Protein AF-A0AAD8Y3Z9-F1 (afdb_monomer_lite)

Radius of gyration: 33.54 Å; chains: 1; bounding box: 88×103×107 Å

Sequence (542 aa):
MTSSHTPVDAFDISTLLPKKLQKYKGESDEDFNNYKNDLDYAYRIGDGSLITSIRKEREAKIDAASQLREYNRRLQRRQLQFHQHDQRVLQRRLQQRQLNPHQPEPPVNHPPPNRVDRHPPNNLPPNNNRVDRHPHNPPSNRVAHRPSNPPPNQVERRTNNPPVSPPSSSKNPISCHIRFKTNASKSPRRSQRFPQRVQEQGIVRPRCRRSGRTANMKTITLDGIVKQAGLGNSIHKILSELFEHPFRPPWSGGEKGFIISINSACGNNRYLNIERPGYLRQSYSLSCCDQRRSPRSTTREGYVYGAGTGTVTFGDVATQLCCREMCGDMVRIRDTAQRVMEEAFKSDSSVNTGAMFNTCEVIFYYEEKEIRFHRDMTFINGKYSEKCNSQIENTAVGILVVGDSRDLEFALHNPAGQQIDDDPSIVNLSHGKLLLLHPNDEKDCMRCISGERRECHFRHRSKGVKSRAGELSVGFVFRCCKSRQLINKSTGQYIINKSEKSEKEVEFDSALDSYFKNTPLVKEHQRFLQDLFLPMRDKYLK

Organism: NCBI:txid267567

Secondary structure (DSSP, 8-state):
-----PPPP---GGGGS-HHHHTTTT--HHHHHHHHHHHHHHHHHT-HHHHHHHHHHHHHHHHHHHHHHHHHHHHHHHHHHHHHHHHHHHHHHHHHHHH-TTSPPPP-PPPP----PPPPP------------------------------PPP------------------PPP--------------------STTTTS--BPPP--STT-------EEE--GGGSTTHHHHHHHHHHHHHSS--B-TTS--SSSPBP-EE-TTSPPPEETTTSSS-EEEEEE-BSS-----TT-SEEEEE-SS-SSSS-TTTB-GGG-B-EE--HHHHHHHHHHHHHHHHHHTT-TTS-TTS---EEEEEEE-TT--EEEE-SS-EETTEE-TTT-SBPTT--EEEEEEES-EEEEEEEE-TTS-B--SSPEEEEE-TT-EEEE-HHHHS-EEEEETTEEEEEEEEEEEEEE-S-TT--EEEEEEE-B--EEEEETTT-BB----SS--HHHHHHHHHHHHHHH-HHHHHHHHHHHHHHHHHHHHHHT-

pLDDT: mean 75.02, std 22.61, range [27.58, 98.31]

Structure (mmCIF, N/CA/C/O backbone):
data_AF-A0AAD8Y3Z9-F1
#
_entry.id   AF-A0AAD8Y3Z9-F1
#
loop_
_atom_site.group_PDB
_atom_site.id
_atom_site.type_symbol
_atom_site.label_atom_id
_atom_site.label_alt_id
_atom_site.label_comp_id
_atom_site.label_asym_id
_atom_site.label_entity_id
_atom_site.label_seq_id
_atom_site.pdbx_PDB_ins_code
_atom_site.Cartn_x
_atom_site.Cartn_y
_atom_site.Cartn_z
_atom_site.occupancy
_atom_site.B_iso_or_equiv
_atom_site.auth_seq_id
_atom_site.auth_comp_id
_atom_site.auth_asym_id
_atom_site.auth_atom_id
_atom_site.pdbx_PDB_model_num
ATOM 1 N N . MET A 1 1 ? 11.259 53.879 23.744 1.00 37.12 1 MET A N 1
ATOM 2 C CA . MET A 1 1 ? 11.516 52.814 22.750 1.00 37.12 1 MET A CA 1
ATOM 3 C C . MET A 1 1 ? 10.206 52.511 22.048 1.00 37.12 1 MET A C 1
ATOM 5 O O . MET A 1 1 ? 9.234 52.228 22.734 1.00 37.12 1 MET A O 1
ATOM 9 N N . THR A 1 2 ? 10.155 52.630 20.725 1.00 33.56 2 THR A N 1
ATOM 10 C CA . THR A 1 2 ? 8.965 52.366 19.903 1.00 33.56 2 THR A CA 1
ATOM 11 C C . THR A 1 2 ? 9.066 50.968 19.298 1.00 33.56 2 THR A C 1
ATOM 13 O O . THR A 1 2 ? 9.895 50.727 18.427 1.00 33.56 2 THR A O 1
ATOM 16 N N . SER A 1 3 ? 8.245 50.028 19.767 1.00 29.33 3 SER A N 1
ATOM 17 C CA . SER A 1 3 ? 8.174 48.680 19.194 1.00 29.33 3 SER A CA 1
ATOM 18 C C . SER A 1 3 ? 7.371 48.700 17.894 1.00 29.33 3 SER A C 1
ATOM 20 O O . SER A 1 3 ? 6.159 48.925 17.913 1.00 29.33 3 SER A O 1
ATOM 22 N N . SER A 1 4 ? 8.029 48.449 16.768 1.00 30.83 4 SER A N 1
ATOM 23 C CA . SER A 1 4 ? 7.378 48.264 15.475 1.00 30.83 4 SER A CA 1
ATOM 24 C C . SER A 1 4 ? 6.584 46.954 15.448 1.00 30.83 4 SER A C 1
ATOM 26 O O . SER A 1 4 ? 7.153 45.867 15.371 1.00 30.83 4 SER A O 1
ATOM 28 N N . HIS A 1 5 ? 5.253 47.048 15.461 1.00 31.97 5 HIS A N 1
ATOM 29 C CA . HIS A 1 5 ? 4.408 45.925 15.062 1.00 31.97 5 HIS A CA 1
ATOM 30 C C . HIS A 1 5 ? 4.521 45.727 13.549 1.00 31.97 5 HIS A C 1
ATOM 32 O O . HIS A 1 5 ? 3.951 46.493 12.772 1.00 31.97 5 HIS A O 1
ATOM 38 N N . THR A 1 6 ? 5.233 44.685 13.125 1.00 32.00 6 THR A N 1
ATOM 39 C CA . THR A 1 6 ? 5.031 44.117 11.792 1.00 32.00 6 THR A CA 1
ATOM 40 C C . THR A 1 6 ? 3.615 43.532 11.711 1.00 32.00 6 THR A C 1
ATOM 42 O O . THR A 1 6 ? 3.167 42.889 12.667 1.00 32.00 6 THR A O 1
ATOM 45 N N . PRO A 1 7 ? 2.874 43.751 10.610 1.00 33.16 7 PRO A N 1
ATOM 46 C CA . PRO A 1 7 ? 1.605 43.069 10.406 1.00 33.16 7 PRO A CA 1
ATOM 47 C C . PRO A 1 7 ? 1.856 41.564 10.264 1.00 33.16 7 PRO A C 1
ATOM 49 O O . PRO A 1 7 ? 2.830 41.147 9.641 1.00 33.16 7 PRO A O 1
ATOM 52 N N . VAL A 1 8 ? 0.975 40.747 10.841 1.00 34.69 8 VAL A N 1
ATOM 53 C CA . VAL A 1 8 ? 0.988 39.296 10.613 1.00 34.69 8 VAL A CA 1
ATOM 54 C C . VAL A 1 8 ? 0.568 39.042 9.168 1.00 34.69 8 VAL A C 1
ATOM 56 O O . VAL A 1 8 ? -0.474 39.549 8.748 1.00 34.69 8 VAL A O 1
ATOM 59 N N . ASP A 1 9 ? 1.359 38.264 8.427 1.00 33.75 9 ASP A N 1
ATOM 60 C CA . ASP A 1 9 ? 1.083 37.947 7.025 1.00 33.75 9 ASP A CA 1
ATOM 61 C C . ASP A 1 9 ? -0.339 37.402 6.840 1.00 33.75 9 ASP A C 1
ATOM 63 O O . ASP A 1 9 ? -0.773 36.460 7.514 1.00 33.75 9 ASP A O 1
ATOM 67 N N . ALA A 1 10 ? -1.078 38.005 5.907 1.00 39.22 10 ALA A N 1
ATOM 68 C CA . ALA A 1 10 ? -2.448 37.619 5.615 1.00 39.22 10 ALA A CA 1
ATOM 69 C C . ALA A 1 10 ? -2.473 36.216 4.988 1.00 39.22 10 ALA A C 1
ATOM 71 O O . ALA A 1 10 ? -2.145 36.032 3.817 1.00 39.22 10 ALA A O 1
ATOM 72 N N . PHE A 1 11 ? -2.868 35.225 5.788 1.00 42.00 11 PHE A N 1
ATOM 73 C CA . PHE A 1 11 ? -2.958 33.817 5.402 1.00 42.00 11 PHE A CA 1
ATOM 74 C C . PHE A 1 11 ? -3.748 33.652 4.089 1.00 42.00 11 PHE A C 1
ATOM 76 O O . PHE A 1 11 ? -4.925 34.019 4.043 1.00 42.00 11 PHE A O 1
ATOM 83 N N . ASP A 1 12 ? -3.143 33.090 3.031 1.00 46.50 12 ASP A N 1
ATOM 84 C CA . ASP A 1 12 ? -3.825 32.925 1.735 1.00 46.50 12 ASP A CA 1
ATOM 85 C C . ASP A 1 12 ? -4.906 31.833 1.804 1.00 46.50 12 ASP A C 1
ATOM 87 O O . ASP A 1 12 ? -4.705 30.653 1.495 1.00 46.50 12 ASP A O 1
ATOM 91 N N . ILE A 1 13 ? -6.101 32.282 2.180 1.00 48.34 13 ILE A N 1
ATOM 92 C CA . ILE A 1 13 ? -7.356 31.531 2.222 1.00 48.34 13 ILE A CA 1
ATOM 93 C C . ILE A 1 13 ? -7.662 30.841 0.882 1.00 48.34 13 ILE A C 1
ATOM 95 O O . ILE A 1 13 ? -8.346 29.816 0.872 1.00 48.34 13 ILE A O 1
ATOM 99 N N . SER A 1 14 ? -7.169 31.350 -0.254 1.00 45.81 14 SER A N 1
ATOM 100 C CA . SER A 1 14 ? -7.496 30.794 -1.570 1.00 45.81 14 SER A CA 1
ATOM 101 C C . SER A 1 14 ? -6.925 29.387 -1.797 1.00 45.81 14 SER A C 1
ATOM 103 O O . SER A 1 14 ? -7.453 28.641 -2.625 1.00 45.81 14 SER A O 1
ATOM 105 N N . THR A 1 15 ? -5.946 28.974 -0.985 1.00 50.38 15 THR A N 1
ATOM 106 C CA . THR A 1 15 ? -5.445 27.590 -0.901 1.00 50.38 15 THR A CA 1
ATOM 107 C C . THR A 1 15 ? -6.474 26.587 -0.355 1.00 50.38 15 THR A C 1
ATOM 109 O O . THR A 1 15 ? -6.373 25.394 -0.638 1.00 50.38 15 THR A O 1
ATOM 112 N N . LEU A 1 16 ? -7.488 27.049 0.388 1.00 50.66 16 LEU A N 1
ATOM 113 C CA . LEU A 1 16 ? -8.513 26.212 1.031 1.00 50.66 16 LEU A CA 1
ATOM 114 C C . LEU A 1 16 ? -9.742 25.947 0.143 1.00 50.66 16 LEU A C 1
ATOM 116 O O . LEU A 1 16 ? -10.655 25.233 0.555 1.00 50.66 16 LEU A O 1
ATOM 120 N N . LEU A 1 17 ? -9.803 26.521 -1.063 1.00 51.28 17 LEU A N 1
ATOM 121 C CA . LEU A 1 17 ? -10.926 26.319 -1.982 1.00 51.28 17 LEU A CA 1
ATOM 122 C C . LEU A 1 17 ? -10.989 24.863 -2.483 1.00 51.28 17 LEU A C 1
ATOM 124 O O . LEU A 1 17 ? -9.974 24.348 -2.956 1.00 51.28 17 LEU A O 1
ATOM 128 N N . PRO A 1 18 ? -12.163 24.199 -2.479 1.00 63.72 18 PRO A N 1
ATOM 129 C CA . PRO A 1 18 ? -12.325 22.885 -3.098 1.00 63.72 18 PRO A CA 1
ATOM 130 C C . PRO A 1 18 ? -11.919 22.903 -4.580 1.00 63.72 18 PRO A C 1
ATOM 132 O O . PRO A 1 18 ? -12.376 23.764 -5.331 1.00 63.72 18 PRO A O 1
ATOM 135 N N . LYS A 1 19 ? -11.119 21.925 -5.035 1.00 65.56 19 LYS A N 1
ATOM 136 C CA . LYS A 1 19 ? -10.574 21.869 -6.414 1.00 65.56 19 LYS A CA 1
ATOM 137 C C . LYS A 1 19 ? -11.623 22.081 -7.518 1.00 65.56 19 LYS A C 1
ATOM 139 O O . LYS A 1 19 ? -11.336 22.725 -8.520 1.00 65.56 19 LYS A O 1
ATOM 144 N N . LYS A 1 20 ? -12.854 21.586 -7.323 1.00 58.34 20 LYS A N 1
ATOM 145 C CA . LYS A 1 20 ? -13.972 21.735 -8.278 1.00 58.34 20 LYS A CA 1
ATOM 146 C C . LYS A 1 20 ? -14.433 23.194 -8.467 1.00 58.34 20 LYS A C 1
ATOM 148 O O . LYS A 1 20 ? -14.971 23.505 -9.524 1.00 58.34 20 LYS A O 1
ATOM 153 N N . LEU A 1 21 ? -14.185 24.067 -7.485 1.00 52.81 21 LEU A N 1
ATOM 154 C CA . LEU A 1 21 ? -14.465 25.510 -7.526 1.00 52.81 21 LEU A CA 1
ATOM 155 C C . LEU A 1 21 ? -13.236 26.350 -7.916 1.00 52.81 21 LEU A C 1
ATOM 157 O O . LEU A 1 21 ? -13.401 27.456 -8.419 1.00 52.81 21 LEU A O 1
ATOM 161 N N . GLN A 1 22 ? -12.009 25.837 -7.739 1.00 66.25 22 GLN A N 1
ATOM 162 C CA . GLN A 1 22 ? -10.775 26.565 -8.087 1.00 66.25 22 GLN A CA 1
ATOM 163 C C . GLN A 1 22 ? -10.714 26.970 -9.571 1.00 66.25 22 GLN A C 1
ATOM 165 O O . GLN A 1 22 ? -10.176 28.026 -9.883 1.00 66.25 22 GLN A O 1
ATOM 170 N N . LYS A 1 23 ? -11.314 26.182 -10.475 1.00 68.94 23 LYS A N 1
ATOM 171 C CA . LYS A 1 23 ? -11.394 26.497 -11.914 1.00 68.94 23 LYS A CA 1
ATOM 172 C C . LYS A 1 23 ? -12.330 27.659 -12.287 1.00 68.94 23 LYS A C 1
ATOM 174 O O . LYS A 1 23 ? -12.359 28.033 -13.448 1.00 68.94 23 LYS A O 1
ATOM 179 N N . TYR A 1 24 ? -13.073 28.208 -11.324 1.00 62.22 24 TYR A N 1
ATOM 180 C CA . TYR A 1 24 ? -13.918 29.400 -11.482 1.00 62.22 24 TYR A CA 1
ATOM 181 C C . TYR A 1 24 ? -13.403 30.574 -10.618 1.00 62.22 24 TYR A C 1
ATOM 183 O O . TYR A 1 24 ? -14.128 31.517 -10.307 1.00 62.22 24 TYR A O 1
ATOM 191 N N . LYS A 1 25 ? -12.143 30.505 -10.154 1.00 62.25 25 LYS A N 1
ATOM 192 C CA . LYS A 1 25 ? -11.495 31.564 -9.369 1.00 62.25 25 LYS A CA 1
ATOM 193 C C . LYS A 1 25 ? -10.994 32.662 -10.314 1.00 62.25 25 LYS A C 1
ATOM 195 O O . LYS A 1 25 ? -9.925 32.513 -10.896 1.00 62.25 25 LYS A O 1
ATOM 200 N N . GLY A 1 26 ? -11.725 33.772 -10.385 1.00 63.44 26 GLY A N 1
ATOM 201 C CA . GLY A 1 26 ? -11.315 34.974 -11.122 1.00 63.44 26 GLY A CA 1
ATOM 202 C C . GLY A 1 26 ? -12.122 35.284 -12.382 1.00 63.44 26 GLY A C 1
ATOM 203 O O . GLY A 1 26 ? -11.769 36.238 -13.063 1.00 63.44 26 GLY A O 1
ATOM 204 N N . GLU A 1 27 ? -13.189 34.531 -12.670 1.00 63.22 27 GLU A N 1
ATOM 205 C CA . GLU A 1 27 ? -14.163 34.922 -13.701 1.00 63.22 27 GLU A CA 1
ATOM 206 C C . GLU A 1 27 ? -14.834 36.249 -13.298 1.00 63.22 27 GLU A C 1
ATOM 208 O O . GLU A 1 27 ? -15.222 36.416 -12.134 1.00 63.22 27 GLU A O 1
ATOM 213 N N . SER A 1 28 ? -14.929 37.198 -14.232 1.00 64.44 28 SER A N 1
ATOM 214 C CA . SER A 1 28 ? -15.417 38.564 -13.987 1.00 64.44 28 SER A CA 1
ATOM 215 C C . SER A 1 28 ? -16.848 38.769 -14.508 1.00 64.44 28 SER A C 1
ATOM 217 O O . SER A 1 28 ? -17.432 37.900 -15.160 1.00 64.44 28 SER A O 1
ATOM 219 N N . ASP A 1 29 ? -17.436 39.944 -14.261 1.00 57.69 29 ASP A N 1
ATOM 220 C CA . ASP A 1 29 ? -18.712 40.316 -14.889 1.00 57.69 29 ASP A CA 1
ATOM 221 C C . ASP A 1 29 ? -18.591 40.466 -16.428 1.00 57.69 29 ASP A C 1
ATOM 223 O O . ASP A 1 29 ? -19.597 40.431 -17.138 1.00 57.69 29 ASP A O 1
ATOM 227 N N . GLU A 1 30 ? -17.373 40.560 -16.980 1.00 59.78 30 GLU A N 1
ATOM 228 C CA . GLU A 1 30 ? -17.124 40.528 -18.430 1.00 59.78 30 GLU A CA 1
ATOM 229 C C . GLU A 1 30 ? -17.334 39.123 -19.012 1.00 59.78 30 GLU A C 1
ATOM 231 O O . GLU A 1 30 ? -17.906 38.999 -20.095 1.00 59.78 30 GLU A O 1
ATOM 236 N N . ASP A 1 31 ? -16.999 38.057 -18.276 1.00 66.06 31 ASP A N 1
ATOM 237 C CA . ASP A 1 31 ? -17.290 36.679 -18.700 1.00 66.06 31 ASP A CA 1
ATOM 238 C C . ASP A 1 31 ? -18.803 36.435 -18.818 1.00 66.06 31 ASP A C 1
ATOM 240 O O . ASP A 1 31 ? -19.268 35.752 -19.733 1.00 66.06 31 ASP A O 1
ATOM 244 N N . PHE A 1 32 ? -19.605 37.067 -17.953 1.00 64.50 32 PHE A N 1
ATOM 245 C CA . PHE A 1 32 ? -21.067 37.059 -18.075 1.00 64.50 32 PHE A CA 1
ATOM 246 C C . PHE A 1 32 ? -21.585 37.839 -19.294 1.00 64.50 32 PHE A C 1
ATOM 248 O O . PHE A 1 32 ? -22.635 37.473 -19.833 1.00 64.50 32 PHE A O 1
ATOM 255 N N . ASN A 1 33 ? -20.858 38.856 -19.766 1.00 69.62 33 ASN A N 1
ATOM 256 C CA . ASN A 1 33 ? -21.171 39.556 -21.015 1.00 69.62 33 ASN A CA 1
ATOM 257 C C . ASN A 1 33 ? -20.765 38.736 -22.252 1.00 69.62 33 ASN A C 1
ATOM 259 O O . ASN A 1 33 ? -21.520 38.705 -23.227 1.00 69.62 33 ASN A O 1
ATOM 263 N N . ASN A 1 34 ? -19.650 38.000 -22.197 1.00 75.50 34 ASN A N 1
ATOM 264 C CA . ASN A 1 34 ? -19.231 37.084 -23.266 1.00 75.50 34 ASN A CA 1
ATOM 265 C C . ASN A 1 34 ? -20.309 36.023 -23.552 1.00 75.50 34 ASN A C 1
ATOM 267 O O . ASN A 1 34 ? -20.735 35.888 -24.699 1.00 75.50 34 ASN A O 1
ATOM 271 N N . TYR A 1 35 ? -20.895 35.412 -22.511 1.00 80.50 35 TYR A N 1
ATOM 272 C CA . TYR A 1 35 ? -22.030 34.488 -22.671 1.00 80.50 35 TYR A CA 1
ATOM 273 C C . TYR A 1 35 ? -23.233 35.071 -23.417 1.00 80.50 35 TYR A C 1
ATOM 275 O O . TYR A 1 35 ? -23.983 34.314 -24.034 1.00 80.50 35 TYR A O 1
ATOM 283 N N . LYS A 1 36 ? -23.462 36.389 -23.354 1.00 81.69 36 LYS A N 1
ATOM 284 C CA . LYS A 1 36 ? -24.527 37.026 -24.134 1.00 81.69 36 LYS A CA 1
ATOM 285 C C . LYS A 1 36 ? -24.146 37.084 -25.613 1.00 81.69 36 LYS A C 1
ATOM 287 O O . LYS A 1 36 ? -24.952 36.694 -26.451 1.00 81.69 36 LYS A O 1
ATOM 292 N N . ASN A 1 37 ? -22.922 37.512 -25.921 1.00 84.25 37 ASN A N 1
ATOM 293 C CA . ASN A 1 37 ? -22.418 37.598 -27.293 1.00 84.25 37 ASN A CA 1
ATOM 294 C C . ASN A 1 37 ? -22.420 36.226 -27.987 1.00 84.25 37 ASN A C 1
ATOM 296 O O . ASN A 1 37 ? -22.875 36.125 -29.128 1.00 84.25 37 ASN A O 1
ATOM 300 N N . ASP A 1 38 ? -21.995 35.176 -27.279 1.00 85.31 38 ASP A N 1
ATOM 301 C CA . ASP A 1 38 ? -21.981 33.798 -27.784 1.00 85.31 38 ASP A CA 1
ATOM 302 C C . ASP A 1 38 ? -23.397 33.264 -28.036 1.00 85.31 38 ASP A C 1
ATOM 304 O O . ASP A 1 38 ? -23.656 32.623 -29.056 1.00 85.31 38 ASP A O 1
ATOM 308 N N . LEU A 1 39 ? -24.348 33.562 -27.142 1.00 87.00 39 LEU A N 1
ATOM 309 C CA . LEU A 1 39 ? -25.744 33.151 -27.306 1.00 87.00 39 LEU A CA 1
ATOM 310 C C . LEU A 1 39 ? -26.424 33.918 -28.454 1.00 87.00 39 LEU A C 1
ATOM 312 O O . LEU A 1 39 ? -27.111 33.310 -29.274 1.00 87.00 39 LEU A O 1
ATOM 316 N N . ASP A 1 40 ? -26.183 35.228 -28.565 1.00 85.00 40 ASP A N 1
ATOM 317 C CA . ASP A 1 40 ? -26.675 36.076 -29.658 1.00 85.00 40 ASP A CA 1
ATOM 318 C C . ASP A 1 40 ? -26.032 35.695 -31.007 1.00 85.00 40 ASP A C 1
ATOM 320 O O . ASP A 1 40 ? -26.640 35.884 -32.062 1.00 85.00 40 ASP A O 1
ATOM 324 N N . TYR A 1 41 ? -24.811 35.148 -31.020 1.00 90.56 41 TYR A N 1
ATOM 325 C CA . TYR A 1 41 ? -24.212 34.514 -32.201 1.00 90.56 41 TYR A CA 1
ATOM 326 C C . TYR A 1 41 ? -24.896 33.178 -32.534 1.00 90.56 41 TYR A C 1
ATOM 328 O O . TYR A 1 41 ? -25.337 32.986 -33.668 1.00 90.56 41 TYR A O 1
ATOM 336 N N . ALA A 1 42 ? -25.074 32.296 -31.546 1.00 88.88 42 ALA A N 1
ATOM 337 C CA . ALA A 1 42 ? -25.708 30.990 -31.723 1.00 88.88 42 ALA A CA 1
ATOM 338 C C . ALA A 1 42 ? -27.162 31.094 -32.238 1.00 88.88 42 ALA A C 1
ATOM 340 O O . ALA A 1 42 ? -27.561 30.323 -33.112 1.00 88.88 42 ALA A O 1
ATOM 341 N N . TYR A 1 43 ? -27.932 32.093 -31.781 1.00 90.31 43 TYR A N 1
ATOM 342 C CA . TYR A 1 43 ? -29.249 32.411 -32.350 1.00 90.31 43 TYR A CA 1
ATOM 343 C C . TYR A 1 43 ? -29.170 32.903 -33.801 1.00 90.31 43 TYR A C 1
ATOM 345 O O . TYR A 1 43 ? -29.991 32.489 -34.616 1.00 90.31 43 TYR A O 1
ATOM 353 N N . ARG A 1 44 ? -28.191 33.751 -34.152 1.00 92.06 44 ARG A N 1
ATOM 354 C CA . ARG A 1 44 ? -28.031 34.280 -35.523 1.00 92.06 44 ARG A CA 1
ATOM 355 C C . ARG A 1 44 ? -27.668 33.207 -36.553 1.00 92.06 44 ARG A C 1
ATOM 357 O O . ARG A 1 44 ? -28.037 33.366 -37.712 1.00 92.06 44 ARG A O 1
ATOM 364 N N . ILE A 1 45 ? -26.993 32.129 -36.148 1.00 91.62 45 ILE A N 1
ATOM 365 C CA . ILE A 1 45 ? -26.703 30.973 -37.020 1.00 91.62 45 ILE A CA 1
ATOM 366 C C . ILE A 1 45 ? -27.757 29.852 -36.933 1.00 91.62 45 ILE A C 1
ATOM 368 O O . ILE A 1 45 ? -27.680 28.888 -37.688 1.00 91.62 45 ILE A O 1
ATOM 372 N N . GLY A 1 46 ? -28.733 29.957 -36.023 1.00 88.31 46 GLY A N 1
ATOM 373 C CA . GLY A 1 46 ? -29.816 28.979 -35.855 1.00 88.31 46 GLY A CA 1
ATOM 374 C C . GLY A 1 46 ? -29.430 27.655 -35.176 1.00 88.31 46 GLY A C 1
ATOM 375 O O . GLY A 1 46 ? -30.221 26.712 -35.204 1.00 88.31 46 GLY A O 1
ATOM 376 N N . ASP A 1 47 ? -28.249 27.550 -34.556 1.00 93.00 47 ASP A N 1
ATOM 377 C CA . ASP A 1 47 ? -27.762 26.287 -33.985 1.00 93.00 47 ASP A CA 1
ATOM 378 C C . ASP A 1 47 ? -28.362 26.007 -32.592 1.00 93.00 47 ASP A C 1
ATOM 380 O O . ASP A 1 47 ? -27.836 26.399 -31.545 1.00 93.00 47 ASP A O 1
ATOM 384 N N . GLY A 1 48 ? -29.468 25.258 -32.581 1.00 89.56 48 GLY A N 1
ATOM 385 C CA . GLY A 1 48 ? -30.130 24.784 -31.361 1.00 89.56 48 GLY A CA 1
ATOM 386 C C . GLY A 1 48 ? -29.269 23.881 -30.462 1.00 89.56 48 GLY A C 1
ATOM 387 O O . GLY A 1 48 ? -29.511 23.825 -29.252 1.00 89.56 48 GLY A O 1
ATOM 388 N N . SER A 1 49 ? -28.250 23.206 -31.006 1.00 89.56 49 SER A N 1
ATOM 389 C CA . SER A 1 49 ? -27.304 22.397 -30.228 1.00 89.56 49 SER A CA 1
ATOM 390 C C . SER A 1 49 ? -26.341 23.302 -29.460 1.00 89.56 49 SER A C 1
ATOM 392 O O . SER A 1 49 ? -26.223 23.186 -28.235 1.00 89.56 49 SER A O 1
ATOM 394 N N . LEU A 1 50 ? -25.741 24.277 -30.148 1.00 86.19 50 LEU A N 1
ATOM 395 C CA . LEU A 1 50 ? -24.854 25.276 -29.549 1.00 86.19 50 LEU A CA 1
ATOM 396 C C . LEU A 1 50 ? -25.582 26.111 -28.483 1.00 86.19 50 LEU A C 1
ATOM 398 O O . LEU A 1 50 ? -25.090 26.217 -27.359 1.00 86.19 50 LEU A O 1
ATOM 402 N N . ILE A 1 51 ? -26.798 26.598 -28.771 1.00 89.06 51 ILE A N 1
ATOM 403 C CA . ILE A 1 51 ? -27.657 27.300 -27.793 1.00 89.06 51 ILE A CA 1
ATOM 404 C C . ILE A 1 51 ? -27.875 26.440 -26.535 1.00 89.06 51 ILE A C 1
ATOM 406 O O . ILE A 1 51 ? -27.803 26.943 -25.410 1.00 89.06 51 ILE A O 1
ATOM 410 N N . THR A 1 52 ? -28.120 25.136 -26.700 1.00 88.31 52 THR A N 1
ATOM 411 C CA . THR A 1 52 ? -28.326 24.206 -25.577 1.00 88.31 52 THR A CA 1
ATOM 412 C C . THR A 1 52 ? -27.042 23.972 -24.775 1.00 88.31 52 THR A C 1
ATOM 414 O O . THR A 1 52 ? -27.101 23.865 -23.548 1.00 88.31 52 THR A O 1
ATOM 417 N N . SER A 1 53 ? -25.882 23.919 -25.436 1.00 88.94 53 SER A N 1
ATOM 418 C CA . SER A 1 53 ? -24.579 23.771 -24.776 1.00 88.94 53 SER A CA 1
ATOM 419 C C . SER A 1 53 ? -24.228 25.004 -23.937 1.00 88.94 53 SER A C 1
ATOM 421 O O . SER A 1 53 ? -23.955 24.873 -22.743 1.00 88.94 53 SER A O 1
ATOM 423 N N . ILE A 1 54 ? -24.331 26.203 -24.524 1.00 86.56 54 ILE A N 1
ATOM 424 C CA . ILE A 1 54 ? -24.031 27.482 -23.857 1.00 86.56 54 ILE A CA 1
ATOM 425 C C . ILE A 1 54 ? -24.923 27.673 -22.618 1.00 86.56 54 ILE A C 1
ATOM 427 O O . ILE A 1 54 ? -24.438 28.059 -21.553 1.00 86.56 54 ILE A O 1
ATOM 431 N N . ARG A 1 55 ? -26.222 27.341 -22.711 1.00 88.25 55 ARG A N 1
ATOM 432 C CA . ARG A 1 55 ? -27.147 27.393 -21.561 1.00 88.25 55 ARG A CA 1
ATOM 433 C C . ARG A 1 55 ? -26.706 26.481 -20.412 1.00 88.25 55 ARG A C 1
ATOM 435 O O . ARG A 1 55 ? -26.610 26.956 -19.283 1.00 88.25 55 ARG A O 1
ATOM 442 N N . LYS A 1 56 ? -26.383 25.212 -20.695 1.00 86.88 56 LYS A N 1
ATOM 443 C CA . LYS A 1 56 ? -25.933 24.240 -19.678 1.00 86.88 56 LYS A CA 1
ATOM 444 C C . LYS A 1 56 ? -24.628 24.657 -19.003 1.00 86.88 56 LYS A C 1
ATOM 446 O O . LYS A 1 56 ? -24.472 24.469 -17.799 1.00 86.88 56 LYS A O 1
ATOM 451 N N . GLU A 1 57 ? -23.692 25.228 -19.758 1.00 86.50 57 GLU A N 1
ATOM 452 C CA . GLU A 1 57 ? -22.435 25.724 -19.196 1.00 86.50 57 GLU A CA 1
ATOM 453 C C . GLU A 1 57 ? -22.668 26.930 -18.273 1.00 86.50 57 GLU A C 1
ATOM 455 O O . GLU A 1 57 ? -22.185 26.949 -17.138 1.00 86.50 57 GLU A O 1
ATOM 460 N N . ARG A 1 58 ? -23.491 27.892 -18.712 1.00 85.94 58 ARG A N 1
ATOM 461 C CA . ARG A 1 58 ? -23.891 29.056 -17.912 1.00 85.94 58 ARG A CA 1
ATOM 462 C C . ARG A 1 58 ? -24.618 28.651 -16.625 1.00 85.94 58 ARG A C 1
ATOM 464 O O . ARG A 1 58 ? -24.338 29.214 -15.570 1.00 85.94 58 ARG A O 1
ATOM 471 N N . GLU A 1 59 ? -25.510 27.663 -16.678 1.00 84.62 59 GLU A N 1
ATOM 472 C CA . GLU A 1 59 ? -26.169 27.090 -15.494 1.00 84.62 59 GLU A CA 1
ATOM 473 C C . GLU A 1 59 ? -25.154 26.462 -14.523 1.00 84.62 59 GLU A C 1
ATOM 475 O O . GLU A 1 59 ? -25.179 26.764 -13.328 1.00 84.62 59 GLU A O 1
ATOM 480 N N . ALA A 1 60 ? -24.200 25.672 -15.029 1.00 78.06 60 ALA A N 1
ATOM 481 C CA . ALA A 1 60 ? -23.146 25.064 -14.216 1.00 78.06 60 ALA A CA 1
ATOM 482 C C . ALA A 1 60 ? -22.199 26.099 -13.570 1.00 78.06 60 ALA A C 1
ATOM 484 O O . ALA A 1 60 ? -21.734 25.885 -12.446 1.00 78.06 60 ALA A O 1
ATOM 485 N N . LYS A 1 61 ? -21.931 27.232 -14.237 1.00 79.81 61 LYS A N 1
ATOM 486 C CA . LYS A 1 61 ? -21.188 28.362 -13.648 1.00 79.81 61 LYS A CA 1
ATOM 487 C C . LYS A 1 61 ? -22.008 29.116 -12.599 1.00 79.81 61 LYS A C 1
ATOM 489 O O . LYS A 1 61 ? -21.476 29.442 -11.540 1.00 79.81 61 LYS A O 1
ATOM 494 N N . ILE A 1 62 ? -23.307 29.336 -12.824 1.00 78.12 62 ILE A N 1
ATOM 495 C CA . ILE A 1 62 ? -24.205 29.985 -11.848 1.00 78.12 62 ILE A CA 1
ATOM 496 C C . ILE A 1 62 ? -24.330 29.157 -10.559 1.00 78.12 62 ILE A C 1
ATOM 498 O O . ILE A 1 62 ? -24.287 29.730 -9.465 1.00 78.12 62 ILE A O 1
ATOM 502 N N . ASP A 1 63 ? -24.435 27.829 -10.660 1.00 79.44 63 ASP A N 1
ATOM 503 C CA . ASP A 1 63 ? -24.405 26.925 -9.502 1.00 79.44 63 ASP A CA 1
ATOM 504 C C . ASP A 1 63 ? -23.051 27.000 -8.777 1.00 79.44 63 ASP A C 1
ATOM 506 O O . ASP A 1 63 ? -23.000 27.333 -7.591 1.00 79.44 63 ASP A O 1
ATOM 510 N N . ALA A 1 64 ? -21.933 26.830 -9.490 1.00 74.94 64 ALA A N 1
ATOM 511 C CA . ALA A 1 64 ? -20.599 26.898 -8.894 1.00 74.94 64 ALA A CA 1
ATOM 512 C C . ALA A 1 64 ? -20.302 28.247 -8.204 1.00 74.94 64 ALA A C 1
ATOM 514 O O . ALA A 1 64 ? -19.793 28.266 -7.081 1.00 74.94 64 ALA A O 1
ATOM 515 N N . ALA A 1 65 ? -20.687 29.375 -8.808 1.00 76.56 65 ALA A N 1
ATOM 516 C CA . ALA A 1 65 ? -20.580 30.703 -8.200 1.00 76.56 65 ALA A CA 1
ATOM 517 C C . ALA A 1 65 ? -21.479 30.852 -6.956 1.00 76.56 65 ALA A C 1
ATOM 519 O O . ALA A 1 65 ? -21.164 31.588 -6.018 1.00 76.56 65 ALA A O 1
ATOM 520 N N . SER A 1 66 ? -22.607 30.144 -6.904 1.00 77.56 66 SER A N 1
ATOM 521 C CA . SER A 1 66 ? -23.514 30.139 -5.750 1.00 77.56 66 SER A CA 1
ATOM 522 C C . SER A 1 66 ? -22.991 29.257 -4.611 1.00 77.56 66 SER A C 1
ATOM 524 O O . SER A 1 66 ? -23.021 29.684 -3.455 1.00 77.56 66 SER A O 1
ATOM 526 N N . GLN A 1 67 ? -22.395 28.104 -4.928 1.00 77.38 67 GLN A N 1
ATOM 527 C CA . GLN A 1 67 ? -21.643 27.271 -3.982 1.00 77.38 67 GLN A CA 1
ATOM 528 C C . GLN A 1 67 ? -20.421 28.015 -3.419 1.00 77.38 67 GLN A C 1
ATOM 530 O O . GLN A 1 67 ? -20.179 27.972 -2.213 1.00 77.38 67 GLN A O 1
ATOM 535 N N . LEU A 1 68 ? -19.688 28.756 -4.259 1.00 75.94 68 LEU A N 1
ATOM 536 C CA . LEU A 1 68 ? -18.552 29.591 -3.856 1.00 75.94 68 LEU A CA 1
ATOM 537 C C . LEU A 1 68 ? -18.977 30.729 -2.912 1.00 75.94 68 LEU A C 1
ATOM 539 O O . LEU A 1 68 ? -18.363 30.927 -1.862 1.00 75.94 68 LEU A O 1
ATOM 543 N N . ARG A 1 69 ? -20.070 31.438 -3.229 1.00 78.50 69 ARG A N 1
ATOM 544 C CA . ARG A 1 69 ? -20.648 32.464 -2.341 1.00 78.50 69 ARG A CA 1
ATOM 545 C C . ARG A 1 69 ? -21.082 31.874 -0.997 1.00 78.50 69 ARG A C 1
ATOM 547 O O . ARG A 1 69 ? -20.808 32.468 0.044 1.00 78.50 69 ARG A O 1
ATOM 554 N N . GLU A 1 70 ? -21.698 30.694 -0.986 1.00 80.81 70 GLU A N 1
ATOM 555 C CA . GLU A 1 70 ? -22.088 30.012 0.253 1.00 80.81 70 GLU A CA 1
ATOM 556 C C . GLU A 1 70 ? -20.883 29.510 1.069 1.00 80.81 70 GLU A C 1
ATOM 558 O O . GLU A 1 70 ? -20.871 29.652 2.293 1.00 80.81 70 GLU A O 1
ATOM 563 N N . TYR A 1 71 ? -19.832 29.003 0.417 1.00 79.06 71 TYR A N 1
ATOM 564 C CA . TYR A 1 71 ? -18.565 28.660 1.070 1.00 79.06 71 TYR A CA 1
ATOM 565 C C . TYR A 1 71 ? -17.943 29.884 1.763 1.00 79.06 71 TYR A C 1
ATOM 567 O O . TYR A 1 71 ? -17.606 29.824 2.948 1.00 79.06 71 TYR A O 1
ATOM 575 N N . ASN A 1 72 ? -17.888 31.024 1.069 1.00 76.00 72 ASN A N 1
ATOM 576 C CA . ASN A 1 72 ? -17.354 32.270 1.621 1.00 76.00 72 ASN A CA 1
ATOM 577 C C . ASN A 1 72 ? -18.200 32.783 2.804 1.00 76.00 72 ASN A C 1
ATOM 579 O O . ASN A 1 72 ? -17.637 33.151 3.836 1.00 76.00 72 ASN A O 1
ATOM 583 N N . ARG A 1 73 ? -19.541 32.706 2.731 1.00 82.81 73 ARG A N 1
ATOM 584 C CA . ARG A 1 73 ? -20.426 33.020 3.875 1.00 82.81 73 ARG A CA 1
ATOM 585 C C . ARG A 1 73 ? -20.168 32.116 5.084 1.00 82.81 73 ARG A C 1
ATOM 587 O O . ARG A 1 73 ? -20.176 32.592 6.219 1.00 82.81 73 ARG A O 1
ATOM 594 N N . ARG A 1 74 ? -19.916 30.818 4.875 1.00 79.38 74 ARG A N 1
ATOM 595 C CA . ARG A 1 74 ? -19.561 29.876 5.956 1.00 79.38 74 ARG A CA 1
ATOM 596 C C . ARG A 1 74 ? -18.206 30.202 6.580 1.00 79.38 74 ARG A C 1
ATOM 598 O O . ARG A 1 74 ? -18.074 30.111 7.800 1.00 79.38 74 ARG A O 1
ATOM 605 N N . LEU A 1 75 ? -17.227 30.616 5.777 1.00 76.50 75 LEU A N 1
ATOM 606 C CA . LEU A 1 75 ? -15.913 31.028 6.270 1.00 76.50 75 LEU A CA 1
ATOM 607 C C . LEU A 1 75 ? -15.995 32.314 7.108 1.00 76.50 75 LEU A C 1
ATOM 609 O O . LEU A 1 75 ? -15.495 32.331 8.231 1.00 76.50 75 LEU A O 1
ATOM 613 N N . GLN A 1 76 ? -16.707 33.337 6.624 1.00 81.88 76 GLN A N 1
ATOM 614 C CA . GLN A 1 76 ? -16.962 34.577 7.368 1.00 81.88 76 GLN A CA 1
ATOM 615 C C . GLN A 1 76 ? -17.673 34.307 8.703 1.00 81.88 76 GLN A C 1
ATOM 617 O O . GLN A 1 76 ? -17.276 34.840 9.738 1.00 81.88 76 GLN A O 1
ATOM 622 N N . ARG A 1 77 ? -18.677 33.414 8.722 1.00 84.75 77 ARG A N 1
ATOM 623 C CA . ARG A 1 77 ? -19.339 32.980 9.969 1.00 84.75 77 ARG A CA 1
ATOM 624 C C . ARG A 1 77 ? -18.363 32.323 10.951 1.00 84.75 77 ARG A C 1
ATOM 626 O O . ARG A 1 77 ? -18.444 32.614 12.140 1.00 84.75 77 ARG A O 1
ATOM 633 N N . ARG A 1 78 ? -17.427 31.488 10.480 1.00 76.69 78 ARG A N 1
ATOM 634 C CA . ARG A 1 78 ? -16.376 30.897 11.332 1.00 76.69 78 ARG A CA 1
ATOM 635 C C . ARG A 1 78 ? -15.422 31.960 11.882 1.00 76.69 78 ARG A C 1
ATOM 637 O O . ARG A 1 78 ? -15.161 31.960 13.078 1.00 76.69 78 ARG A O 1
ATOM 644 N N . GLN A 1 79 ? -14.947 32.886 11.047 1.00 76.94 79 GLN A N 1
ATOM 645 C CA . GLN A 1 79 ? -14.080 33.995 11.478 1.00 76.94 79 GLN A CA 1
ATOM 646 C C . GLN A 1 79 ? -14.761 34.863 12.550 1.00 76.94 79 GLN A C 1
ATOM 648 O O . GLN A 1 79 ? -14.158 35.154 13.582 1.00 76.94 79 GLN A O 1
ATOM 653 N N . LEU A 1 80 ? -16.045 35.191 12.365 1.00 85.69 80 LEU A N 1
ATOM 654 C CA . LEU A 1 80 ? -16.842 35.914 13.359 1.00 85.69 80 LEU A CA 1
ATOM 655 C C . LEU A 1 80 ? -17.010 35.115 14.664 1.00 85.69 80 LEU A C 1
ATOM 657 O O . LEU A 1 80 ? -16.903 35.691 15.743 1.00 85.69 80 LEU A O 1
ATOM 661 N N . GLN A 1 81 ? -17.225 33.797 14.590 1.00 84.00 81 GLN A N 1
ATOM 662 C CA . GLN A 1 81 ? -17.315 32.926 15.770 1.00 84.00 81 GLN A CA 1
ATOM 663 C C . GLN A 1 81 ? -16.000 32.853 16.561 1.00 84.00 81 GLN A C 1
ATOM 665 O O . GLN A 1 81 ? -16.051 32.874 17.792 1.00 84.00 81 GLN A O 1
ATOM 670 N N . PHE A 1 82 ? -14.843 32.814 15.887 1.00 77.81 82 PHE A N 1
ATOM 671 C CA . PHE A 1 82 ? -13.531 32.918 16.540 1.00 77.81 82 PHE A CA 1
ATOM 672 C C . PHE A 1 82 ? -13.360 34.282 17.218 1.00 77.81 82 PHE A C 1
ATOM 674 O O . PHE A 1 82 ? -13.130 34.332 18.422 1.00 77.81 82 PHE A O 1
ATOM 681 N N . HIS A 1 83 ? -13.612 35.387 16.511 1.00 82.81 83 HIS A N 1
ATOM 682 C CA . HIS A 1 83 ? -13.502 36.727 17.098 1.00 82.81 83 HIS A CA 1
ATOM 683 C C . HIS A 1 83 ? -14.434 36.921 18.313 1.00 82.81 83 HIS A C 1
ATOM 685 O O . HIS A 1 83 ? -14.030 37.452 19.347 1.00 82.81 83 HIS A O 1
ATOM 691 N N . GLN A 1 84 ? -15.670 36.411 18.243 1.00 87.75 84 GLN A N 1
ATOM 692 C CA . GLN A 1 84 ? -16.605 36.385 19.374 1.00 87.75 84 GLN A CA 1
ATOM 693 C C . GLN A 1 84 ? -16.163 35.449 20.510 1.00 87.75 84 GLN A C 1
ATOM 695 O O . GLN A 1 84 ? -16.597 35.632 21.648 1.00 87.75 84 GLN A O 1
ATOM 700 N N . HIS A 1 85 ? -15.371 34.408 20.248 1.00 85.38 85 HIS A N 1
ATOM 701 C CA . HIS A 1 85 ? -14.761 33.591 21.299 1.00 85.38 85 HIS A CA 1
ATOM 702 C C . HIS A 1 85 ? -13.668 34.390 22.018 1.00 85.38 85 HIS A C 1
ATOM 704 O O . HIS A 1 85 ? -13.737 34.540 23.237 1.00 85.38 85 HIS A O 1
ATOM 710 N N . ASP A 1 86 ? -12.742 34.983 21.266 1.00 81.12 86 ASP A N 1
ATOM 711 C CA . ASP A 1 86 ? -11.604 35.731 21.806 1.00 81.12 86 ASP A CA 1
ATOM 712 C C . ASP A 1 86 ? -12.052 36.955 22.617 1.00 81.12 86 ASP A C 1
ATOM 714 O O . ASP A 1 86 ? -11.574 37.157 23.734 1.00 81.12 86 ASP A O 1
ATOM 718 N N . GLN A 1 87 ? -13.053 37.707 22.139 1.00 87.50 87 GLN A N 1
ATOM 719 C CA . GLN A 1 87 ? -13.669 38.792 22.915 1.00 87.50 87 GLN A CA 1
ATOM 720 C C . GLN A 1 87 ? -14.249 38.301 24.254 1.00 87.50 87 GLN A C 1
ATOM 722 O O . GLN A 1 87 ? -14.050 38.948 25.282 1.00 87.50 87 GLN A O 1
ATOM 727 N N . ARG A 1 88 ? -14.924 37.140 24.285 1.00 89.38 88 ARG A N 1
ATOM 728 C CA . ARG A 1 88 ? -15.473 36.564 25.531 1.00 89.38 88 ARG A CA 1
ATOM 729 C C . ARG A 1 88 ? -14.382 36.048 26.471 1.00 89.38 88 ARG A C 1
ATOM 731 O O . ARG A 1 88 ? -14.542 36.147 27.687 1.00 89.38 88 ARG A O 1
ATOM 738 N N . VAL A 1 89 ? -13.273 35.524 25.945 1.00 82.69 89 VAL A N 1
ATOM 739 C CA . VAL A 1 89 ? -12.096 35.148 26.748 1.00 82.69 89 VAL A CA 1
ATOM 740 C C . VAL A 1 89 ? -11.442 36.394 27.353 1.00 82.69 89 VAL A C 1
ATOM 742 O O . VAL A 1 89 ? -11.157 36.411 28.551 1.00 82.69 89 VAL A O 1
ATOM 745 N N . LEU A 1 90 ? -11.270 37.459 26.565 1.00 84.44 90 LEU A N 1
ATOM 746 C CA . LEU A 1 90 ? -10.719 38.735 27.022 1.00 84.44 90 LEU A CA 1
ATOM 747 C C . LEU A 1 90 ? -11.607 39.391 28.091 1.00 84.44 90 LEU A C 1
ATOM 749 O O . LEU A 1 90 ? -11.110 39.767 29.150 1.00 84.44 90 LEU A O 1
ATOM 753 N N . GLN A 1 91 ? -12.922 39.459 27.867 1.00 90.62 91 GLN A N 1
ATOM 754 C CA . GLN A 1 91 ? -13.877 40.033 28.820 1.00 90.62 91 GLN A CA 1
ATOM 755 C C . GLN A 1 91 ? -13.874 39.283 30.163 1.00 90.62 91 GLN A C 1
ATOM 757 O O . GLN A 1 91 ? -13.869 39.919 31.216 1.00 90.62 91 GLN A O 1
ATOM 762 N N . ARG A 1 92 ? -13.786 37.944 30.143 1.00 87.12 92 ARG A N 1
ATOM 763 C CA . ARG A 1 92 ? -13.637 37.129 31.363 1.00 87.12 92 ARG A CA 1
ATOM 764 C C . ARG A 1 92 ? -12.334 37.424 32.109 1.00 87.12 92 ARG A C 1
ATOM 766 O O . ARG A 1 92 ? -12.367 37.560 33.328 1.00 87.12 92 ARG A O 1
ATOM 773 N N . ARG A 1 93 ? -11.205 37.575 31.401 1.00 80.81 93 ARG A N 1
ATOM 774 C CA . ARG A 1 93 ? -9.916 37.962 32.014 1.00 80.81 93 ARG A CA 1
ATOM 775 C C . ARG A 1 93 ? -9.979 39.354 32.652 1.00 80.81 93 ARG A C 1
ATOM 777 O O . ARG A 1 93 ? -9.464 39.539 33.750 1.00 80.81 93 ARG A O 1
ATOM 784 N N . LEU A 1 94 ? -10.643 40.315 32.006 1.00 86.88 94 LEU A N 1
ATOM 785 C CA . LEU A 1 94 ? -10.839 41.663 32.553 1.00 86.88 94 LEU A CA 1
ATOM 786 C C . LEU A 1 94 ? -11.715 41.650 33.817 1.00 86.88 94 LEU A C 1
ATOM 788 O O . LEU A 1 94 ? -11.346 42.272 34.809 1.00 86.88 94 LEU A O 1
ATOM 792 N N . GLN A 1 95 ? -12.812 40.885 33.826 1.00 90.12 95 GLN A N 1
ATOM 793 C CA . GLN A 1 95 ? -13.646 40.696 35.022 1.00 90.12 95 GLN A CA 1
ATOM 794 C C . GLN A 1 95 ? -12.875 40.016 36.168 1.00 90.12 95 GLN A C 1
ATOM 796 O O . GLN A 1 95 ? -12.976 40.442 37.314 1.00 90.12 95 GLN A O 1
ATOM 801 N N . GLN A 1 96 ? -12.048 39.007 35.876 1.00 83.06 96 GLN A N 1
ATOM 802 C CA . GLN A 1 96 ? -11.194 38.365 36.884 1.00 83.06 96 GLN A CA 1
ATOM 803 C C . GLN A 1 96 ? -10.150 39.331 37.472 1.00 83.06 96 GLN A C 1
ATOM 805 O O . GLN A 1 96 ? -9.986 39.367 38.690 1.00 83.06 96 GLN A O 1
ATOM 810 N N . ARG A 1 97 ? -9.506 40.164 36.640 1.00 80.88 97 ARG A N 1
ATOM 811 C CA . ARG A 1 97 ? -8.584 41.224 37.098 1.00 80.88 97 ARG A CA 1
ATOM 812 C C . ARG A 1 97 ? -9.274 42.274 37.982 1.00 80.88 97 ARG A C 1
ATOM 814 O O . ARG A 1 97 ? -8.647 42.765 38.913 1.00 80.88 97 ARG A O 1
ATOM 821 N N . GLN A 1 98 ? -10.538 42.614 37.714 1.00 89.12 98 GLN A N 1
ATOM 822 C CA . GLN A 1 98 ? -11.317 43.541 38.553 1.00 89.12 98 GLN A CA 1
ATOM 823 C C . GLN A 1 98 ? -11.659 42.953 39.930 1.00 89.12 98 GLN A C 1
ATOM 825 O O . GLN A 1 98 ? -11.710 43.695 40.905 1.00 89.12 98 GLN A O 1
ATOM 830 N N . LEU A 1 99 ? -11.879 41.637 40.016 1.00 87.75 99 LEU A N 1
ATOM 831 C CA . LEU A 1 99 ? -12.198 40.953 41.273 1.00 87.75 99 LEU A CA 1
ATOM 832 C C . LEU A 1 99 ? -10.952 40.699 42.142 1.00 87.75 99 LEU A C 1
ATOM 834 O O . LEU A 1 99 ? -11.016 40.890 43.351 1.00 87.75 99 LEU A O 1
ATOM 838 N N . ASN A 1 100 ? -9.819 40.319 41.535 1.00 86.62 100 ASN A N 1
ATOM 839 C CA . ASN A 1 100 ? -8.573 39.981 42.239 1.00 86.62 100 ASN A CA 1
ATOM 840 C C . ASN A 1 100 ? -7.368 40.813 41.729 1.00 86.62 100 ASN A C 1
ATOM 842 O O . ASN A 1 100 ? -6.459 40.254 41.107 1.00 86.62 100 ASN A O 1
ATOM 846 N N . PRO A 1 101 ? -7.292 42.131 42.004 1.00 82.62 101 PRO A N 1
ATOM 847 C CA . PRO A 1 101 ? -6.273 43.021 41.426 1.00 82.62 101 PRO A CA 1
ATOM 848 C C . PRO A 1 101 ? -4.826 42.745 41.879 1.00 82.62 101 PRO A C 1
ATOM 850 O O . PRO A 1 101 ? -3.888 43.215 41.239 1.00 82.62 101 PRO A O 1
ATOM 853 N N . HIS A 1 102 ? -4.624 41.988 42.962 1.00 83.50 102 HIS A N 1
ATOM 854 C CA . HIS A 1 102 ? -3.298 41.637 43.494 1.00 83.50 102 HIS A CA 1
ATOM 855 C C . HIS A 1 102 ? -2.836 40.216 43.137 1.00 83.50 102 HIS A C 1
ATOM 857 O O . HIS A 1 102 ? -1.757 39.800 43.556 1.00 83.50 102 HIS A O 1
ATOM 863 N N . GLN A 1 103 ? -3.635 39.450 42.388 1.00 77.62 103 GLN A N 1
ATOM 864 C CA . GLN A 1 103 ? -3.258 38.099 41.987 1.00 77.62 103 GLN A CA 1
ATOM 865 C C . GLN A 1 103 ? -2.388 38.181 40.717 1.00 77.62 103 GLN A C 1
ATOM 867 O O . GLN A 1 103 ? -2.873 38.680 39.699 1.00 77.62 103 GLN A O 1
ATOM 872 N N . PRO A 1 104 ? -1.112 37.741 40.745 1.00 68.56 104 PRO A N 1
ATOM 873 C CA . PRO A 1 104 ? -0.241 37.814 39.573 1.00 68.56 104 PRO A CA 1
ATOM 874 C C . PRO A 1 104 ? -0.821 36.969 38.436 1.00 68.56 104 PRO A C 1
ATOM 876 O O . PRO A 1 104 ? -1.420 35.920 38.687 1.00 68.56 104 PRO A O 1
ATOM 879 N N . GLU A 1 105 ? -0.657 37.421 37.189 1.00 57.66 105 GLU A N 1
ATOM 880 C CA . GLU A 1 105 ? -1.269 36.720 36.061 1.00 57.66 105 GLU A CA 1
ATOM 881 C C . GLU A 1 105 ? -0.746 35.281 35.964 1.00 57.66 105 GLU A C 1
ATOM 883 O O . GLU A 1 105 ? 0.472 35.073 35.934 1.00 57.66 105 GLU A O 1
ATOM 888 N N . PRO A 1 106 ? -1.635 34.272 35.890 1.00 58.97 106 PRO A N 1
ATOM 889 C CA . PRO A 1 106 ? -1.196 32.922 35.593 1.00 58.97 106 PRO A CA 1
ATOM 890 C C . PRO A 1 106 ? -0.535 32.919 34.205 1.00 58.97 106 PRO A C 1
ATOM 892 O O . PRO A 1 106 ? -1.038 33.590 33.295 1.00 58.97 106 PRO A O 1
ATOM 895 N N . PRO A 1 107 ? 0.560 32.160 34.004 1.00 60.84 107 PRO A N 1
ATOM 896 C CA . PRO A 1 107 ? 1.187 32.040 32.692 1.00 60.84 107 PRO A CA 1
ATOM 897 C C . PRO A 1 107 ? 0.155 31.579 31.658 1.00 60.84 107 PRO A C 1
ATOM 899 O O . PRO A 1 107 ? -0.804 30.881 32.004 1.00 60.84 107 PRO A O 1
ATOM 902 N N . VAL A 1 108 ? 0.337 31.991 30.397 1.00 47.81 108 VAL A N 1
ATOM 903 C CA . VAL A 1 108 ? -0.659 31.841 29.319 1.00 47.81 108 VAL A CA 1
ATOM 904 C C . VAL A 1 108 ? -0.829 30.371 28.918 1.00 47.81 108 VAL A C 1
ATOM 906 O O . VAL A 1 108 ? -0.348 29.905 27.890 1.00 47.81 108 VAL A O 1
ATOM 909 N N . ASN A 1 109 ? -1.550 29.633 29.753 1.00 49.00 109 ASN A N 1
ATOM 910 C CA . ASN A 1 109 ? -1.926 28.254 29.523 1.00 49.00 109 ASN A CA 1
ATOM 911 C C . ASN A 1 109 ? -3.066 28.212 28.503 1.00 49.00 109 ASN A C 1
ATOM 913 O O . ASN A 1 109 ? -4.171 28.704 28.756 1.00 49.00 109 ASN A O 1
ATOM 917 N N . HIS A 1 110 ? -2.802 27.592 27.356 1.00 39.88 110 HIS A N 1
ATOM 918 C CA . HIS A 1 110 ? -3.850 27.196 26.423 1.00 39.88 110 HIS A CA 1
ATOM 919 C C . HIS A 1 110 ? -4.805 26.215 27.137 1.00 39.88 110 HIS A C 1
ATOM 921 O O . HIS A 1 110 ? -4.336 25.312 27.837 1.00 39.88 110 HIS A O 1
ATOM 927 N N . PRO A 1 111 ? -6.134 26.397 27.038 1.00 41.31 111 PRO A N 1
ATOM 928 C CA . PRO A 1 111 ? -7.071 25.707 27.918 1.00 41.31 111 PRO A CA 1
ATOM 929 C C . PRO A 1 111 ? -7.173 24.204 27.600 1.00 41.31 111 PRO A C 1
ATOM 931 O O . PRO A 1 111 ? -7.355 23.841 26.434 1.00 41.31 111 PRO A O 1
ATOM 934 N N . PRO A 1 112 ? -7.135 23.312 28.609 1.00 37.78 112 PRO A N 1
ATOM 935 C CA . PRO A 1 112 ? -7.467 21.906 28.411 1.00 37.78 112 PRO A CA 1
ATOM 936 C C . PRO A 1 112 ? -8.979 21.744 28.146 1.00 37.78 112 PRO A C 1
ATOM 938 O O . PRO A 1 112 ? -9.787 22.429 28.780 1.00 37.78 112 PRO A O 1
ATOM 941 N N . PRO A 1 113 ? -9.403 20.834 27.250 1.00 44.22 113 PRO A N 1
ATOM 942 C CA . PRO A 1 113 ? -10.817 20.653 26.929 1.00 44.22 113 PRO A CA 1
ATOM 943 C C . PRO A 1 113 ? -11.594 19.972 28.072 1.00 44.22 113 PRO A C 1
ATOM 945 O O . PRO A 1 113 ? -11.442 18.780 28.320 1.00 44.22 113 PRO A O 1
ATOM 948 N N . ASN A 1 114 ? -12.434 20.772 28.736 1.00 43.81 114 ASN A N 1
ATOM 949 C CA . ASN A 1 114 ? -13.606 20.455 29.566 1.00 43.81 114 ASN A CA 1
ATOM 950 C C . ASN A 1 114 ? -13.783 19.022 30.124 1.00 43.81 114 ASN A C 1
ATOM 952 O O . ASN A 1 114 ? -14.161 18.089 29.413 1.00 43.81 114 ASN A O 1
ATOM 956 N N . ARG A 1 115 ? -13.793 18.924 31.464 1.00 33.25 115 ARG A N 1
ATOM 957 C CA . ARG A 1 115 ? -14.836 18.132 32.148 1.00 33.25 115 ARG A CA 1
ATOM 958 C C . ARG A 1 115 ? -16.209 18.755 31.854 1.00 33.25 115 ARG A C 1
ATOM 960 O O . ARG A 1 115 ? -16.303 19.968 31.700 1.00 33.25 115 ARG A O 1
ATOM 967 N N . VAL A 1 116 ? -17.257 17.934 31.836 1.00 44.66 116 VAL A N 1
ATOM 968 C CA . VAL A 1 116 ? -18.659 18.387 31.848 1.00 44.66 116 VAL A CA 1
ATOM 969 C C . VAL A 1 116 ? -19.273 18.017 33.197 1.00 44.66 116 VAL A C 1
ATOM 971 O O . VAL A 1 116 ? -18.997 16.938 33.728 1.00 44.66 116 VAL A O 1
ATOM 974 N N . ASP A 1 117 ? -20.059 18.931 33.758 1.00 40.09 117 ASP A N 1
ATOM 975 C CA . ASP A 1 117 ? -20.601 18.838 35.111 1.00 40.09 117 ASP A CA 1
ATOM 976 C C . ASP A 1 117 ? -21.753 17.833 35.266 1.00 40.09 117 ASP A C 1
ATOM 978 O O . ASP A 1 117 ? -22.379 17.385 34.302 1.00 40.09 117 ASP A O 1
ATOM 982 N N . ARG A 1 118 ? -22.048 17.494 36.526 1.00 33.56 118 ARG A N 1
ATOM 983 C CA . ARG A 1 118 ? -23.266 16.778 36.931 1.00 33.56 118 ARG A CA 1
ATOM 984 C C . ARG A 1 118 ? -24.289 17.774 37.481 1.00 33.56 118 ARG A C 1
ATOM 986 O O . ARG A 1 118 ? -23.921 18.733 38.151 1.00 33.56 118 ARG A O 1
ATOM 993 N N . HIS A 1 119 ? -25.567 17.510 37.227 1.00 34.94 119 HIS A N 1
ATOM 994 C CA . HIS A 1 119 ? -26.690 18.310 37.725 1.00 34.94 119 HIS A CA 1
ATOM 995 C C . HIS A 1 119 ? -27.024 18.027 39.218 1.00 34.94 119 HIS A C 1
ATOM 997 O O . HIS A 1 119 ? -26.494 17.063 39.778 1.00 34.94 119 HIS A O 1
ATOM 1003 N N . PRO A 1 120 ? -27.807 18.904 39.889 1.00 40.22 120 PRO A N 1
ATOM 1004 C CA . PRO A 1 120 ? -27.784 19.069 41.352 1.00 40.22 120 PRO A CA 1
ATOM 1005 C C . PRO A 1 120 ? -28.605 18.030 42.153 1.00 40.22 120 PRO A C 1
ATOM 1007 O O . PRO A 1 120 ? -29.404 17.294 41.573 1.00 40.22 120 PRO A O 1
ATOM 1010 N N . PRO A 1 121 ? -28.415 17.963 43.490 1.00 48.75 121 PRO A N 1
ATOM 1011 C CA . PRO A 1 121 ? -29.074 16.994 44.371 1.00 48.75 121 PRO A CA 1
ATOM 1012 C C . PRO A 1 121 ? -30.453 17.455 44.873 1.00 48.75 121 PRO A C 1
ATOM 1014 O O . PRO A 1 121 ? -30.788 18.634 44.794 1.00 48.75 121 PRO A O 1
ATOM 1017 N N . ASN A 1 122 ? -31.200 16.535 45.495 1.00 32.09 122 ASN A N 1
ATOM 1018 C CA . ASN A 1 122 ? -32.290 16.863 46.418 1.00 32.09 122 ASN A CA 1
ATOM 1019 C C . ASN A 1 122 ? -32.465 15.784 47.510 1.00 32.09 122 ASN A C 1
ATOM 1021 O O . ASN A 1 122 ? -32.413 14.593 47.220 1.00 32.09 122 ASN A O 1
ATOM 1025 N N . ASN A 1 123 ? -32.725 16.255 48.732 1.00 31.69 123 ASN A N 1
ATOM 1026 C CA . ASN A 1 123 ? -33.393 15.608 49.876 1.00 31.69 123 ASN A CA 1
ATOM 1027 C C . ASN A 1 123 ? -32.846 14.292 50.495 1.00 31.69 123 ASN A C 1
ATOM 1029 O O . ASN A 1 123 ? -33.099 13.179 50.045 1.00 31.69 123 ASN A O 1
ATOM 1033 N N . LEU A 1 124 ? -32.216 14.483 51.662 1.00 38.38 124 LEU A N 1
ATOM 1034 C CA . LEU A 1 124 ? -32.178 13.611 52.859 1.00 38.38 124 LEU A CA 1
ATOM 1035 C C . LEU A 1 124 ? -33.608 13.466 53.486 1.00 38.38 124 LEU A C 1
ATOM 1037 O O . LEU A 1 124 ? -34.482 14.199 53.014 1.00 38.38 124 LEU A O 1
ATOM 1041 N N . PRO A 1 125 ? -33.912 12.630 54.530 1.00 45.22 125 PRO A N 1
ATOM 1042 C CA . PRO A 1 125 ? -33.087 12.360 55.729 1.00 45.22 125 PRO A CA 1
ATOM 1043 C C . PRO A 1 125 ? -33.190 10.895 56.306 1.00 45.22 125 PRO A C 1
ATOM 1045 O O . PRO A 1 125 ? -33.138 9.980 55.489 1.00 45.22 125 PRO A O 1
ATOM 1048 N N . PRO A 1 126 ? -33.115 10.579 57.631 1.00 57.31 126 PRO A N 1
ATOM 1049 C CA . PRO A 1 126 ? -31.897 9.934 58.177 1.00 57.31 126 PRO A CA 1
ATOM 1050 C C . PRO A 1 126 ? -32.107 8.722 59.134 1.00 57.31 126 PRO A C 1
ATOM 1052 O O . PRO A 1 126 ? -33.204 8.529 59.652 1.00 57.31 126 PRO A O 1
ATOM 1055 N N . ASN A 1 127 ? -31.034 7.985 59.502 1.00 31.86 127 ASN A N 1
ATOM 1056 C CA . ASN A 1 127 ? -30.840 7.519 60.901 1.00 31.86 127 ASN A CA 1
ATOM 1057 C C . ASN A 1 127 ? -29.462 6.891 61.266 1.00 31.86 127 ASN A C 1
ATOM 1059 O O . ASN A 1 127 ? -29.021 5.936 60.641 1.00 31.86 127 ASN A O 1
ATOM 1063 N N . ASN A 1 128 ? -28.870 7.413 62.351 1.00 31.30 128 ASN A N 1
ATOM 1064 C CA . ASN A 1 128 ? -28.237 6.768 63.527 1.00 31.30 128 ASN A CA 1
ATOM 1065 C C . ASN A 1 128 ? -27.303 5.519 63.496 1.00 31.30 128 ASN A C 1
ATOM 1067 O O . ASN A 1 128 ? -27.710 4.431 63.104 1.00 31.30 128 ASN A O 1
ATOM 1071 N N . ASN A 1 129 ? -26.200 5.659 64.271 1.00 32.16 129 ASN A N 1
ATOM 1072 C CA . ASN A 1 129 ? -25.491 4.651 65.112 1.00 32.16 129 ASN A CA 1
ATOM 1073 C C . ASN A 1 129 ? -24.649 3.549 64.412 1.00 32.16 129 ASN A C 1
ATOM 1075 O O . ASN A 1 129 ? -25.004 3.103 63.332 1.00 32.16 129 ASN A O 1
ATOM 1079 N N . ARG A 1 130 ? -23.522 3.020 64.942 1.00 30.06 130 ARG A N 1
ATOM 1080 C CA . ARG A 1 130 ? -22.704 3.151 66.196 1.00 30.06 130 ARG A CA 1
ATOM 1081 C C . ARG A 1 130 ? -21.199 2.973 65.785 1.00 30.06 130 ARG A C 1
ATOM 1083 O O . ARG A 1 130 ? -20.959 2.377 64.743 1.00 30.06 130 ARG A O 1
ATOM 1090 N N . VAL A 1 131 ? -20.163 3.582 66.397 1.00 36.47 131 VAL A N 1
ATOM 1091 C CA . VAL A 1 131 ? -19.418 3.184 67.638 1.00 36.47 131 VAL A CA 1
ATOM 1092 C C . VAL A 1 131 ? -18.910 1.715 67.559 1.00 36.47 131 VAL A C 1
ATOM 1094 O O . VAL A 1 131 ? -19.730 0.842 67.311 1.00 36.47 131 VAL A O 1
ATOM 1097 N N . ASP A 1 132 ? -17.622 1.340 67.720 1.00 33.06 132 ASP A N 1
ATOM 1098 C CA . ASP A 1 132 ? -16.589 1.822 68.672 1.00 33.06 132 ASP A CA 1
ATOM 1099 C C . ASP A 1 132 ? -15.097 1.471 68.313 1.00 33.06 132 ASP A C 1
ATOM 1101 O O . ASP A 1 132 ? -14.844 0.579 67.512 1.00 33.06 132 ASP A O 1
ATOM 1105 N N . ARG A 1 133 ? -14.149 2.117 69.027 1.00 31.64 133 ARG A N 1
ATOM 1106 C CA . ARG A 1 133 ? -12.791 1.699 69.508 1.00 31.64 133 ARG A CA 1
ATOM 1107 C C . ARG A 1 133 ? -11.570 1.274 68.627 1.00 31.64 133 ARG A C 1
ATOM 1109 O O . ARG A 1 133 ? -11.551 0.269 67.929 1.00 31.64 133 ARG A O 1
ATOM 1116 N N . HIS A 1 134 ? -10.462 1.996 68.887 1.00 35.12 134 HIS A N 1
ATOM 1117 C CA . HIS A 1 134 ? -9.016 1.623 68.859 1.00 35.12 134 HIS A CA 1
ATOM 1118 C C . HIS A 1 134 ? -8.629 0.701 70.061 1.00 35.12 134 HIS A C 1
ATOM 1120 O O . HIS A 1 134 ? -9.537 0.452 70.861 1.00 35.12 134 HIS A O 1
ATOM 1126 N N . PRO A 1 135 ? -7.363 0.231 70.305 1.00 57.28 135 PRO A N 1
ATOM 1127 C CA . PRO A 1 135 ? -6.009 0.644 69.831 1.00 57.28 135 PRO A CA 1
ATOM 1128 C C . PRO A 1 135 ? -5.201 -0.544 69.198 1.00 57.28 135 PRO A C 1
ATOM 1130 O O . PRO A 1 135 ? -5.848 -1.352 68.546 1.00 57.28 135 PRO A O 1
ATOM 1133 N N . HIS A 1 136 ? -3.862 -0.756 69.203 1.00 32.75 136 HIS A N 1
ATOM 1134 C CA . HIS A 1 136 ? -2.669 -0.169 69.873 1.00 32.75 136 HIS A CA 1
ATOM 1135 C C . HIS A 1 136 ? -1.351 -0.373 69.053 1.00 32.75 136 HIS A C 1
ATOM 1137 O O . HIS A 1 136 ? -1.399 -0.729 67.881 1.00 32.75 136 HIS A O 1
ATOM 1143 N N . ASN A 1 137 ? -0.184 -0.082 69.657 1.00 35.72 137 ASN A N 1
ATOM 1144 C CA . ASN A 1 137 ? 1.217 -0.114 69.147 1.00 35.72 137 ASN A CA 1
ATOM 1145 C C . ASN A 1 137 ? 2.164 0.137 70.370 1.00 35.72 137 ASN A C 1
ATOM 1147 O O . ASN A 1 137 ? 1.596 0.502 71.409 1.00 35.72 137 ASN A O 1
ATOM 1151 N N . PRO A 1 138 ? 3.529 0.118 70.326 1.00 61.91 138 PRO A N 1
ATOM 1152 C CA . PRO A 1 138 ? 4.522 -0.269 69.295 1.00 61.91 138 PRO A CA 1
ATOM 1153 C C . PRO A 1 138 ? 5.404 -1.457 69.840 1.00 61.91 138 PRO A C 1
ATOM 1155 O O . PRO A 1 138 ? 4.747 -2.455 70.132 1.00 61.91 138 PRO A O 1
ATOM 1158 N N . PRO A 1 139 ? 6.755 -1.484 70.106 1.00 56.31 139 PRO A N 1
ATOM 1159 C CA . PRO A 1 139 ? 7.951 -0.716 69.663 1.00 56.31 139 PRO A CA 1
ATOM 1160 C C . PRO A 1 139 ? 9.278 -1.501 69.350 1.00 56.31 139 PRO A C 1
ATOM 1162 O O . PRO A 1 139 ? 9.513 -2.601 69.827 1.00 56.31 139 PRO A O 1
ATOM 1165 N N . SER A 1 140 ? 10.228 -0.809 68.685 1.00 36.31 140 SER A N 1
ATOM 1166 C CA . SER A 1 140 ? 11.724 -0.897 68.786 1.00 36.31 140 SER A CA 1
ATOM 1167 C C . SER A 1 140 ? 12.488 -2.224 68.521 1.00 36.31 140 SER A C 1
ATOM 1169 O O . SER A 1 140 ? 12.278 -3.217 69.202 1.00 36.31 140 SER A O 1
ATOM 1171 N N . ASN A 1 141 ? 13.541 -2.246 67.677 1.00 31.94 141 ASN A N 1
ATOM 1172 C CA . ASN A 1 141 ? 14.833 -1.613 68.020 1.00 31.94 141 ASN A CA 1
ATOM 1173 C C . ASN A 1 141 ? 15.829 -1.318 66.855 1.00 31.94 141 ASN A C 1
ATOM 1175 O O . ASN A 1 141 ? 15.810 -1.965 65.817 1.00 31.94 141 ASN A O 1
ATOM 1179 N N . ARG A 1 142 ? 16.710 -0.336 67.136 1.00 31.72 142 ARG A N 1
ATOM 1180 C CA . ARG A 1 142 ? 18.047 0.083 66.601 1.00 31.72 142 ARG A CA 1
ATOM 1181 C C . ARG A 1 142 ? 18.700 -0.696 65.423 1.00 31.72 142 ARG A C 1
ATOM 1183 O O . ARG A 1 142 ? 18.735 -1.914 65.459 1.00 31.72 142 ARG A O 1
ATOM 1190 N N . VAL A 1 143 ? 19.218 -0.082 64.336 1.00 36.22 143 VAL A N 1
ATOM 1191 C CA . VAL A 1 143 ? 20.279 0.968 64.130 1.00 36.22 143 VAL A CA 1
ATOM 1192 C C . VAL A 1 143 ? 21.727 0.425 64.070 1.00 36.22 143 VAL A C 1
ATOM 1194 O O . VAL A 1 143 ? 22.232 0.004 65.103 1.00 36.22 143 VAL A O 1
ATOM 1197 N N . ALA A 1 144 ? 22.413 0.560 62.910 1.00 32.81 144 ALA A N 1
ATOM 1198 C CA . ALA A 1 144 ? 23.866 0.847 62.768 1.00 32.81 144 ALA A CA 1
ATOM 1199 C C . ALA A 1 144 ? 24.327 1.100 61.297 1.00 32.81 144 ALA A C 1
ATOM 1201 O O . ALA A 1 144 ? 23.635 0.777 60.338 1.00 32.81 144 ALA A O 1
ATOM 1202 N N . HIS A 1 145 ? 25.508 1.709 61.140 1.00 34.38 145 HIS A N 1
ATOM 1203 C CA . HIS A 1 145 ? 26.060 2.413 59.967 1.00 34.38 145 HIS A CA 1
ATOM 1204 C C . HIS A 1 145 ? 26.805 1.594 58.877 1.00 34.38 145 HIS A C 1
ATOM 1206 O O . HIS A 1 145 ? 27.755 0.895 59.199 1.00 34.38 145 HIS A O 1
ATOM 1212 N N . ARG A 1 146 ? 26.525 1.930 57.598 1.00 32.50 146 ARG A N 1
ATOM 1213 C CA . ARG A 1 146 ? 27.468 2.459 56.554 1.00 32.50 146 ARG A CA 1
ATOM 1214 C C . ARG A 1 146 ? 28.708 1.576 56.127 1.00 32.50 146 ARG A C 1
ATOM 1216 O O . ARG A 1 146 ? 28.695 0.397 56.449 1.00 32.50 146 ARG A O 1
ATOM 1223 N N . PRO A 1 147 ? 29.643 1.992 55.218 1.00 53.53 147 PRO A N 1
ATOM 1224 C CA . PRO A 1 147 ? 29.882 1.195 53.992 1.00 53.53 147 PRO A CA 1
ATOM 1225 C C . PRO A 1 147 ? 31.361 0.928 53.599 1.00 53.53 147 PRO A C 1
ATOM 1227 O O . PRO A 1 147 ? 32.284 1.524 54.150 1.00 53.53 147 PRO A O 1
ATOM 1230 N N . SER A 1 148 ? 31.585 0.169 52.516 1.00 32.41 148 SER A N 1
ATOM 1231 C CA . SER A 1 148 ? 32.816 0.259 51.705 1.00 32.41 148 SER A CA 1
ATOM 1232 C C . SER A 1 148 ? 32.649 -0.283 50.270 1.00 32.41 148 SER A C 1
ATOM 1234 O O . SER A 1 148 ? 31.957 -1.271 50.043 1.00 32.41 148 SER A O 1
ATOM 1236 N N . ASN A 1 149 ? 33.317 0.368 49.308 1.00 40.38 149 ASN A N 1
ATOM 1237 C CA . ASN A 1 149 ? 33.612 -0.150 47.961 1.00 40.38 149 ASN A CA 1
ATOM 1238 C C . ASN A 1 149 ? 35.128 -0.397 47.861 1.00 40.38 149 ASN A C 1
ATOM 1240 O O . ASN A 1 149 ? 35.891 0.412 48.395 1.00 40.38 149 ASN A O 1
ATOM 1244 N N . PRO A 1 150 ? 35.570 -1.415 47.103 1.00 44.50 150 PRO A N 1
ATOM 1245 C CA . PRO A 1 150 ? 36.846 -1.343 46.372 1.00 44.50 150 PRO A CA 1
ATOM 1246 C C . PRO A 1 150 ? 36.671 -1.229 44.832 1.00 44.50 150 PRO A C 1
ATOM 1248 O O . PRO A 1 150 ? 35.580 -1.489 44.321 1.00 44.50 150 PRO A O 1
ATOM 1251 N N . PRO A 1 151 ? 37.718 -0.814 44.084 1.00 48.31 151 PRO A N 1
ATOM 1252 C CA . PRO A 1 151 ? 37.666 -0.471 42.649 1.00 48.31 151 PRO A CA 1
ATOM 1253 C C . PRO A 1 151 ? 38.148 -1.624 41.715 1.00 48.31 151 PRO A C 1
ATOM 1255 O O . PRO A 1 151 ? 38.482 -2.699 42.213 1.00 48.31 151 PRO A O 1
ATOM 1258 N N . PRO A 1 152 ? 38.168 -1.463 40.368 1.00 47.97 152 PRO A N 1
ATOM 1259 C CA . PRO A 1 152 ? 38.429 -2.571 39.438 1.00 47.97 152 PRO A CA 1
ATOM 1260 C C . PRO A 1 152 ? 39.918 -2.796 39.120 1.00 47.97 152 PRO A C 1
ATOM 1262 O O . PRO A 1 152 ? 40.701 -1.850 39.040 1.00 47.97 152 PRO A O 1
ATOM 1265 N N . ASN A 1 153 ? 40.284 -4.047 38.818 1.00 40.72 153 ASN A N 1
ATOM 1266 C CA . ASN A 1 153 ? 41.621 -4.403 38.331 1.00 40.72 153 ASN A CA 1
ATOM 1267 C C . ASN A 1 153 ? 41.782 -4.143 36.825 1.00 40.72 153 ASN A C 1
ATOM 1269 O O . ASN A 1 153 ? 40.986 -4.613 36.011 1.00 40.72 153 ASN A O 1
ATOM 1273 N N . GLN A 1 154 ? 42.882 -3.483 36.463 1.00 34.06 154 GLN A N 1
ATOM 1274 C CA . GLN A 1 154 ? 43.480 -3.558 35.129 1.00 34.06 154 GLN A CA 1
ATOM 1275 C C . GLN A 1 154 ? 44.518 -4.691 35.111 1.00 34.06 154 GLN A C 1
ATOM 1277 O O . GLN A 1 154 ? 45.232 -4.872 36.095 1.00 34.06 154 GLN A O 1
ATOM 1282 N N . VAL A 1 155 ? 44.641 -5.415 33.995 1.00 38.66 155 VAL A N 1
ATOM 1283 C CA . VAL A 1 155 ? 45.796 -6.281 33.687 1.00 38.66 155 VAL A CA 1
ATOM 1284 C C . VAL A 1 155 ? 46.163 -6.080 32.210 1.00 38.66 155 VAL A C 1
ATOM 1286 O O . VAL A 1 155 ? 45.331 -5.668 31.401 1.00 38.66 155 VAL A O 1
ATOM 1289 N N . GLU A 1 156 ? 47.439 -6.265 31.889 1.00 32.91 156 GLU A N 1
ATOM 1290 C CA . GLU A 1 156 ? 48.108 -5.594 30.776 1.00 32.91 156 GLU A CA 1
ATOM 1291 C C . GLU A 1 156 ? 48.045 -6.300 29.409 1.00 32.91 156 GLU A C 1
ATOM 1293 O O . GLU A 1 156 ? 47.622 -7.444 29.244 1.00 32.91 156 GLU A O 1
ATOM 1298 N N . ARG A 1 157 ? 48.553 -5.575 28.406 1.00 35.31 157 ARG A N 1
ATOM 1299 C CA . ARG A 1 157 ? 48.851 -6.056 27.053 1.00 35.31 157 ARG A CA 1
ATOM 1300 C C . ARG A 1 157 ? 49.821 -7.246 27.078 1.00 35.31 157 ARG A C 1
ATOM 1302 O O . ARG A 1 157 ? 50.852 -7.179 27.742 1.00 35.31 157 ARG A O 1
ATOM 1309 N N . ARG A 1 158 ? 49.644 -8.195 26.153 1.00 33.00 158 ARG A N 1
ATOM 1310 C CA . ARG A 1 158 ? 50.785 -8.784 25.428 1.00 33.00 158 ARG A CA 1
ATOM 1311 C C . ARG A 1 158 ? 50.532 -8.801 23.923 1.00 33.00 158 ARG A C 1
ATOM 1313 O O . ARG A 1 158 ? 49.441 -9.121 23.463 1.00 33.00 158 ARG A O 1
ATOM 1320 N N . THR A 1 159 ? 51.553 -8.402 23.177 1.00 34.28 159 THR A N 1
ATOM 1321 C CA . THR A 1 159 ? 51.644 -8.465 21.714 1.00 34.28 159 THR A CA 1
ATOM 1322 C C . THR A 1 159 ? 52.072 -9.859 21.254 1.00 34.28 159 THR A C 1
ATOM 1324 O O . THR A 1 159 ? 52.696 -10.568 22.038 1.00 34.28 159 THR A O 1
ATOM 1327 N N . ASN A 1 160 ? 51.808 -10.211 19.987 1.00 32.44 160 ASN A N 1
ATOM 1328 C CA . ASN A 1 160 ? 52.805 -10.778 19.055 1.00 32.44 160 ASN A CA 1
ATOM 1329 C C . ASN A 1 160 ? 52.221 -10.998 17.638 1.00 32.44 160 ASN A C 1
ATOM 1331 O O . ASN A 1 160 ? 51.282 -11.764 17.456 1.00 32.44 160 ASN A O 1
ATOM 1335 N N . ASN A 1 161 ? 52.844 -10.356 16.645 1.00 33.62 161 ASN A N 1
ATOM 1336 C CA . ASN A 1 161 ? 52.956 -10.795 15.237 1.00 33.62 161 ASN A CA 1
ATOM 1337 C C . ASN A 1 161 ? 54.423 -11.286 15.046 1.00 33.62 161 ASN A C 1
ATOM 1339 O O . ASN A 1 161 ? 55.177 -11.147 16.016 1.00 33.62 161 ASN A O 1
ATOM 1343 N N . PRO A 1 162 ? 54.932 -11.735 13.868 1.00 51.97 162 PRO A N 1
ATOM 1344 C CA . PRO A 1 162 ? 54.348 -12.035 12.538 1.00 51.97 162 PRO A CA 1
ATOM 1345 C C . PRO A 1 162 ? 54.675 -13.530 12.155 1.00 51.97 162 PRO A C 1
ATOM 1347 O O . PRO A 1 162 ? 54.742 -14.316 13.100 1.00 51.97 162 PRO A O 1
ATOM 1350 N N . PRO A 1 163 ? 54.928 -14.005 10.896 1.00 53.44 163 PRO A N 1
ATOM 1351 C CA . PRO A 1 163 ? 54.792 -13.419 9.548 1.00 53.44 163 PRO A CA 1
ATOM 1352 C C . PRO A 1 163 ? 54.133 -14.286 8.430 1.00 53.44 163 PRO A C 1
ATOM 1354 O O . PRO A 1 163 ? 53.809 -15.459 8.576 1.00 53.44 163 PRO A O 1
ATOM 1357 N N . VAL A 1 164 ? 53.994 -13.627 7.271 1.00 40.31 164 VAL A N 1
ATOM 1358 C CA . VAL A 1 164 ? 53.658 -14.073 5.892 1.00 40.31 164 VAL A CA 1
ATOM 1359 C C . VAL A 1 164 ? 54.662 -15.152 5.388 1.00 40.31 164 VAL A C 1
ATOM 1361 O O . VAL A 1 164 ? 55.842 -15.041 5.709 1.00 40.31 164 VAL A O 1
ATOM 1364 N N . SER A 1 165 ? 54.326 -16.190 4.593 1.00 33.19 165 SER A N 1
ATOM 1365 C CA . SER A 1 165 ? 54.098 -16.131 3.120 1.00 33.19 165 SER A CA 1
ATOM 1366 C C . SER A 1 165 ? 53.682 -17.486 2.466 1.00 33.19 165 SER A C 1
ATOM 1368 O O . SER A 1 165 ? 53.901 -18.531 3.075 1.00 33.19 165 SER A O 1
ATOM 1370 N N . PRO A 1 166 ? 53.102 -17.492 1.237 1.00 49.16 166 PRO A N 1
ATOM 1371 C CA . PRO A 1 166 ? 52.718 -18.686 0.436 1.00 49.16 166 PRO A CA 1
ATOM 1372 C C . PRO A 1 166 ? 53.822 -19.044 -0.617 1.00 49.16 166 PRO A C 1
ATOM 1374 O O . PRO A 1 166 ? 54.919 -18.504 -0.462 1.00 49.16 166 PRO A O 1
ATOM 1377 N N . PRO A 1 167 ? 53.622 -19.838 -1.714 1.00 49.75 167 PRO A N 1
ATOM 1378 C CA . PRO A 1 167 ? 52.466 -20.640 -2.181 1.00 49.75 167 PRO A CA 1
ATOM 1379 C C . PRO A 1 167 ? 52.794 -22.090 -2.658 1.00 49.75 167 PRO A C 1
ATOM 1381 O O . PRO A 1 167 ? 53.950 -22.481 -2.763 1.00 49.75 167 PRO A O 1
ATOM 1384 N N . SER A 1 168 ? 51.778 -22.875 -3.060 1.00 31.75 168 SER A N 1
ATOM 1385 C CA . SER A 1 168 ? 51.902 -23.977 -4.052 1.00 31.75 168 SER A CA 1
ATOM 1386 C C . SER A 1 168 ? 50.520 -24.414 -4.595 1.00 31.75 168 SER A C 1
ATOM 1388 O O . SER A 1 168 ? 49.507 -23.809 -4.242 1.00 31.75 168 SER A O 1
ATOM 1390 N N . SER A 1 169 ? 50.464 -25.375 -5.532 1.00 30.39 169 SER A N 1
ATOM 1391 C CA . SER A 1 169 ? 49.336 -25.555 -6.467 1.00 30.39 169 SER A CA 1
ATOM 1392 C C . SER A 1 169 ? 48.815 -26.995 -6.637 1.00 30.39 169 SER A C 1
ATOM 1394 O O . SER A 1 169 ? 49.566 -27.961 -6.569 1.00 30.39 169 SER A O 1
ATOM 1396 N N . SER A 1 170 ? 47.534 -27.101 -7.022 1.00 30.17 170 SER A N 1
ATOM 1397 C CA . SER A 1 170 ? 46.895 -28.216 -7.759 1.00 30.17 170 SER A CA 1
ATOM 1398 C C . SER A 1 170 ? 46.851 -29.635 -7.142 1.00 30.17 170 SER A C 1
ATOM 1400 O O . SER A 1 170 ? 47.874 -30.296 -6.995 1.00 30.17 170 SER A O 1
ATOM 1402 N N . LYS A 1 171 ? 45.635 -30.193 -6.982 1.00 32.38 171 LYS A N 1
ATOM 1403 C CA . LYS A 1 171 ? 45.098 -31.301 -7.821 1.00 32.38 171 LYS A CA 1
ATOM 1404 C C . LYS A 1 171 ? 43.691 -31.767 -7.382 1.00 32.38 171 LYS A C 1
ATOM 1406 O O . LYS A 1 171 ? 43.220 -31.446 -6.300 1.00 32.38 171 LYS A O 1
ATOM 1411 N N . ASN A 1 172 ? 43.047 -32.472 -8.312 1.00 32.41 172 ASN A N 1
ATOM 1412 C CA . ASN A 1 172 ? 41.654 -32.941 -8.421 1.00 32.41 172 ASN A CA 1
ATOM 1413 C C . ASN A 1 172 ? 40.952 -33.521 -7.162 1.00 32.41 172 ASN A C 1
ATOM 1415 O O . ASN A 1 172 ? 41.614 -34.049 -6.270 1.00 32.41 172 ASN A O 1
ATOM 1419 N N . PRO A 1 173 ? 39.598 -33.512 -7.124 1.00 37.53 173 PRO A N 1
ATOM 1420 C CA . PRO A 1 173 ? 38.809 -34.023 -5.999 1.00 37.53 173 PRO A CA 1
ATOM 1421 C C . PRO A 1 173 ? 38.708 -35.558 -5.955 1.00 37.53 173 PRO A C 1
ATOM 1423 O O . PRO A 1 173 ? 38.621 -36.224 -6.986 1.00 37.53 173 PRO A O 1
ATOM 1426 N N . ILE A 1 174 ? 38.609 -36.108 -4.740 1.00 31.52 174 ILE A N 1
ATOM 1427 C CA . ILE A 1 174 ? 38.280 -37.519 -4.488 1.00 31.52 174 ILE A CA 1
ATOM 1428 C C . ILE A 1 174 ? 36.756 -37.682 -4.380 1.00 31.52 174 ILE A C 1
ATOM 1430 O O . ILE A 1 174 ? 36.090 -36.941 -3.658 1.00 31.52 174 ILE A O 1
ATOM 1434 N N . SER A 1 175 ? 36.202 -38.671 -5.087 1.00 28.48 175 SER A N 1
ATOM 1435 C CA . SER A 1 175 ? 34.779 -39.030 -5.025 1.00 28.48 175 SER A CA 1
ATOM 1436 C C . SER A 1 175 ? 34.506 -40.025 -3.892 1.00 28.48 175 SER A C 1
ATOM 1438 O O . SER A 1 175 ? 35.019 -41.143 -3.912 1.00 28.48 175 SER A O 1
ATOM 1440 N N . CYS A 1 176 ? 33.655 -39.648 -2.934 1.00 27.58 176 CYS A N 1
ATOM 1441 C CA . CYS A 1 176 ? 33.224 -40.515 -1.833 1.00 27.58 176 CYS A CA 1
ATOM 1442 C C . CYS A 1 176 ? 31.755 -40.941 -2.000 1.00 27.58 176 CYS A C 1
ATOM 1444 O O . CYS A 1 176 ? 30.835 -40.284 -1.512 1.00 27.58 176 CYS A O 1
ATOM 1446 N N . HIS A 1 177 ? 31.520 -42.070 -2.674 1.00 27.77 177 HIS A N 1
ATOM 1447 C CA . HIS A 1 177 ? 30.194 -42.692 -2.763 1.00 27.77 177 HIS A CA 1
ATOM 1448 C C . HIS A 1 177 ? 29.791 -43.377 -1.443 1.00 27.77 177 HIS A C 1
ATOM 1450 O O . HIS A 1 177 ? 30.086 -44.550 -1.219 1.00 27.77 177 HIS A O 1
ATOM 1456 N N . ILE A 1 178 ? 29.032 -42.677 -0.597 1.00 29.72 178 ILE A N 1
ATOM 1457 C CA . ILE A 1 178 ? 28.383 -43.279 0.577 1.00 29.72 178 ILE A CA 1
ATOM 1458 C C . ILE A 1 178 ? 27.001 -43.820 0.174 1.00 29.72 178 ILE A C 1
ATOM 1460 O O . ILE A 1 178 ? 26.028 -43.077 0.055 1.00 29.72 178 ILE A O 1
ATOM 1464 N N . ARG A 1 179 ? 26.907 -45.140 -0.036 1.00 28.16 179 ARG A N 1
ATOM 1465 C CA . ARG A 1 179 ? 25.632 -45.853 -0.231 1.00 28.16 179 ARG A CA 1
ATOM 1466 C C . ARG A 1 179 ? 25.037 -46.269 1.117 1.00 28.16 179 ARG A C 1
ATOM 1468 O O . ARG A 1 179 ? 25.423 -47.304 1.652 1.00 28.16 179 ARG A O 1
ATOM 1475 N N . PHE A 1 180 ? 24.027 -45.552 1.606 1.00 28.23 180 PHE A N 1
ATOM 1476 C CA . PHE A 1 180 ? 23.140 -46.088 2.644 1.00 28.23 180 PHE A CA 1
ATOM 1477 C C . PHE A 1 180 ? 21.941 -46.811 2.020 1.00 28.23 180 PHE A C 1
ATOM 1479 O O . PHE A 1 180 ? 21.112 -46.201 1.349 1.00 28.23 180 PHE A O 1
ATOM 1486 N N . LYS A 1 181 ? 21.838 -48.122 2.272 1.00 28.97 181 LYS A N 1
ATOM 1487 C CA . LYS A 1 181 ? 20.584 -48.876 2.142 1.00 28.97 181 LYS A CA 1
ATOM 1488 C C . LYS A 1 181 ? 19.813 -48.751 3.457 1.00 28.97 181 LYS A C 1
ATOM 1490 O O . LYS A 1 181 ? 20.328 -49.173 4.488 1.00 28.97 181 LYS A O 1
ATOM 1495 N N . THR A 1 182 ? 18.575 -48.274 3.419 1.00 31.14 182 THR A N 1
ATOM 1496 C CA . THR A 1 182 ? 17.596 -48.460 4.502 1.00 31.14 182 THR A CA 1
ATOM 1497 C C . THR A 1 182 ? 16.237 -48.836 3.911 1.00 31.14 182 THR A C 1
ATOM 1499 O O . THR A 1 182 ? 15.940 -48.539 2.753 1.00 31.14 182 THR A O 1
ATOM 1502 N N . ASN A 1 183 ? 15.451 -49.598 4.672 1.00 29.16 183 ASN A N 1
ATOM 1503 C CA . ASN A 1 183 ? 14.343 -50.384 4.127 1.00 29.16 183 ASN A CA 1
ATOM 1504 C C . ASN A 1 183 ? 13.043 -49.583 3.972 1.00 29.16 183 ASN A C 1
ATOM 1506 O O . ASN A 1 183 ? 12.726 -48.709 4.777 1.00 29.16 183 ASN A O 1
ATOM 1510 N N . ALA A 1 184 ? 12.250 -49.940 2.961 1.00 29.69 184 ALA A N 1
ATOM 1511 C CA . ALA A 1 184 ? 10.949 -49.334 2.711 1.00 29.69 184 ALA A CA 1
ATOM 1512 C C . ALA A 1 184 ? 9.880 -49.852 3.690 1.00 29.69 184 ALA A C 1
ATOM 1514 O O . ALA A 1 184 ? 9.430 -50.993 3.580 1.00 29.69 184 ALA A O 1
ATOM 1515 N N . SER A 1 185 ? 9.409 -48.993 4.596 1.00 30.61 185 SER A N 1
ATOM 1516 C CA . SER A 1 185 ? 8.156 -49.201 5.330 1.00 30.61 185 SER A CA 1
ATOM 1517 C C . SER A 1 185 ? 6.985 -48.562 4.570 1.00 30.61 185 SER A C 1
ATOM 1519 O O . SER A 1 185 ? 7.019 -47.394 4.177 1.00 30.61 185 SER A O 1
ATOM 1521 N N . LYS A 1 186 ? 5.931 -49.346 4.310 1.00 35.62 186 LYS A N 1
ATOM 1522 C CA . LYS A 1 186 ? 4.744 -48.892 3.570 1.00 35.62 186 LYS A CA 1
ATOM 1523 C C . LYS A 1 186 ? 3.772 -48.166 4.506 1.00 35.62 186 LYS A C 1
ATOM 1525 O O . LYS A 1 186 ? 3.008 -48.818 5.208 1.00 35.62 186 LYS A O 1
ATOM 1530 N N . SER A 1 187 ? 3.738 -46.836 4.438 1.00 30.38 187 SER A N 1
ATOM 1531 C CA . SER A 1 187 ? 2.686 -46.014 5.060 1.00 30.38 187 SER A CA 1
ATOM 1532 C C . SER A 1 187 ? 1.861 -45.296 3.982 1.00 30.38 187 SER A C 1
ATOM 1534 O O . SER A 1 187 ? 2.448 -44.646 3.111 1.00 30.38 187 SER A O 1
ATOM 1536 N N . PRO A 1 188 ? 0.515 -45.375 4.001 1.00 33.00 188 PRO A N 1
ATOM 1537 C CA . PRO A 1 188 ? -0.325 -44.865 2.920 1.00 33.00 188 PRO A CA 1
ATOM 1538 C C . PRO A 1 188 ? -0.418 -43.332 2.946 1.00 33.00 188 PRO A C 1
ATOM 1540 O O . PRO A 1 188 ? -1.321 -42.747 3.547 1.00 33.00 188 PRO A O 1
ATOM 1543 N N . ARG A 1 189 ? 0.497 -42.652 2.244 1.00 31.39 189 ARG A N 1
ATOM 1544 C CA . ARG A 1 189 ? 0.351 -41.221 1.940 1.00 31.39 189 ARG A CA 1
ATOM 1545 C C . ARG A 1 189 ? -0.837 -41.015 0.999 1.00 31.39 189 ARG A C 1
ATOM 1547 O O . ARG A 1 189 ? -0.702 -41.113 -0.218 1.00 31.39 189 ARG A O 1
ATOM 1554 N N . ARG A 1 190 ? -1.994 -40.700 1.588 1.00 31.42 190 ARG A N 1
ATOM 1555 C CA . ARG A 1 190 ? -3.229 -40.267 0.916 1.00 31.42 190 ARG A CA 1
ATOM 1556 C C . ARG A 1 190 ? -2.964 -38.961 0.157 1.00 31.42 190 ARG A C 1
ATOM 1558 O O . ARG A 1 190 ? -3.147 -37.873 0.696 1.00 31.42 190 ARG A O 1
ATOM 1565 N N . SER A 1 191 ? -2.473 -39.069 -1.075 1.00 31.06 191 SER A N 1
ATOM 1566 C CA . SER A 1 191 ? -2.121 -37.921 -1.904 1.00 31.06 191 SER A CA 1
ATOM 1567 C C . SER A 1 191 ? -3.378 -37.150 -2.304 1.00 31.06 191 SER A C 1
ATOM 1569 O O . SER A 1 191 ? -4.164 -37.580 -3.147 1.00 31.06 191 SER A O 1
ATOM 1571 N N . GLN A 1 192 ? -3.561 -35.971 -1.708 1.00 33.66 192 GLN A N 1
ATOM 1572 C CA . GLN A 1 192 ? -4.485 -34.979 -2.244 1.00 33.66 192 GLN A CA 1
ATOM 1573 C C . GLN A 1 192 ? -3.959 -34.545 -3.616 1.00 33.66 192 GLN A C 1
ATOM 1575 O O . GLN A 1 192 ? -3.023 -33.753 -3.714 1.00 33.66 192 GLN A O 1
ATOM 1580 N N . ARG A 1 193 ? -4.551 -35.092 -4.684 1.00 30.84 193 ARG A N 1
ATOM 1581 C CA . ARG A 1 193 ? -4.385 -34.574 -6.044 1.00 30.84 193 ARG A CA 1
ATOM 1582 C C . ARG A 1 193 ? -5.033 -33.190 -6.098 1.00 30.84 193 ARG A C 1
ATOM 1584 O O . ARG A 1 193 ? -6.233 -33.075 -6.332 1.00 30.84 193 ARG A O 1
ATOM 1591 N N . PHE A 1 194 ? -4.248 -32.148 -5.836 1.00 36.00 194 PHE A N 1
ATOM 1592 C CA . PHE A 1 194 ? -4.677 -30.774 -6.081 1.00 36.00 194 PHE A CA 1
ATOM 1593 C C . PHE A 1 194 ? -4.946 -30.575 -7.584 1.00 36.00 194 PHE A C 1
ATOM 1595 O O . PHE A 1 194 ? -4.257 -31.179 -8.411 1.00 36.00 194 PHE A O 1
ATOM 1602 N N . PRO A 1 195 ? -5.949 -29.765 -7.964 1.00 34.59 195 PRO A N 1
ATOM 1603 C CA . PRO A 1 195 ? -6.319 -29.593 -9.362 1.00 34.59 195 PRO A CA 1
ATOM 1604 C C . PRO A 1 195 ? -5.205 -28.884 -10.145 1.00 34.59 195 PRO A C 1
ATOM 1606 O O . PRO A 1 195 ? -4.784 -27.790 -9.778 1.00 34.59 195 PRO A O 1
ATOM 1609 N N . GLN A 1 196 ? -4.795 -29.455 -11.283 1.00 37.47 196 GLN A N 1
ATOM 1610 C CA . GLN A 1 196 ? -3.761 -28.919 -12.194 1.00 37.47 196 GLN A CA 1
ATOM 1611 C C . GLN A 1 196 ? -4.095 -27.552 -12.842 1.00 37.47 196 GLN A C 1
ATOM 1613 O O . GLN A 1 196 ? -3.304 -27.016 -13.613 1.00 37.47 196 GLN A O 1
ATOM 1618 N N . ARG A 1 197 ? -5.241 -26.944 -12.511 1.00 38.22 197 ARG A N 1
ATOM 1619 C CA . ARG A 1 197 ? -5.832 -25.761 -13.168 1.00 38.22 197 ARG A CA 1
ATOM 1620 C C . ARG A 1 197 ? -5.163 -24.405 -12.883 1.00 38.22 197 ARG A C 1
ATOM 1622 O O . ARG A 1 197 ? -5.713 -23.377 -13.259 1.00 38.22 197 ARG A O 1
ATOM 1629 N N . VAL A 1 198 ? -3.989 -24.371 -12.251 1.00 43.28 198 VAL A N 1
ATOM 1630 C CA . VAL A 1 198 ? -3.210 -23.120 -12.113 1.00 43.28 198 VAL A CA 1
ATOM 1631 C C . VAL A 1 198 ? -2.432 -22.803 -13.401 1.00 43.28 198 VAL A C 1
ATOM 1633 O O . VAL A 1 198 ? -2.211 -21.638 -13.710 1.00 43.28 198 VAL A O 1
ATOM 1636 N N . GLN A 1 199 ? -2.069 -23.819 -14.195 1.00 39.25 199 GLN A N 1
ATOM 1637 C CA . GLN A 1 199 ? -1.174 -23.667 -15.355 1.00 39.25 199 GLN A CA 1
ATOM 1638 C C . GLN A 1 199 ? -1.795 -22.972 -16.584 1.00 39.25 199 GLN A C 1
ATOM 1640 O O . GLN A 1 199 ? -1.067 -22.632 -17.510 1.00 39.25 199 GLN A O 1
ATOM 1645 N N . GLU A 1 200 ? -3.106 -22.708 -16.585 1.00 37.62 200 GLU A N 1
ATOM 1646 C CA . GLU A 1 200 ? -3.814 -21.998 -17.668 1.00 37.62 200 GLU A CA 1
ATOM 1647 C C . GLU A 1 200 ? -4.218 -20.558 -17.289 1.00 37.62 200 GLU A C 1
ATOM 1649 O O . GLU A 1 200 ? -4.912 -19.878 -18.045 1.00 37.62 200 GLU A O 1
ATOM 1654 N N . GLN A 1 201 ? -3.782 -20.049 -16.128 1.00 48.16 201 GLN A N 1
ATOM 1655 C CA . GLN A 1 201 ? -3.991 -18.643 -15.771 1.00 48.16 201 GLN A CA 1
ATOM 1656 C C . GLN A 1 201 ? -3.048 -17.749 -16.590 1.00 48.16 201 GLN A C 1
ATOM 1658 O O . GLN A 1 201 ? -1.865 -17.616 -16.280 1.00 48.16 201 GLN A O 1
ATOM 1663 N N . GLY A 1 202 ? -3.581 -17.157 -17.663 1.00 47.97 202 GLY A N 1
ATOM 1664 C CA . GLY A 1 202 ? -2.812 -16.394 -18.646 1.00 47.97 202 GLY A CA 1
ATOM 1665 C C . GLY A 1 202 ? -1.972 -15.270 -18.033 1.00 47.97 202 GLY A C 1
ATOM 1666 O O . GLY A 1 202 ? -2.507 -14.281 -17.540 1.00 47.97 202 GLY A O 1
ATOM 1667 N N . ILE A 1 203 ? -0.645 -15.405 -18.120 1.00 55.16 203 ILE A N 1
ATOM 1668 C CA . ILE A 1 203 ? 0.333 -14.413 -17.654 1.00 55.16 203 ILE A CA 1
ATOM 1669 C C . ILE A 1 203 ? 0.256 -13.167 -18.548 1.00 55.16 203 ILE A C 1
ATOM 1671 O O . ILE A 1 203 ? 0.886 -13.084 -19.607 1.00 55.16 203 ILE A O 1
ATOM 1675 N N . VAL A 1 204 ? -0.518 -12.167 -18.119 1.00 53.75 204 VAL A N 1
ATOM 1676 C CA . VAL A 1 204 ? -0.596 -10.876 -18.811 1.00 53.75 204 VAL A CA 1
ATOM 1677 C C . VAL A 1 204 ? 0.564 -9.998 -18.347 1.00 53.75 204 VAL A C 1
ATOM 1679 O O . VAL A 1 204 ? 0.553 -9.456 -17.238 1.00 53.75 204 VAL A O 1
ATOM 1682 N N . ARG A 1 205 ? 1.568 -9.851 -19.220 1.00 59.94 205 ARG A N 1
ATOM 1683 C CA . ARG A 1 205 ? 2.624 -8.833 -19.103 1.00 59.94 205 ARG A CA 1
ATOM 1684 C C . ARG A 1 205 ? 2.139 -7.519 -19.728 1.00 59.94 205 ARG A C 1
ATOM 1686 O O . ARG A 1 205 ? 1.846 -7.516 -20.930 1.00 59.94 205 ARG A O 1
ATOM 1693 N N . PRO A 1 206 ? 2.060 -6.408 -18.976 1.00 54.03 206 PRO A N 1
ATOM 1694 C CA . PRO A 1 206 ? 1.702 -5.109 -19.533 1.00 54.03 206 PRO A CA 1
ATOM 1695 C C . PRO A 1 206 ? 2.728 -4.667 -20.583 1.00 54.03 206 PRO A C 1
ATOM 1697 O O . PRO A 1 206 ? 3.924 -4.587 -20.310 1.00 54.03 206 PRO A O 1
ATOM 1700 N N . ARG A 1 207 ? 2.261 -4.374 -21.801 1.00 51.03 207 ARG A N 1
ATOM 1701 C CA . ARG A 1 207 ? 3.087 -3.772 -22.856 1.00 51.03 207 ARG A CA 1
ATOM 1702 C C . ARG A 1 207 ? 2.770 -2.285 -22.940 1.00 51.03 207 ARG A C 1
ATOM 1704 O O . ARG A 1 207 ? 1.609 -1.943 -23.156 1.00 51.03 207 ARG A O 1
ATOM 1711 N N . CYS A 1 208 ? 3.788 -1.429 -22.877 1.00 47.31 208 CYS A N 1
ATOM 1712 C CA . CYS A 1 208 ? 3.654 -0.042 -23.315 1.00 47.31 208 CYS A CA 1
ATOM 1713 C C . CYS A 1 208 ? 3.323 -0.043 -24.820 1.00 47.31 208 CYS A C 1
ATOM 1715 O O . CYS A 1 208 ? 4.165 -0.393 -25.650 1.00 47.31 208 CYS A O 1
ATOM 1717 N N . ARG A 1 209 ? 2.062 0.237 -25.178 1.00 42.91 209 ARG A N 1
ATOM 1718 C CA . ARG A 1 209 ? 1.548 0.148 -26.557 1.00 42.91 209 ARG A CA 1
ATOM 1719 C C . ARG A 1 209 ? 1.468 1.527 -27.224 1.00 42.91 209 ARG A C 1
ATOM 1721 O O . ARG A 1 209 ? 0.378 2.010 -27.512 1.00 42.91 209 ARG A O 1
ATOM 1728 N N . ARG A 1 210 ? 2.621 2.114 -27.552 1.00 46.25 210 ARG A N 1
ATOM 1729 C CA . ARG A 1 210 ? 2.746 3.137 -28.609 1.00 46.25 210 ARG A CA 1
ATOM 1730 C C . ARG A 1 210 ? 3.994 2.869 -29.460 1.00 46.25 210 ARG A C 1
ATOM 1732 O O . ARG A 1 210 ? 4.941 2.220 -29.016 1.00 46.25 210 ARG A O 1
ATOM 1739 N N . SER A 1 211 ? 3.945 3.284 -30.723 1.00 37.28 211 SER A N 1
ATOM 1740 C CA . SER A 1 211 ? 4.933 2.955 -31.759 1.00 37.28 211 SER A CA 1
ATOM 1741 C C . SER A 1 211 ? 6.355 3.392 -31.384 1.00 37.28 211 SER A C 1
ATOM 1743 O O . SER A 1 211 ? 6.585 4.555 -31.070 1.00 37.28 211 SER A O 1
ATOM 1745 N N . GLY A 1 212 ? 7.318 2.464 -31.442 1.00 45.06 212 GLY A N 1
ATOM 1746 C CA . GLY A 1 212 ? 8.755 2.753 -31.304 1.00 45.06 212 GLY A CA 1
ATOM 1747 C C . GLY A 1 212 ? 9.314 2.904 -29.879 1.00 45.06 212 GLY A C 1
ATOM 1748 O O . GLY A 1 212 ? 10.518 3.105 -29.733 1.00 45.06 212 GLY A O 1
ATOM 1749 N N . ARG A 1 213 ? 8.501 2.788 -28.816 1.00 49.44 213 ARG A N 1
ATOM 1750 C CA . ARG A 1 213 ? 8.943 2.999 -27.415 1.00 49.44 213 ARG A CA 1
ATOM 1751 C C . ARG A 1 213 ? 8.757 1.765 -26.517 1.00 49.44 213 ARG A C 1
ATOM 1753 O O . ARG A 1 213 ? 8.072 1.811 -25.498 1.00 49.44 213 ARG A O 1
ATOM 1760 N N . THR A 1 214 ? 9.373 0.636 -26.872 1.00 47.00 214 THR A N 1
ATOM 1761 C CA . THR A 1 214 ? 9.234 -0.631 -26.123 1.00 47.00 214 THR A CA 1
ATOM 1762 C C . THR A 1 214 ? 10.146 -0.728 -24.894 1.00 47.00 214 THR A C 1
ATOM 1764 O O . THR A 1 214 ? 11.059 -1.556 -24.839 1.00 47.00 214 THR A O 1
ATOM 1767 N N . ALA A 1 215 ? 9.857 0.062 -23.859 1.00 58.53 215 ALA A N 1
ATOM 1768 C CA . ALA A 1 215 ? 10.286 -0.270 -22.503 1.00 58.53 215 ALA A CA 1
ATOM 1769 C C . ALA A 1 215 ? 9.408 -1.422 -21.977 1.00 58.53 215 ALA A C 1
ATOM 1771 O O . ALA A 1 215 ? 8.291 -1.213 -21.508 1.00 58.53 215 ALA A O 1
ATOM 1772 N N . ASN A 1 216 ? 9.886 -2.661 -22.118 1.00 69.25 216 ASN A N 1
ATOM 1773 C CA . ASN A 1 216 ? 9.146 -3.845 -21.679 1.00 69.25 216 ASN A CA 1
ATOM 1774 C C . ASN A 1 216 ? 9.202 -3.982 -20.151 1.00 69.25 216 ASN A C 1
ATOM 1776 O O . ASN A 1 216 ? 10.259 -4.276 -19.596 1.00 69.25 216 ASN A O 1
ATOM 1780 N N . MET A 1 217 ? 8.057 -3.806 -19.495 1.00 79.19 217 MET A N 1
ATOM 1781 C CA . MET A 1 217 ? 7.889 -4.064 -18.066 1.00 79.19 217 MET A CA 1
ATOM 1782 C C . MET A 1 217 ? 7.824 -5.579 -17.815 1.00 79.19 217 MET A C 1
ATOM 1784 O O . MET A 1 217 ? 7.140 -6.306 -18.543 1.00 79.19 217 MET A O 1
ATOM 1788 N N . LYS A 1 218 ? 8.554 -6.078 -16.813 1.00 83.31 218 LYS A N 1
ATOM 1789 C CA . LYS A 1 218 ? 8.590 -7.508 -16.462 1.00 83.31 218 LYS A CA 1
ATOM 1790 C C . LYS A 1 218 ? 7.447 -7.939 -15.537 1.00 83.31 218 LYS A C 1
ATOM 1792 O O . LYS A 1 218 ? 7.151 -9.131 -15.479 1.00 83.31 218 LYS A O 1
ATOM 1797 N N . THR A 1 219 ? 6.831 -6.992 -14.831 1.00 83.25 219 THR A N 1
ATOM 1798 C CA . THR A 1 219 ? 5.675 -7.177 -13.940 1.00 83.25 219 THR A CA 1
ATOM 1799 C C . THR A 1 219 ? 4.580 -8.065 -14.546 1.00 83.25 219 THR A C 1
ATOM 1801 O O . THR A 1 219 ? 4.224 -7.942 -15.719 1.00 83.25 219 THR A O 1
ATOM 1804 N N . ILE A 1 220 ? 4.025 -8.957 -13.722 1.00 88.06 220 ILE A N 1
ATOM 1805 C CA . ILE A 1 220 ? 3.007 -9.946 -14.104 1.00 88.06 220 ILE A CA 1
ATOM 1806 C C . ILE A 1 220 ? 1.683 -9.631 -13.399 1.00 88.06 220 ILE A C 1
ATOM 1808 O O . ILE A 1 220 ? 1.676 -9.185 -12.253 1.00 88.06 220 ILE A O 1
ATOM 1812 N N . THR A 1 221 ? 0.557 -9.914 -14.057 1.00 85.00 221 THR A N 1
ATOM 1813 C CA . THR A 1 221 ? -0.761 -10.003 -13.406 1.00 85.00 221 THR A CA 1
ATOM 1814 C C . THR A 1 221 ? -1.365 -11.395 -13.589 1.00 85.00 221 THR A C 1
ATOM 1816 O O . THR A 1 221 ? -1.221 -11.987 -14.659 1.00 85.00 221 THR A O 1
ATOM 1819 N N . LEU A 1 222 ? -2.008 -11.911 -12.535 1.00 88.38 222 LEU A N 1
ATOM 1820 C CA . LEU A 1 222 ? -2.759 -13.171 -12.526 1.00 88.38 222 LEU A CA 1
ATOM 1821 C C . LEU A 1 222 ? -4.149 -12.956 -11.916 1.00 88.38 222 LEU A C 1
ATOM 1823 O O . LEU A 1 222 ? -4.285 -12.295 -10.883 1.00 88.38 222 LEU A O 1
ATOM 1827 N N . ASP A 1 223 ? -5.167 -13.559 -12.526 1.00 87.06 223 ASP A N 1
ATOM 1828 C CA . ASP A 1 223 ? -6.572 -13.324 -12.193 1.00 87.06 223 ASP A CA 1
ATOM 1829 C C . ASP A 1 223 ? -7.178 -14.444 -11.326 1.00 87.06 223 ASP A C 1
ATOM 1831 O O . ASP A 1 223 ? -6.852 -15.625 -11.447 1.00 87.06 223 ASP A O 1
ATOM 1835 N N . GLY A 1 224 ? -8.136 -14.085 -10.466 1.00 81.75 224 GLY A N 1
ATOM 1836 C CA . GLY A 1 224 ? -8.970 -15.051 -9.741 1.00 81.75 224 GLY A CA 1
ATOM 1837 C C . GLY A 1 224 ? -8.290 -15.786 -8.579 1.00 81.75 224 GLY A C 1
ATOM 1838 O O . GLY A 1 224 ? -8.799 -16.819 -8.154 1.00 81.75 224 GLY A O 1
ATOM 1839 N N . ILE A 1 225 ? -7.195 -15.261 -8.023 1.00 86.38 225 ILE A N 1
ATOM 1840 C CA . ILE A 1 225 ? -6.449 -15.858 -6.896 1.00 86.38 225 ILE A CA 1
ATOM 1841 C C . ILE A 1 225 ? -7.363 -16.073 -5.675 1.00 86.38 225 ILE A C 1
ATOM 1843 O O . ILE A 1 225 ? -7.281 -17.099 -5.004 1.00 86.38 225 ILE A O 1
ATOM 1847 N N . VAL A 1 226 ? -8.298 -15.148 -5.430 1.00 85.50 226 VAL A N 1
ATOM 1848 C CA . VAL A 1 226 ? -9.291 -15.222 -4.336 1.00 85.50 226 VAL A CA 1
ATOM 1849 C C . VAL A 1 226 ? -10.250 -16.419 -4.473 1.00 85.50 226 VAL A C 1
ATOM 1851 O O . VAL A 1 226 ? -10.801 -16.870 -3.471 1.00 85.50 226 VAL A O 1
ATOM 1854 N N . LYS A 1 227 ? -10.389 -17.001 -5.676 1.00 84.44 227 LYS A N 1
ATOM 1855 C CA . LYS A 1 227 ? -11.172 -18.227 -5.920 1.00 84.44 227 LYS A CA 1
ATOM 1856 C C . LYS A 1 227 ? -10.458 -19.507 -5.456 1.00 84.44 227 LYS A C 1
ATOM 1858 O O . LYS A 1 227 ? -11.055 -20.581 -5.516 1.00 84.44 227 LYS A O 1
ATOM 1863 N N . GLN A 1 228 ? -9.200 -19.436 -5.008 1.00 84.31 228 GLN A N 1
ATOM 1864 C CA . GLN A 1 228 ? -8.546 -20.577 -4.362 1.00 84.31 228 GLN A CA 1
ATOM 1865 C C . GLN A 1 228 ? -9.218 -20.890 -3.015 1.00 84.31 228 GLN A C 1
ATOM 1867 O O . GLN A 1 228 ? -9.592 -19.989 -2.263 1.00 84.31 228 GLN A O 1
ATOM 1872 N N . ALA A 1 229 ? -9.383 -22.181 -2.717 1.00 82.44 229 ALA A N 1
ATOM 1873 C CA . ALA A 1 229 ? -10.226 -22.656 -1.622 1.00 82.44 229 ALA A CA 1
ATOM 1874 C C . ALA A 1 229 ? -9.872 -22.010 -0.266 1.00 82.44 229 ALA A C 1
ATOM 1876 O O . ALA A 1 229 ? -8.764 -22.162 0.244 1.00 82.44 229 ALA A O 1
ATOM 1877 N N . GLY A 1 230 ? -10.843 -21.301 0.318 1.00 88.31 230 GLY A N 1
ATOM 1878 C CA . GLY A 1 230 ? -10.731 -20.645 1.622 1.00 88.31 230 GLY A CA 1
ATOM 1879 C C . GLY A 1 230 ? -10.158 -19.221 1.617 1.00 88.31 230 GLY A C 1
ATOM 1880 O O . GLY A 1 230 ? -10.337 -18.530 2.618 1.00 88.31 230 GLY A O 1
ATOM 1881 N N . LEU A 1 231 ? -9.539 -18.735 0.529 1.00 92.62 231 LEU A N 1
ATOM 1882 C CA . LEU A 1 231 ? -8.936 -17.391 0.520 1.00 92.62 231 LEU A CA 1
ATOM 1883 C C . LEU A 1 231 ? -9.978 -16.279 0.690 1.00 92.62 231 LEU A C 1
ATOM 1885 O O . LEU A 1 231 ? -9.747 -15.374 1.489 1.00 92.62 231 LEU A O 1
ATOM 1889 N N . GLY A 1 232 ? -11.126 -16.368 0.010 1.00 93.19 232 GLY A N 1
ATOM 1890 C CA . GLY A 1 232 ? -12.242 -15.431 0.198 1.00 93.19 232 GLY A CA 1
ATOM 1891 C C . GLY A 1 232 ? -12.674 -15.316 1.665 1.00 93.19 232 GLY A C 1
ATOM 1892 O O . GLY A 1 232 ? -12.759 -14.211 2.192 1.00 93.19 232 GLY A O 1
ATOM 1893 N N . ASN A 1 233 ? -12.822 -16.446 2.364 1.00 94.75 233 ASN A N 1
ATOM 1894 C CA . ASN A 1 233 ? -13.221 -16.482 3.777 1.00 94.75 233 ASN A CA 1
ATOM 1895 C C . ASN A 1 233 ? -12.146 -15.879 4.698 1.00 94.75 233 ASN A C 1
ATOM 1897 O O . ASN A 1 233 ? -12.475 -15.129 5.619 1.00 94.75 233 ASN A O 1
ATOM 1901 N N . SER A 1 234 ? -10.865 -16.176 4.445 1.00 96.25 234 SER A N 1
ATOM 1902 C CA . SER A 1 234 ? -9.745 -15.573 5.178 1.00 96.25 234 SER A CA 1
ATOM 1903 C C . SER A 1 234 ? -9.703 -14.051 4.982 1.00 96.25 234 SER A C 1
ATOM 1905 O O . SER A 1 234 ? -9.588 -13.317 5.961 1.00 96.25 234 SER A O 1
ATOM 1907 N N . ILE A 1 235 ? -9.875 -13.564 3.746 1.00 96.25 235 ILE A N 1
ATOM 1908 C CA . ILE A 1 235 ? -9.944 -12.130 3.412 1.00 96.25 235 ILE A CA 1
ATOM 1909 C C . ILE A 1 235 ? -11.145 -11.462 4.088 1.00 96.25 235 ILE A C 1
ATOM 1911 O O . ILE A 1 235 ? -10.974 -10.432 4.739 1.00 96.25 235 ILE A O 1
ATOM 1915 N N . HIS A 1 236 ? -12.337 -12.057 3.973 1.00 95.31 236 HIS A N 1
ATOM 1916 C CA . HIS A 1 236 ? -13.567 -11.574 4.602 1.00 95.31 236 HIS A CA 1
ATOM 1917 C C . HIS A 1 236 ? -13.368 -11.360 6.102 1.00 95.31 236 HIS A C 1
ATOM 1919 O O . HIS A 1 236 ? -13.585 -10.259 6.604 1.00 95.31 236 HIS A O 1
ATOM 1925 N N . LYS A 1 237 ? -12.852 -12.379 6.800 1.00 96.00 237 LYS A N 1
ATOM 1926 C CA . LYS A 1 237 ? -12.577 -12.305 8.235 1.00 96.00 237 LYS A CA 1
ATOM 1927 C C . LYS A 1 237 ? -11.601 -11.177 8.582 1.00 96.00 237 LYS A C 1
ATOM 1929 O O . LYS A 1 237 ? -11.894 -10.417 9.495 1.00 96.00 237 LYS A O 1
ATOM 1934 N N . ILE A 1 238 ? -10.482 -11.030 7.865 1.00 96.19 238 ILE A N 1
ATOM 1935 C CA . ILE A 1 238 ? -9.497 -9.964 8.139 1.00 96.19 238 ILE A CA 1
ATOM 1936 C C . ILE A 1 238 ? -10.119 -8.570 7.973 1.00 96.19 238 ILE A C 1
ATOM 1938 O O . ILE A 1 238 ? -9.835 -7.668 8.761 1.00 96.19 238 ILE A O 1
ATOM 1942 N N . LEU A 1 239 ? -10.968 -8.381 6.958 1.00 96.31 239 LEU A N 1
ATOM 1943 C CA . LEU A 1 239 ? -11.600 -7.090 6.694 1.00 96.31 239 LEU A CA 1
ATOM 1944 C C . LEU A 1 239 ? -12.721 -6.786 7.699 1.00 96.31 239 LEU A C 1
ATOM 1946 O O . LEU A 1 239 ? -12.732 -5.687 8.249 1.00 96.31 239 LEU A O 1
ATOM 1950 N N . SER A 1 240 ? -13.576 -7.752 8.051 1.00 95.12 240 SER A N 1
ATOM 1951 C CA . SER A 1 240 ? -14.517 -7.603 9.173 1.00 95.12 240 SER A CA 1
ATOM 1952 C C . SER A 1 240 ? -13.784 -7.324 10.493 1.00 95.12 240 SER A C 1
ATOM 1954 O O . SER A 1 240 ? -14.179 -6.429 11.237 1.00 95.12 240 SER A O 1
ATOM 1956 N N . GLU A 1 241 ? -12.644 -7.976 10.757 1.00 94.94 241 GLU A N 1
ATOM 1957 C CA . GLU A 1 241 ? -11.817 -7.705 11.943 1.00 94.94 241 GLU A CA 1
ATOM 1958 C C . GLU A 1 241 ? -11.230 -6.279 11.987 1.00 94.94 241 GLU A C 1
ATOM 1960 O O . GLU A 1 241 ? -10.840 -5.825 13.065 1.00 94.94 241 GLU A O 1
ATOM 1965 N N . LEU A 1 242 ? -11.218 -5.545 10.867 1.00 94.31 242 LEU A N 1
ATOM 1966 C CA . LEU A 1 242 ? -10.835 -4.131 10.790 1.00 94.31 242 LEU A CA 1
ATOM 1967 C C . LEU A 1 242 ? -12.033 -3.167 10.789 1.00 94.31 242 LEU A C 1
ATOM 1969 O O . LEU A 1 242 ? -12.006 -2.189 11.532 1.00 94.31 242 LEU A O 1
ATOM 1973 N N . PHE A 1 243 ? -13.075 -3.422 9.994 1.00 94.19 243 PHE A N 1
ATOM 1974 C CA . PHE A 1 243 ? -14.210 -2.501 9.836 1.00 94.19 243 PHE A CA 1
ATOM 1975 C C . PHE A 1 243 ? -15.296 -2.655 10.906 1.00 94.19 243 PHE A C 1
ATOM 1977 O O . PHE A 1 243 ? -15.890 -1.660 11.318 1.00 94.19 243 PHE A O 1
ATOM 1984 N N . GLU A 1 244 ? -15.561 -3.867 11.395 1.00 92.62 244 GLU A N 1
ATOM 1985 C CA . GLU A 1 244 ? -16.643 -4.142 12.358 1.00 92.62 244 GLU A CA 1
ATOM 1986 C C . GLU A 1 244 ? -16.209 -3.877 13.817 1.00 92.62 244 GLU A C 1
ATOM 1988 O O . GLU A 1 244 ? -16.993 -4.022 14.754 1.00 92.62 244 GLU A O 1
ATOM 1993 N N . HIS A 1 245 ? -14.967 -3.422 14.019 1.00 94.31 245 HIS A N 1
ATOM 1994 C CA . HIS A 1 245 ? -14.401 -3.056 15.316 1.00 94.31 245 HIS A CA 1
ATOM 1995 C C . HIS A 1 245 ? -14.009 -1.569 15.381 1.00 94.31 245 HIS A C 1
ATOM 1997 O O . HIS A 1 245 ? -13.638 -0.983 14.361 1.00 94.31 245 HIS A O 1
ATOM 2003 N N . PRO A 1 246 ? -14.057 -0.951 16.580 1.00 90.56 246 PRO A N 1
ATOM 2004 C CA . PRO A 1 246 ? -13.763 0.466 16.749 1.00 90.56 246 PRO A CA 1
ATOM 2005 C C . PRO A 1 246 ? -12.300 0.803 16.439 1.00 90.56 246 PRO A C 1
ATOM 2007 O O . PRO A 1 246 ? -11.392 0.009 16.707 1.00 90.56 246 PRO A O 1
ATOM 2010 N N . PHE A 1 247 ? -12.084 2.018 15.938 1.00 93.00 247 PHE A N 1
ATOM 2011 C CA . PHE A 1 247 ? -10.774 2.650 15.817 1.00 93.00 247 PHE A CA 1
ATOM 2012 C C . PHE A 1 247 ? -10.014 2.677 17.146 1.00 93.00 247 PHE A C 1
ATOM 2014 O O . PHE A 1 247 ? -10.595 2.783 18.229 1.00 93.00 247 PHE A O 1
ATOM 2021 N N . ARG A 1 248 ? -8.687 2.625 17.041 1.00 90.75 248 ARG A N 1
ATOM 2022 C CA . ARG A 1 248 ? -7.752 2.513 18.159 1.00 90.75 248 ARG A CA 1
ATOM 2023 C C . ARG A 1 248 ? -6.585 3.492 18.007 1.00 90.75 248 ARG A C 1
ATOM 2025 O O . ARG A 1 248 ? -6.044 3.595 16.905 1.00 90.75 248 ARG A O 1
ATOM 2032 N N . PRO A 1 249 ? -6.146 4.184 19.073 1.00 89.56 249 PRO A N 1
ATOM 2033 C CA . PRO A 1 249 ? -4.845 4.841 19.070 1.00 89.56 249 PRO A CA 1
ATOM 2034 C C . PRO A 1 249 ? -3.710 3.798 19.138 1.00 89.56 249 PRO A C 1
ATOM 2036 O O . PRO A 1 249 ? -3.937 2.693 19.646 1.00 89.56 249 PRO A O 1
ATOM 2039 N N . PRO A 1 250 ? -2.478 4.148 18.717 1.00 87.12 250 PRO A N 1
ATOM 2040 C CA . PRO A 1 250 ? -1.321 3.250 18.668 1.00 87.12 250 PRO A CA 1
ATOM 2041 C C . PRO A 1 250 ? -0.999 2.600 20.013 1.00 87.12 250 PRO A C 1
ATOM 2043 O O . PRO A 1 250 ? -0.590 1.451 20.061 1.00 87.12 250 PRO A O 1
ATOM 2046 N N . TRP A 1 251 ? -1.213 3.321 21.115 1.00 87.38 251 TRP A N 1
ATOM 2047 C CA . TRP A 1 251 ? -0.956 2.851 22.479 1.00 87.38 251 TRP A CA 1
ATOM 2048 C C . TRP A 1 251 ? -2.077 2.000 23.091 1.00 87.38 251 TRP A C 1
ATOM 2050 O O . TRP A 1 251 ? -1.925 1.508 24.208 1.00 87.38 251 TRP A O 1
ATOM 2060 N N . SER A 1 252 ? -3.205 1.810 22.400 1.00 87.38 252 SER A N 1
ATOM 2061 C CA . SER A 1 252 ? -4.257 0.909 22.880 1.00 87.38 252 SER A CA 1
ATOM 2062 C C . SER A 1 252 ? -3.975 -0.537 22.471 1.00 87.38 252 SER A C 1
ATOM 2064 O O . SER A 1 252 ? -3.553 -0.817 21.351 1.00 87.38 252 SER A O 1
ATOM 2066 N N . GLY A 1 253 ? -4.206 -1.476 23.389 1.00 81.69 253 GLY A N 1
ATOM 2067 C CA . GLY A 1 253 ? -4.044 -2.897 23.094 1.00 81.69 253 GLY A CA 1
ATOM 2068 C C . GLY A 1 253 ? -5.153 -3.452 22.193 1.00 81.69 253 GLY A C 1
ATOM 2069 O O . GLY A 1 253 ? -6.294 -2.985 22.228 1.00 81.69 253 GLY A O 1
ATOM 2070 N N . GLY A 1 254 ? -4.836 -4.504 21.439 1.00 79.38 254 GLY A N 1
ATOM 2071 C CA . GLY A 1 254 ? -5.776 -5.346 20.703 1.00 79.38 254 GLY A CA 1
ATOM 2072 C C . GLY A 1 254 ? -5.509 -5.445 19.197 1.00 79.38 254 GLY A C 1
ATOM 2073 O O . GLY A 1 254 ? -5.109 -4.496 18.524 1.00 79.38 254 GLY A O 1
ATOM 2074 N N . GLU A 1 255 ? -5.802 -6.625 18.657 1.00 80.88 255 GLU A N 1
ATOM 2075 C CA . GLU A 1 255 ? -5.465 -7.040 17.287 1.00 80.88 255 GLU A CA 1
ATOM 2076 C C . GLU A 1 255 ? -6.448 -6.532 16.212 1.00 80.88 255 GLU A C 1
ATOM 2078 O O . GLU A 1 255 ? -6.175 -6.650 15.019 1.00 80.88 255 GLU A O 1
ATOM 2083 N N . LYS A 1 256 ? -7.590 -5.965 16.628 1.00 90.81 256 LYS A N 1
ATOM 2084 C CA . LYS A 1 256 ? -8.759 -5.663 15.778 1.00 90.81 256 LYS A CA 1
ATOM 2085 C C . LYS A 1 256 ? -9.055 -4.167 15.664 1.00 90.81 256 LYS A C 1
ATOM 2087 O O . LYS A 1 256 ? -8.678 -3.400 16.546 1.00 90.81 256 LYS A O 1
ATOM 2092 N N . GLY A 1 257 ? -9.792 -3.751 14.639 1.00 92.19 257 GLY A N 1
ATOM 2093 C CA . GLY A 1 257 ? -10.082 -2.341 14.351 1.00 92.19 257 GLY A CA 1
ATOM 2094 C C . GLY A 1 257 ? -8.869 -1.600 13.781 1.00 92.19 257 GLY A C 1
ATOM 2095 O O . GLY A 1 257 ? -7.733 -2.064 13.913 1.00 92.19 257 GLY A O 1
ATOM 2096 N N . PHE A 1 258 ? -9.078 -0.448 13.151 1.00 92.62 258 PHE A N 1
ATOM 2097 C CA . PHE A 1 258 ? -7.980 0.349 12.590 1.00 92.62 258 PHE A CA 1
ATOM 2098 C C . PHE A 1 258 ? -7.156 1.058 13.674 1.00 92.62 258 PHE A C 1
ATOM 2100 O O . PHE A 1 258 ? -7.714 1.755 14.520 1.00 92.62 258 PHE A O 1
ATOM 2107 N N . ILE A 1 259 ? -5.826 0.950 13.602 1.00 92.19 259 ILE A N 1
ATOM 2108 C CA . ILE A 1 259 ? -4.916 1.892 14.261 1.00 92.19 259 ILE A CA 1
ATOM 2109 C C . ILE A 1 259 ? -4.958 3.217 13.495 1.00 92.19 259 ILE A C 1
ATOM 2111 O O . ILE A 1 259 ? -4.571 3.269 12.323 1.00 92.19 259 ILE A O 1
ATOM 2115 N N . ILE A 1 260 ? -5.397 4.286 14.153 1.00 91.75 260 ILE A N 1
ATOM 2116 C CA . ILE A 1 260 ? -5.303 5.652 13.631 1.00 91.75 260 ILE A CA 1
ATOM 2117 C C . ILE A 1 260 ? -3.999 6.266 14.141 1.00 91.75 260 ILE A C 1
ATOM 2119 O O . ILE A 1 260 ? -3.717 6.201 15.333 1.00 91.75 260 ILE A O 1
ATOM 2123 N N . SER A 1 261 ? -3.201 6.850 13.252 1.00 87.75 261 SER A N 1
ATOM 2124 C CA . SER A 1 261 ? -1.916 7.487 13.575 1.00 87.75 261 SER A CA 1
ATOM 2125 C C . SER A 1 261 ? -1.696 8.743 12.733 1.00 87.75 261 SER A C 1
ATOM 2127 O O . SER A 1 261 ? -2.337 8.914 11.691 1.00 87.75 261 SER A O 1
ATOM 2129 N N . ILE A 1 262 ? -0.790 9.621 13.171 1.00 84.50 262 ILE A N 1
ATOM 2130 C CA . ILE A 1 262 ? -0.392 10.814 12.416 1.00 84.50 262 ILE A CA 1
ATOM 2131 C C . ILE A 1 262 ? 0.736 10.479 11.431 1.00 84.50 262 ILE A C 1
ATOM 2133 O O . ILE A 1 262 ? 1.705 9.791 11.757 1.00 84.50 262 ILE A O 1
ATOM 2137 N N . ASN A 1 263 ? 0.592 10.979 10.203 1.00 73.56 263 ASN A N 1
ATOM 2138 C CA . ASN A 1 263 ? 1.404 10.616 9.046 1.00 73.56 263 ASN A CA 1
ATOM 2139 C C . ASN A 1 263 ? 1.669 11.843 8.149 1.00 73.56 263 ASN A C 1
ATOM 2141 O O . ASN A 1 263 ? 0.734 12.543 7.762 1.00 73.56 263 ASN A O 1
ATOM 2145 N N . SER A 1 264 ? 2.933 12.077 7.777 1.00 65.50 264 SER A N 1
ATOM 2146 C CA . SER A 1 264 ? 3.362 13.084 6.779 1.00 65.50 264 SER A CA 1
ATOM 2147 C C . SER A 1 264 ? 4.062 12.457 5.565 1.00 65.50 264 SER A C 1
ATOM 2149 O O . SER A 1 264 ? 5.151 12.870 5.157 1.00 65.50 264 SER A O 1
ATOM 2151 N N . ALA A 1 265 ? 3.458 11.424 4.971 1.00 57.72 265 ALA A N 1
ATOM 2152 C CA . ALA A 1 265 ? 4.083 10.729 3.851 1.00 57.72 265 ALA A CA 1
ATOM 2153 C C . ALA A 1 265 ? 4.119 11.546 2.554 1.00 57.72 265 ALA A C 1
ATOM 2155 O O . ALA A 1 265 ? 3.113 12.125 2.126 1.00 57.72 265 ALA A O 1
ATOM 2156 N N . CYS A 1 266 ? 5.290 11.504 1.909 1.00 52.88 266 CYS A N 1
ATOM 2157 C CA . CYS A 1 266 ? 5.656 12.187 0.662 1.00 52.88 266 CYS A CA 1
ATOM 2158 C C . CYS A 1 266 ? 5.685 13.727 0.756 1.00 52.88 266 CYS A C 1
ATOM 2160 O O . CYS A 1 266 ? 5.237 14.400 -0.169 1.00 52.88 266 CYS A O 1
ATOM 2162 N N . GLY A 1 267 ? 6.187 14.278 1.870 1.00 54.03 267 GLY A N 1
ATOM 2163 C CA . GLY A 1 267 ? 6.407 15.725 2.037 1.00 54.03 267 GLY A CA 1
ATOM 2164 C C . GLY A 1 267 ? 5.131 16.560 2.191 1.00 54.03 267 GLY A C 1
ATOM 2165 O O . GLY A 1 267 ? 5.186 17.781 2.123 1.00 54.03 267 GLY A O 1
ATOM 2166 N N . ASN A 1 268 ? 3.982 15.910 2.386 1.00 59.72 268 ASN A N 1
ATOM 2167 C CA . ASN A 1 268 ? 2.728 16.584 2.706 1.00 59.72 268 ASN A CA 1
ATOM 2168 C C . ASN A 1 268 ? 2.673 16.913 4.208 1.00 59.72 268 ASN A C 1
ATOM 2170 O O . ASN A 1 268 ? 3.344 16.260 5.012 1.00 59.72 268 ASN A O 1
ATOM 2174 N N . ASN A 1 269 ? 1.820 17.868 4.587 1.00 69.44 269 ASN A N 1
ATOM 2175 C CA . ASN A 1 269 ? 1.517 18.165 5.990 1.00 69.44 269 ASN A CA 1
ATOM 2176 C C . ASN A 1 269 ? 1.069 16.908 6.761 1.00 69.44 269 ASN A C 1
ATOM 2178 O O . ASN A 1 269 ? 0.569 15.939 6.182 1.00 69.44 269 ASN A O 1
ATOM 2182 N N . ARG A 1 270 ? 1.251 16.940 8.085 1.00 74.75 270 ARG A N 1
ATOM 2183 C CA . ARG A 1 270 ? 0.812 15.874 8.992 1.00 74.75 270 ARG A CA 1
ATOM 2184 C C . ARG A 1 270 ? -0.708 15.866 9.111 1.00 74.75 270 ARG A C 1
ATOM 2186 O O . ARG A 1 270 ? -1.295 16.876 9.480 1.00 74.75 270 ARG A O 1
ATOM 2193 N N . TYR A 1 271 ? -1.307 14.709 8.853 1.00 80.94 271 TYR A N 1
ATOM 2194 C CA . TYR A 1 271 ? -2.734 14.439 9.054 1.00 80.94 271 TYR A CA 1
ATOM 2195 C C . TYR A 1 271 ? -2.918 13.065 9.693 1.00 80.94 271 TYR A C 1
ATOM 2197 O O . TYR A 1 271 ? -1.987 12.249 9.697 1.00 80.94 271 TYR A O 1
ATOM 2205 N N . LEU A 1 272 ? -4.123 12.774 10.187 1.00 85.62 272 LEU A N 1
ATOM 2206 C CA . LEU A 1 272 ? -4.485 11.404 10.533 1.00 85.62 272 LEU A CA 1
ATOM 2207 C C . LEU A 1 272 ? -4.457 10.533 9.268 1.00 85.62 272 LEU A C 1
ATOM 2209 O O . LEU A 1 272 ? -4.866 10.964 8.188 1.00 85.62 272 LEU A O 1
ATOM 2213 N N . ASN A 1 273 ? -4.008 9.286 9.394 1.00 84.19 273 ASN A N 1
ATOM 2214 C CA . ASN A 1 273 ? -3.924 8.331 8.283 1.00 84.19 273 ASN A CA 1
ATOM 2215 C C . ASN A 1 273 ? -5.272 8.081 7.562 1.00 84.19 273 ASN A C 1
ATOM 2217 O O . ASN A 1 273 ? -5.271 7.711 6.392 1.00 84.19 273 ASN A O 1
ATOM 2221 N N . ILE A 1 274 ? -6.401 8.334 8.230 1.00 85.88 274 ILE A N 1
ATOM 2222 C CA . ILE A 1 274 ? -7.765 8.284 7.678 1.00 85.88 274 ILE A CA 1
ATOM 2223 C C . ILE A 1 274 ? -8.179 9.565 6.925 1.00 85.88 274 ILE A C 1
ATOM 2225 O O . ILE A 1 274 ? -8.877 9.493 5.910 1.00 85.88 274 ILE A O 1
ATOM 2229 N N . GLU A 1 275 ? -7.712 10.734 7.366 1.00 79.62 275 GLU A N 1
ATOM 2230 C CA . GLU A 1 275 ? -7.996 12.038 6.745 1.00 79.62 275 GLU A CA 1
ATOM 2231 C C . GLU A 1 275 ? -7.119 12.275 5.513 1.00 79.62 275 GLU A C 1
ATOM 2233 O O . GLU A 1 275 ? -7.577 12.820 4.508 1.00 79.62 275 GLU A O 1
ATOM 2238 N N . ARG A 1 276 ? -5.864 11.810 5.569 1.00 71.88 276 ARG A N 1
ATOM 2239 C CA . ARG A 1 276 ? -4.825 12.014 4.553 1.00 71.88 276 ARG A CA 1
ATOM 2240 C C . ARG A 1 276 ? -5.355 11.777 3.122 1.00 71.88 276 ARG A C 1
ATOM 2242 O O . ARG A 1 276 ? -6.003 10.754 2.880 1.00 71.88 276 ARG A O 1
ATOM 2249 N N . PRO A 1 277 ? -5.027 12.639 2.135 1.00 57.81 277 PRO A N 1
ATOM 2250 C CA . PRO A 1 277 ? -5.518 12.531 0.750 1.00 57.81 277 PRO A CA 1
ATOM 2251 C C . PRO A 1 277 ? -4.896 11.378 -0.067 1.00 57.81 277 PRO A C 1
ATOM 2253 O O . PRO A 1 277 ? -4.973 11.383 -1.292 1.00 57.81 277 PRO A O 1
ATOM 2256 N N . GLY A 1 278 ? -4.229 10.422 0.590 1.00 63.16 278 GLY A N 1
ATOM 2257 C CA . GLY A 1 278 ? -3.454 9.376 -0.075 1.00 63.16 278 GLY A CA 1
ATOM 2258 C C . GLY A 1 278 ? -4.055 7.981 0.040 1.00 63.16 278 GLY A C 1
ATOM 2259 O O . GLY A 1 278 ? -4.325 7.339 -0.965 1.00 63.16 278 GLY A O 1
ATOM 2260 N N . TYR A 1 279 ? -4.205 7.488 1.270 1.00 77.62 279 TYR A N 1
ATOM 2261 C CA . TYR A 1 279 ? -4.739 6.163 1.604 1.00 77.62 279 TYR A CA 1
ATOM 2262 C C . TYR A 1 279 ? -4.697 5.975 3.123 1.00 77.62 279 TYR A C 1
ATOM 2264 O O . TYR A 1 279 ? -3.822 6.541 3.788 1.00 77.62 279 TYR A O 1
ATOM 2272 N N . LEU A 1 280 ? -5.559 5.100 3.641 1.00 88.56 280 LEU A N 1
ATOM 2273 C CA . LEU A 1 280 ? -5.398 4.499 4.966 1.00 88.56 280 LEU A CA 1
ATOM 2274 C C . LEU A 1 280 ? -4.540 3.225 4.828 1.00 88.56 280 LEU A C 1
ATOM 2276 O O . LEU A 1 280 ? -4.688 2.484 3.856 1.00 88.56 280 LEU A O 1
ATOM 2280 N N . ARG A 1 281 ? -3.627 2.965 5.775 1.00 90.31 281 ARG A N 1
ATOM 2281 C CA . ARG A 1 281 ? -2.799 1.740 5.821 1.00 90.31 281 ARG A CA 1
ATOM 2282 C C . ARG A 1 281 ? -2.838 1.070 7.188 1.00 90.31 281 ARG A C 1
ATOM 2284 O O . ARG A 1 281 ? -2.953 1.760 8.196 1.00 90.31 281 ARG A O 1
ATOM 2291 N N . GLN A 1 282 ? -2.697 -0.253 7.214 1.00 93.00 282 GLN A N 1
ATOM 2292 C CA . GLN A 1 282 ? -2.445 -1.068 8.409 1.00 93.00 282 GLN A CA 1
ATOM 2293 C C . GLN A 1 282 ? -1.314 -2.061 8.106 1.00 93.00 282 GLN A C 1
ATOM 2295 O O . GLN A 1 282 ? -1.366 -2.749 7.087 1.00 93.00 282 GLN A O 1
ATOM 2300 N N . SER A 1 283 ? -0.302 -2.151 8.969 1.00 93.94 283 SER A N 1
ATOM 2301 C CA . SER A 1 283 ? 0.914 -2.934 8.701 1.00 93.94 283 SER A CA 1
ATOM 2302 C C . SER A 1 283 ? 0.974 -4.203 9.556 1.00 93.94 283 SER A C 1
ATOM 2304 O O . SER A 1 283 ? 0.682 -4.174 10.753 1.00 93.94 283 SER A O 1
ATOM 2306 N N . TYR A 1 284 ? 1.378 -5.315 8.943 1.00 96.00 284 TYR A N 1
ATOM 2307 C CA . TYR A 1 284 ? 1.425 -6.644 9.554 1.00 96.00 284 TYR A CA 1
ATOM 2308 C C . TYR A 1 284 ? 2.731 -7.369 9.214 1.00 96.00 284 TYR A C 1
ATOM 2310 O O . TYR A 1 284 ? 3.290 -7.179 8.130 1.00 96.00 284 TYR A O 1
ATOM 2318 N N . SER A 1 285 ? 3.203 -8.242 10.104 1.00 96.06 285 SER A N 1
ATOM 2319 C CA . SER A 1 285 ? 4.424 -9.017 9.880 1.00 96.06 285 SER A CA 1
ATOM 2320 C C . SER A 1 285 ? 4.456 -10.372 10.562 1.00 96.06 285 SER A C 1
ATOM 2322 O O . SER A 1 285 ? 3.824 -10.598 11.595 1.00 96.06 285 SER A O 1
ATOM 2324 N N . LEU A 1 286 ? 5.261 -11.266 9.996 1.00 95.19 286 LEU A N 1
ATOM 2325 C CA . LEU A 1 286 ? 5.705 -12.467 10.689 1.00 95.19 286 LEU A CA 1
ATOM 2326 C C . LEU A 1 286 ? 6.663 -12.082 11.820 1.00 95.19 286 LEU A C 1
ATOM 2328 O O . LEU A 1 286 ? 7.458 -11.144 11.687 1.00 95.19 286 LEU A O 1
ATOM 2332 N N . SER A 1 287 ? 6.616 -12.832 12.917 1.00 91.38 287 SER A N 1
ATOM 2333 C CA . SER A 1 287 ? 7.689 -12.800 13.906 1.00 91.38 287 SER A CA 1
ATOM 2334 C C . SER A 1 287 ? 8.959 -13.441 13.334 1.00 91.38 287 SER A C 1
ATOM 2336 O O . SER A 1 287 ? 8.901 -14.416 12.588 1.00 91.38 287 SER A O 1
ATOM 2338 N N . CYS A 1 288 ? 10.122 -12.886 13.668 1.00 84.44 288 CYS A N 1
ATOM 2339 C CA . CYS A 1 288 ? 11.424 -13.222 13.076 1.00 84.44 288 CYS A CA 1
ATOM 2340 C C . CYS A 1 288 ? 12.009 -14.578 13.514 1.00 84.44 288 CYS A C 1
ATOM 2342 O O . CYS A 1 288 ? 13.192 -14.851 13.286 1.00 84.44 288 CYS A O 1
ATOM 2344 N N . CYS A 1 289 ? 11.227 -15.384 14.228 1.00 70.38 289 CYS A N 1
ATOM 2345 C CA . CYS A 1 289 ? 11.712 -16.520 14.987 1.00 70.38 289 CYS A CA 1
ATOM 2346 C C . CYS A 1 289 ? 10.570 -17.473 15.386 1.00 70.38 289 CYS A C 1
ATOM 2348 O O . CYS A 1 289 ? 9.545 -17.028 15.899 1.00 70.38 289 CYS A O 1
ATOM 2350 N N . ASP A 1 290 ? 10.798 -18.789 15.278 1.00 54.16 290 ASP A N 1
ATOM 2351 C CA . ASP A 1 290 ? 9.917 -19.869 15.781 1.00 54.16 290 ASP A CA 1
ATOM 2352 C C . ASP A 1 290 ? 9.900 -19.960 17.321 1.00 54.16 290 ASP A C 1
ATOM 2354 O O . ASP A 1 290 ? 9.893 -21.032 17.938 1.00 54.16 290 ASP A O 1
ATOM 2358 N N . GLN A 1 291 ? 10.001 -18.815 17.989 1.00 50.09 291 GLN A N 1
ATOM 2359 C CA . GLN A 1 291 ? 10.310 -18.749 19.398 1.00 50.09 291 GLN A CA 1
ATOM 2360 C C . GLN A 1 291 ? 9.096 -19.099 20.248 1.00 50.09 291 GLN A C 1
ATOM 2362 O O . GLN A 1 291 ? 8.361 -18.245 20.736 1.00 50.09 291 GLN A O 1
ATOM 2367 N N . ARG A 1 292 ? 9.094 -20.373 20.644 1.00 46.00 292 ARG A N 1
ATOM 2368 C CA . ARG A 1 292 ? 8.622 -20.889 21.940 1.00 46.00 292 ARG A CA 1
ATOM 2369 C C . ARG A 1 292 ? 9.239 -20.167 23.167 1.00 46.00 292 ARG A C 1
ATOM 2371 O O . ARG A 1 292 ? 9.201 -20.706 24.271 1.00 46.00 292 ARG A O 1
ATOM 2378 N N . ARG A 1 293 ? 9.817 -18.960 23.024 1.00 51.16 293 ARG A N 1
ATOM 2379 C CA . ARG A 1 293 ? 10.165 -18.089 24.154 1.00 51.16 293 ARG A CA 1
ATOM 2380 C C . ARG A 1 293 ? 8.859 -17.691 24.825 1.00 51.16 293 ARG A C 1
ATOM 2382 O O . ARG A 1 293 ? 8.124 -16.885 24.272 1.00 51.16 293 ARG A O 1
ATOM 2389 N N . SER A 1 294 ? 8.621 -18.282 25.995 1.00 61.06 294 SER A N 1
ATOM 2390 C CA . SER A 1 294 ? 7.614 -17.937 27.004 1.00 61.06 294 SER A CA 1
ATOM 2391 C C . SER A 1 294 ? 6.357 -17.216 26.481 1.00 61.06 294 SER A C 1
ATOM 2393 O O . SER A 1 294 ? 6.420 -16.021 26.181 1.00 61.06 294 SER A O 1
ATOM 2395 N N . PRO A 1 295 ? 5.171 -17.855 26.513 1.00 67.38 295 PRO A N 1
ATOM 2396 C CA . PRO A 1 295 ? 3.893 -17.172 26.284 1.00 67.38 295 PRO A CA 1
ATOM 2397 C C . PRO A 1 295 ? 3.692 -15.901 27.134 1.00 67.38 295 PRO A C 1
ATOM 2399 O O . PRO A 1 295 ? 2.919 -15.031 26.753 1.00 67.38 295 PRO A O 1
ATOM 2402 N N . ARG A 1 296 ? 4.433 -15.760 28.247 1.00 80.06 296 ARG A N 1
ATOM 2403 C CA . ARG A 1 296 ? 4.450 -14.578 29.127 1.00 80.06 296 ARG A CA 1
ATOM 2404 C C . ARG A 1 296 ? 5.270 -13.392 28.589 1.00 80.06 296 ARG A C 1
ATOM 2406 O O . ARG A 1 296 ? 5.230 -12.327 29.192 1.00 80.06 296 ARG A O 1
ATOM 2413 N N . SER A 1 297 ? 6.027 -13.546 27.498 1.00 86.19 297 SER A N 1
ATOM 2414 C CA . SER A 1 297 ? 6.743 -12.424 26.875 1.00 86.19 297 SER A CA 1
ATOM 2415 C C . SER A 1 297 ? 5.747 -11.454 26.249 1.00 86.19 297 SER A C 1
ATOM 2417 O O . SER A 1 297 ? 5.051 -11.820 25.298 1.00 86.19 297 SER A O 1
ATOM 2419 N N . THR A 1 298 ? 5.727 -10.214 26.734 1.00 90.50 298 THR A N 1
ATOM 2420 C CA . THR A 1 298 ? 4.940 -9.101 26.179 1.00 90.50 298 THR A CA 1
ATOM 2421 C C . THR A 1 298 ? 5.492 -8.580 24.851 1.00 90.50 298 THR A C 1
ATOM 2423 O O . THR A 1 298 ? 4.823 -7.801 24.178 1.00 90.50 298 THR A O 1
ATOM 2426 N N . THR A 1 299 ? 6.687 -9.014 24.437 1.00 92.06 299 THR A N 1
ATOM 2427 C CA . THR A 1 299 ? 7.375 -8.531 23.232 1.00 92.06 299 THR A CA 1
ATOM 2428 C C . THR A 1 299 ? 7.653 -9.658 22.232 1.00 92.06 299 THR A C 1
ATOM 2430 O O . THR A 1 299 ? 7.779 -10.832 22.609 1.00 92.06 299 THR A O 1
ATOM 2433 N N . ARG A 1 300 ? 7.728 -9.299 20.944 1.00 92.19 300 ARG A N 1
ATOM 2434 C CA . ARG A 1 300 ? 8.128 -10.149 19.807 1.00 92.19 300 ARG A CA 1
ATOM 2435 C C . ARG A 1 300 ? 9.168 -9.414 18.955 1.00 92.19 300 ARG A C 1
ATOM 2437 O O . ARG A 1 300 ? 9.132 -8.190 18.887 1.00 92.19 300 ARG A O 1
ATOM 2444 N N . GLU A 1 301 ? 10.069 -10.128 18.287 1.00 93.00 301 GLU A N 1
ATOM 2445 C CA . GLU A 1 301 ? 10.843 -9.552 17.176 1.00 93.00 301 GLU A CA 1
ATOM 2446 C C . GLU A 1 301 ? 10.044 -9.781 15.888 1.00 93.00 301 GLU A C 1
ATOM 2448 O O . GLU A 1 301 ? 9.632 -10.912 15.640 1.00 93.00 301 GLU A O 1
ATOM 2453 N N . GLY A 1 302 ? 9.808 -8.745 15.081 1.00 93.00 302 GLY A N 1
ATOM 2454 C CA . GLY A 1 302 ? 9.059 -8.858 13.825 1.00 93.00 302 GLY A CA 1
ATOM 2455 C C . GLY A 1 302 ? 9.735 -8.144 12.660 1.00 93.00 302 GLY A C 1
ATOM 2456 O O . GLY A 1 302 ? 10.451 -7.156 12.850 1.00 93.00 302 GLY A O 1
ATOM 2457 N N . TYR A 1 303 ? 9.502 -8.650 11.448 1.00 93.75 303 TYR A N 1
ATOM 2458 C CA . TYR A 1 303 ? 9.941 -7.990 10.218 1.00 93.75 303 TYR A CA 1
ATOM 2459 C C . TYR A 1 303 ? 9.139 -6.706 10.003 1.00 93.75 303 TYR A C 1
ATOM 2461 O O . TYR A 1 303 ? 7.978 -6.626 10.403 1.00 93.75 303 TYR A O 1
ATOM 2469 N N . VAL A 1 304 ? 9.733 -5.691 9.382 1.00 90.06 304 VAL A N 1
ATOM 2470 C CA . VAL A 1 304 ? 9.079 -4.385 9.213 1.00 90.06 304 VAL A CA 1
ATOM 2471 C C . VAL A 1 304 ? 9.497 -3.690 7.920 1.00 90.06 304 VAL A C 1
ATOM 2473 O O . VAL A 1 304 ? 10.669 -3.686 7.544 1.00 90.06 304 VAL A O 1
ATOM 2476 N N . TYR A 1 305 ? 8.530 -3.055 7.257 1.00 88.31 305 TYR A N 1
ATOM 2477 C CA . TYR A 1 305 ? 8.777 -2.176 6.116 1.00 88.31 305 TYR A CA 1
ATOM 2478 C C . TYR A 1 305 ? 9.136 -0.758 6.598 1.00 88.31 305 TYR A C 1
ATOM 2480 O O . TYR A 1 305 ? 8.652 -0.304 7.633 1.00 88.31 305 TYR A O 1
ATOM 2488 N N . GLY A 1 306 ? 10.036 -0.088 5.874 1.00 79.75 306 GLY A N 1
ATOM 2489 C CA . GLY A 1 306 ? 10.497 1.295 6.086 1.00 79.75 306 GLY A CA 1
ATOM 2490 C C . GLY A 1 306 ? 11.093 1.644 7.460 1.00 79.75 306 GLY A C 1
ATOM 2491 O O . GLY A 1 306 ? 11.175 2.824 7.799 1.00 79.75 306 GLY A O 1
ATOM 2492 N N . ALA A 1 307 ? 11.498 0.656 8.265 1.00 72.19 307 ALA A N 1
ATOM 2493 C CA . ALA A 1 307 ? 12.176 0.884 9.542 1.00 72.19 307 ALA A CA 1
ATOM 2494 C C . ALA A 1 307 ? 13.701 0.745 9.412 1.00 72.19 307 ALA A C 1
ATOM 2496 O O . ALA A 1 307 ? 14.201 -0.147 8.720 1.00 72.19 307 ALA A O 1
ATOM 2497 N N . GLY A 1 308 ? 14.435 1.602 10.129 1.00 57.84 308 GLY A N 1
ATOM 2498 C CA . GLY A 1 308 ? 15.903 1.596 10.193 1.00 57.84 308 GLY A CA 1
ATOM 2499 C C . GLY A 1 308 ? 16.621 2.239 8.999 1.00 57.84 308 GLY A C 1
ATOM 2500 O O . GLY A 1 308 ? 17.843 2.305 8.998 1.00 57.84 308 GLY A O 1
ATOM 2501 N N . THR A 1 309 ? 15.889 2.736 7.999 1.00 56.88 309 THR A N 1
ATOM 2502 C CA . THR A 1 309 ? 16.436 3.120 6.685 1.00 56.88 309 THR A CA 1
ATOM 2503 C C . THR A 1 309 ? 16.747 4.614 6.507 1.00 56.88 309 THR A C 1
ATOM 2505 O O . THR A 1 309 ? 16.987 5.079 5.393 1.00 56.88 309 THR A O 1
ATOM 2508 N N . GLY A 1 310 ? 16.645 5.418 7.573 1.00 49.75 310 GLY A N 1
ATOM 2509 C CA . GLY A 1 310 ? 16.606 6.891 7.512 1.00 49.75 310 GLY A CA 1
ATOM 2510 C C . GLY A 1 310 ? 15.296 7.431 6.914 1.00 49.75 310 GLY A C 1
ATOM 2511 O O . GLY A 1 310 ? 14.676 8.335 7.466 1.00 49.75 310 GLY A O 1
ATOM 2512 N N . THR A 1 311 ? 14.803 6.789 5.855 1.00 45.75 311 THR A N 1
ATOM 2513 C CA . THR A 1 311 ? 13.453 6.891 5.291 1.00 45.75 311 THR A CA 1
ATOM 2514 C C . THR A 1 311 ? 12.393 6.257 6.208 1.00 45.75 311 THR A C 1
ATOM 2516 O O . THR A 1 311 ? 11.711 5.321 5.801 1.00 45.75 311 THR A O 1
ATOM 2519 N N . VAL A 1 312 ? 12.233 6.765 7.440 1.00 43.16 312 VAL A N 1
ATOM 2520 C CA . VAL A 1 312 ? 11.213 6.318 8.422 1.00 43.16 312 VAL A CA 1
ATOM 2521 C C . VAL A 1 312 ? 9.813 6.375 7.792 1.00 43.16 312 VAL A C 1
ATOM 2523 O O . VAL A 1 312 ? 9.248 7.463 7.701 1.00 43.16 312 VAL A O 1
ATOM 2526 N N . THR A 1 313 ? 9.330 5.229 7.280 1.00 44.25 313 THR A N 1
ATOM 2527 C CA . THR A 1 313 ? 8.077 4.956 6.516 1.00 44.25 313 THR A CA 1
ATOM 2528 C C . THR A 1 313 ? 7.368 6.154 5.861 1.00 44.25 313 THR A C 1
ATOM 2530 O O . THR A 1 313 ? 6.139 6.253 5.879 1.00 44.25 313 THR A O 1
ATOM 2533 N N . PHE A 1 314 ? 8.125 7.054 5.229 1.00 48.06 314 PHE A N 1
ATOM 2534 C CA . PHE A 1 314 ? 7.647 8.373 4.807 1.00 48.06 314 PHE A CA 1
ATOM 2535 C C . PHE A 1 314 ? 6.905 9.126 5.939 1.00 48.06 314 PHE A C 1
ATOM 2537 O O . PHE A 1 314 ? 5.697 9.314 5.903 1.00 48.06 314 PHE A O 1
ATOM 2544 N N . GLY A 1 315 ? 7.625 9.605 6.951 1.00 50.78 315 GLY A N 1
ATOM 2545 C CA . GLY A 1 315 ? 7.113 10.612 7.884 1.00 50.78 315 GLY A CA 1
ATOM 2546 C C . GLY A 1 315 ? 5.980 10.161 8.812 1.00 50.78 315 GLY A C 1
ATOM 2547 O O . GLY A 1 315 ? 5.206 11.017 9.241 1.00 50.78 315 GLY A O 1
ATOM 2548 N N . ASP A 1 316 ? 5.871 8.868 9.129 1.00 59.28 316 ASP A N 1
ATOM 2549 C CA . ASP A 1 316 ? 5.150 8.438 10.335 1.00 59.28 316 ASP A CA 1
ATOM 2550 C C . ASP A 1 316 ? 5.870 8.948 11.592 1.00 59.28 316 ASP A C 1
ATOM 2552 O O . ASP A 1 316 ? 7.096 9.092 11.630 1.00 59.28 316 ASP A O 1
ATOM 2556 N N . VAL A 1 317 ? 5.100 9.178 12.651 1.00 70.81 317 VAL A N 1
ATOM 2557 C CA . VAL A 1 317 ? 5.634 9.461 13.985 1.00 70.81 317 VAL A CA 1
ATOM 2558 C C . VAL A 1 317 ? 6.176 8.163 14.582 1.00 70.81 317 VAL A C 1
ATOM 2560 O O . VAL A 1 317 ? 5.444 7.181 14.683 1.00 70.81 317 VAL A O 1
ATOM 2563 N N . ALA A 1 318 ? 7.448 8.134 14.988 1.00 72.56 318 ALA A N 1
ATOM 2564 C CA . ALA A 1 318 ? 8.120 6.882 15.342 1.00 72.56 318 ALA A CA 1
ATOM 2565 C C . ALA A 1 318 ? 7.445 6.148 16.523 1.00 72.56 318 ALA A C 1
ATOM 2567 O O . ALA A 1 318 ? 7.225 4.942 16.448 1.00 72.56 318 ALA A O 1
ATOM 2568 N N . THR A 1 319 ? 7.016 6.873 17.563 1.00 74.25 319 THR A N 1
ATOM 2569 C CA . THR A 1 319 ? 6.228 6.341 18.699 1.00 74.25 319 THR A CA 1
ATOM 2570 C C . THR A 1 319 ? 4.840 5.800 18.320 1.00 74.25 319 THR A C 1
ATOM 2572 O O . THR A 1 319 ? 4.231 5.060 19.096 1.00 74.25 319 THR A O 1
ATOM 2575 N N . GLN A 1 320 ? 4.333 6.149 17.135 1.00 81.88 320 GLN A N 1
ATOM 2576 C CA . GLN A 1 320 ? 3.020 5.748 16.620 1.00 81.88 320 GLN A CA 1
ATOM 2577 C C . GLN A 1 320 ? 3.109 4.623 15.569 1.00 81.88 320 GLN A C 1
ATOM 2579 O O . GLN A 1 320 ? 2.078 4.169 15.069 1.00 81.88 320 GLN A O 1
ATOM 2584 N N . LEU A 1 321 ? 4.316 4.131 15.257 1.00 84.06 321 LEU A N 1
ATOM 2585 C CA . LEU A 1 321 ? 4.529 2.990 14.364 1.00 84.06 321 LEU A CA 1
ATOM 2586 C C . LEU A 1 321 ? 4.001 1.695 14.988 1.00 84.06 321 LEU A C 1
ATOM 2588 O O . LEU A 1 321 ? 4.553 1.205 15.973 1.00 84.06 321 LEU A O 1
ATOM 2592 N N . CYS A 1 322 ? 2.964 1.123 14.372 1.00 89.00 322 CYS A N 1
ATOM 2593 C CA . CYS A 1 322 ? 2.394 -0.171 14.740 1.00 89.00 322 CYS A CA 1
ATOM 2594 C C . CYS A 1 322 ? 2.548 -1.192 13.608 1.00 89.00 322 CYS A C 1
ATOM 2596 O O . CYS A 1 322 ? 2.197 -0.913 12.463 1.00 89.00 322 CYS A O 1
ATOM 2598 N N . CYS A 1 323 ? 2.997 -2.402 13.942 1.00 92.19 323 CYS A N 1
ATOM 2599 C CA . CYS A 1 323 ? 2.966 -3.561 13.056 1.00 92.19 323 CYS A CA 1
ATOM 2600 C C . CYS A 1 323 ? 2.432 -4.789 13.811 1.00 92.19 323 CYS A C 1
ATOM 2602 O O . CYS A 1 323 ? 3.098 -5.353 14.688 1.00 92.19 323 CYS A O 1
ATOM 2604 N N . ARG A 1 324 ? 1.205 -5.202 13.477 1.00 93.12 324 ARG A N 1
ATOM 2605 C CA . ARG A 1 324 ? 0.546 -6.370 14.082 1.00 93.12 324 ARG A CA 1
ATOM 2606 C C . ARG A 1 324 ? 1.187 -7.672 13.602 1.00 93.12 324 ARG A C 1
ATOM 2608 O O . ARG A 1 324 ? 1.877 -7.708 12.586 1.00 93.12 324 ARG A O 1
ATOM 2615 N N . GLU A 1 325 ? 0.976 -8.756 14.335 1.00 94.38 325 GLU A N 1
ATOM 2616 C CA . GLU A 1 325 ? 1.364 -10.083 13.854 1.00 94.38 325 GLU A CA 1
ATOM 2617 C C . GLU A 1 325 ? 0.403 -10.548 12.746 1.00 94.38 325 GLU A C 1
ATOM 2619 O O . GLU A 1 325 ? -0.794 -10.257 12.798 1.00 94.38 325 GLU A O 1
ATOM 2624 N N . MET A 1 326 ? 0.905 -11.240 11.719 1.00 95.69 326 MET A N 1
ATOM 2625 C CA . MET A 1 326 ? 0.029 -11.877 10.729 1.00 95.69 326 MET A CA 1
ATOM 2626 C C . MET A 1 326 ? -0.769 -12.998 11.399 1.00 95.69 326 MET A C 1
ATOM 2628 O O . MET A 1 326 ? -0.203 -14.013 11.802 1.00 95.69 326 MET A O 1
ATOM 2632 N N . CYS A 1 327 ? -2.093 -12.854 11.469 1.00 94.56 327 CYS A N 1
ATOM 2633 C CA . CYS A 1 327 ? -2.959 -13.948 11.897 1.00 94.56 327 CYS A CA 1
ATOM 2634 C C . CYS A 1 327 ? -2.896 -15.116 10.890 1.00 94.56 327 CYS A C 1
ATOM 2636 O O . CYS A 1 327 ? -2.531 -14.932 9.726 1.00 94.56 327 CYS A O 1
ATOM 2638 N N . GLY A 1 328 ? -3.290 -16.325 11.304 1.00 95.69 328 GLY A N 1
ATOM 2639 C CA . GLY A 1 328 ? -3.206 -17.521 10.448 1.00 95.69 328 GLY A CA 1
ATOM 2640 C C . GLY A 1 328 ? -3.936 -17.398 9.101 1.00 95.69 328 GLY A C 1
ATOM 2641 O O . GLY A 1 328 ? -3.534 -18.020 8.121 1.00 95.69 328 GLY A O 1
ATOM 2642 N N . ASP A 1 329 ? -4.964 -16.551 9.020 1.00 96.56 329 ASP A N 1
ATOM 2643 C CA . ASP A 1 329 ? -5.659 -16.223 7.773 1.00 96.56 329 ASP A CA 1
ATOM 2644 C C . ASP A 1 329 ? -4.814 -15.339 6.837 1.00 96.56 329 ASP A C 1
ATOM 2646 O O . ASP A 1 329 ? -4.760 -15.606 5.637 1.00 96.56 329 ASP A O 1
ATOM 2650 N N . MET A 1 330 ? -4.066 -14.362 7.366 1.00 96.31 330 MET A N 1
ATOM 2651 C CA . MET A 1 330 ? -3.084 -13.601 6.579 1.00 96.31 330 MET A CA 1
ATOM 2652 C C . MET A 1 330 ? -1.926 -14.477 6.107 1.00 96.31 330 MET A C 1
ATOM 2654 O O . MET A 1 330 ? -1.494 -14.343 4.963 1.00 96.31 330 MET A O 1
ATOM 2658 N N . VAL A 1 331 ? -1.455 -15.402 6.952 1.00 96.88 331 VAL A N 1
ATOM 2659 C CA . VAL A 1 331 ? -0.386 -16.346 6.587 1.00 96.88 331 VAL A CA 1
ATOM 2660 C C . VAL A 1 331 ? -0.810 -17.211 5.395 1.00 96.88 331 VAL A C 1
ATOM 2662 O O . VAL A 1 331 ? -0.059 -17.300 4.434 1.00 96.88 331 VAL A O 1
ATOM 2665 N N . ARG A 1 332 ? -2.044 -17.738 5.357 1.00 96.19 332 ARG A N 1
ATOM 2666 C CA . ARG A 1 332 ? -2.563 -18.499 4.193 1.00 96.19 332 ARG A CA 1
ATOM 2667 C C . ARG A 1 332 ? -2.582 -17.692 2.891 1.00 96.19 332 ARG A C 1
ATOM 2669 O O . ARG A 1 332 ? -2.278 -18.230 1.823 1.00 96.19 332 ARG A O 1
ATOM 2676 N N . ILE A 1 333 ? -2.955 -16.412 2.963 1.00 96.94 333 ILE A N 1
ATOM 2677 C CA . ILE A 1 333 ? -2.972 -15.519 1.795 1.00 96.94 333 ILE A CA 1
ATOM 2678 C C . ILE A 1 333 ? -1.530 -15.249 1.339 1.00 96.94 333 ILE A C 1
ATOM 2680 O O . ILE A 1 333 ? -1.231 -15.408 0.154 1.00 96.94 333 ILE A O 1
ATOM 2684 N N . ARG A 1 334 ? -0.620 -14.951 2.281 1.00 97.25 334 ARG A N 1
ATOM 2685 C CA . ARG A 1 334 ? 0.827 -14.808 2.045 1.00 97.25 334 ARG A CA 1
ATOM 2686 C C . ARG A 1 334 ? 1.399 -16.052 1.373 1.00 97.25 334 ARG A C 1
ATOM 2688 O O . ARG A 1 334 ? 2.018 -15.929 0.325 1.00 97.25 334 ARG A O 1
ATOM 2695 N N . ASP A 1 335 ? 1.172 -17.239 1.933 1.00 96.69 335 ASP A N 1
ATOM 2696 C CA . ASP A 1 335 ? 1.664 -18.530 1.422 1.00 96.69 335 ASP A CA 1
ATOM 2697 C C . ASP A 1 335 ? 1.161 -18.819 0.000 1.00 96.69 335 ASP A C 1
ATOM 2699 O O . ASP A 1 335 ? 1.793 -19.531 -0.778 1.00 96.69 335 ASP A O 1
ATOM 2703 N N . THR A 1 336 ? -0.000 -18.276 -0.361 1.00 96.19 336 THR A N 1
ATOM 2704 C CA . THR A 1 336 ? -0.579 -18.423 -1.698 1.00 96.19 336 THR A CA 1
ATOM 2705 C C . THR A 1 336 ? 0.018 -17.424 -2.685 1.00 96.19 336 THR A C 1
ATOM 2707 O O . THR A 1 336 ? 0.409 -17.828 -3.778 1.00 96.19 336 THR A O 1
ATOM 2710 N N . ALA A 1 337 ? 0.190 -16.159 -2.291 1.00 96.44 337 ALA A N 1
ATOM 2711 C CA . ALA A 1 337 ? 0.920 -15.175 -3.092 1.00 96.44 337 ALA A CA 1
ATOM 2712 C C . ALA A 1 337 ? 2.393 -15.583 -3.302 1.00 96.44 337 ALA A C 1
ATOM 2714 O O . ALA A 1 337 ? 2.913 -15.439 -4.405 1.00 96.44 337 ALA A O 1
ATOM 2715 N N . GLN A 1 338 ? 3.036 -16.148 -2.274 1.00 97.31 338 GLN A N 1
ATOM 2716 C CA . GLN A 1 338 ? 4.404 -16.672 -2.305 1.00 97.31 338 GLN A CA 1
ATOM 2717 C C . GLN A 1 338 ? 4.555 -17.779 -3.357 1.00 97.31 338 GLN A C 1
ATOM 2719 O O . GLN A 1 338 ? 5.362 -17.636 -4.268 1.00 97.31 338 GLN A O 1
ATOM 2724 N N . ARG A 1 339 ? 3.731 -18.835 -3.296 1.00 96.06 339 ARG A N 1
ATOM 2725 C CA . ARG A 1 339 ? 3.790 -19.957 -4.256 1.00 96.06 339 ARG A CA 1
ATOM 2726 C C . ARG A 1 339 ? 3.541 -19.526 -5.703 1.00 96.06 339 ARG A C 1
ATOM 2728 O O . ARG A 1 339 ? 4.130 -20.084 -6.624 1.00 96.06 339 ARG A O 1
ATOM 2735 N N . VAL A 1 340 ? 2.679 -18.529 -5.916 1.00 95.06 340 VAL A N 1
ATOM 2736 C CA . VAL A 1 340 ? 2.427 -17.973 -7.255 1.00 95.06 340 VAL A CA 1
ATOM 2737 C C . VAL A 1 340 ? 3.597 -17.104 -7.732 1.00 95.06 340 VAL A C 1
ATOM 2739 O O . VAL A 1 340 ? 3.935 -17.155 -8.909 1.00 95.06 340 VAL A O 1
ATOM 2742 N N . MET A 1 341 ? 4.259 -16.363 -6.838 1.00 96.25 341 MET A N 1
ATOM 2743 C CA . MET A 1 341 ? 5.494 -15.623 -7.136 1.00 96.25 341 MET A CA 1
ATOM 2744 C C . MET A 1 341 ? 6.651 -16.571 -7.497 1.00 96.25 341 MET A C 1
ATOM 2746 O O . MET A 1 341 ? 7.326 -16.357 -8.503 1.00 96.25 341 MET A O 1
ATOM 2750 N N . GLU A 1 342 ? 6.819 -17.654 -6.735 1.00 96.25 342 GLU A N 1
ATOM 2751 C CA . GLU A 1 342 ? 7.806 -18.712 -6.983 1.00 96.25 342 GLU A CA 1
ATOM 2752 C C . GLU A 1 342 ? 7.605 -19.372 -8.356 1.00 96.25 342 GLU A C 1
ATOM 2754 O O . GLU A 1 342 ? 8.545 -19.428 -9.143 1.00 96.25 342 GLU A O 1
ATOM 2759 N N . GLU A 1 343 ? 6.385 -19.814 -8.688 1.00 94.62 343 GLU A N 1
ATOM 2760 C CA . GLU A 1 343 ? 6.072 -20.439 -9.985 1.00 94.62 343 GLU A CA 1
ATOM 2761 C C . GLU A 1 343 ? 6.188 -19.446 -11.160 1.00 94.62 343 GLU A C 1
ATOM 2763 O O . GLU A 1 343 ? 6.710 -19.807 -12.217 1.00 94.62 343 GLU A O 1
ATOM 2768 N N . ALA A 1 344 ? 5.762 -18.188 -10.984 1.00 92.75 344 ALA A N 1
ATOM 2769 C CA . ALA A 1 344 ? 5.807 -17.164 -12.033 1.00 92.75 344 ALA A CA 1
ATOM 2770 C C . ALA A 1 344 ? 7.233 -16.694 -12.380 1.00 92.75 344 ALA A C 1
ATOM 2772 O O . ALA A 1 344 ? 7.478 -16.289 -13.520 1.00 92.75 344 ALA A O 1
ATOM 2773 N N . PHE A 1 345 ? 8.171 -16.760 -11.427 1.00 95.38 345 PHE A N 1
ATOM 2774 C CA . PHE A 1 345 ? 9.570 -16.352 -11.614 1.00 95.38 345 PHE A CA 1
ATOM 2775 C C . PHE A 1 345 ? 10.585 -17.503 -11.514 1.00 95.38 345 PHE A C 1
ATOM 2777 O O . PHE A 1 345 ? 11.786 -17.248 -11.529 1.00 95.38 345 PHE A O 1
ATOM 2784 N N . LYS A 1 346 ? 10.150 -18.772 -11.497 1.00 95.00 346 LYS A N 1
ATOM 2785 C CA . LYS A 1 346 ? 11.025 -19.962 -11.370 1.00 95.00 346 LYS A CA 1
ATOM 2786 C C . LYS A 1 346 ? 12.185 -20.054 -12.369 1.00 95.00 346 LYS A C 1
ATOM 2788 O O . LYS A 1 346 ? 13.150 -20.767 -12.118 1.00 95.00 346 LYS A O 1
ATOM 2793 N N . SER A 1 347 ? 12.074 -19.372 -13.509 1.00 94.38 347 SER A N 1
ATOM 2794 C CA . SER A 1 347 ? 13.083 -19.319 -14.571 1.00 94.38 347 SER A CA 1
ATOM 2795 C C . SER A 1 347 ? 13.712 -17.931 -14.759 1.00 94.38 347 SER A C 1
ATOM 2797 O O . SER A 1 347 ? 14.456 -17.738 -15.716 1.00 94.38 347 SER A O 1
ATOM 2799 N N . ASP A 1 348 ? 13.405 -16.950 -13.903 1.00 95.31 348 ASP A N 1
ATOM 2800 C CA . ASP A 1 348 ? 14.021 -15.621 -13.932 1.00 95.31 348 ASP A CA 1
ATOM 2801 C C . ASP A 1 348 ? 14.974 -15.475 -12.743 1.00 95.31 348 ASP A C 1
ATOM 2803 O O . ASP A 1 348 ? 14.604 -15.029 -11.658 1.00 95.31 348 ASP A O 1
ATOM 2807 N N . SER A 1 349 ? 16.241 -15.831 -12.963 1.00 95.69 349 SER A N 1
ATOM 2808 C CA . SER A 1 349 ? 17.303 -15.744 -11.953 1.00 95.69 349 SER A CA 1
ATOM 2809 C C . SER A 1 349 ? 17.635 -14.311 -11.512 1.00 95.69 349 SER A C 1
ATOM 2811 O O . SER A 1 349 ? 18.516 -14.125 -10.676 1.00 95.69 349 SER A O 1
ATOM 2813 N N . SER A 1 350 ? 16.962 -13.290 -12.064 1.00 95.00 350 SER A N 1
ATOM 2814 C CA . SER A 1 350 ? 17.034 -11.909 -11.577 1.00 95.00 350 SER A CA 1
ATOM 2815 C C . SER A 1 350 ? 15.993 -11.588 -10.491 1.00 95.00 350 SER A C 1
ATOM 2817 O O . SER A 1 350 ? 15.973 -10.459 -9.996 1.00 95.00 350 SER A O 1
ATOM 2819 N N . VAL A 1 351 ? 15.175 -12.572 -10.088 1.00 96.69 351 VAL A N 1
ATOM 2820 C CA . VAL A 1 351 ? 14.281 -12.513 -8.921 1.00 96.69 351 VAL A CA 1
ATOM 2821 C C . VAL A 1 351 ? 14.726 -13.511 -7.849 1.00 96.69 351 VAL A C 1
ATOM 2823 O O . VAL A 1 351 ? 14.855 -14.708 -8.091 1.00 96.69 351 VAL A O 1
ATOM 2826 N N . ASN A 1 352 ? 14.911 -13.026 -6.624 1.00 96.94 352 ASN A N 1
ATOM 2827 C CA . ASN A 1 352 ? 15.166 -13.838 -5.441 1.00 96.94 352 ASN A CA 1
ATOM 2828 C C . ASN A 1 352 ? 13.852 -14.448 -4.919 1.00 96.94 352 ASN A C 1
ATOM 2830 O O . ASN A 1 352 ? 13.224 -13.916 -4.003 1.00 96.94 352 ASN A O 1
ATOM 2834 N N . THR A 1 353 ? 13.438 -15.565 -5.520 1.00 96.19 353 THR A N 1
ATOM 2835 C CA . THR A 1 353 ? 12.241 -16.331 -5.128 1.00 96.19 353 THR A CA 1
ATOM 2836 C C . THR A 1 353 ? 12.391 -17.042 -3.777 1.00 96.19 353 THR A C 1
ATOM 2838 O O . THR A 1 353 ? 11.396 -17.277 -3.098 1.00 96.19 353 THR A O 1
ATOM 2841 N N . GLY A 1 354 ? 13.626 -17.337 -3.351 1.00 95.94 354 GLY A N 1
ATOM 2842 C CA . GLY A 1 354 ? 13.926 -18.010 -2.079 1.00 95.94 354 GLY A CA 1
ATOM 2843 C C . GLY A 1 354 ? 13.721 -17.145 -0.828 1.00 95.94 354 GLY A C 1
ATOM 2844 O O . GLY A 1 354 ? 13.669 -17.673 0.283 1.00 95.94 354 GLY A O 1
ATOM 2845 N N . ALA A 1 355 ? 13.583 -15.825 -0.977 1.00 96.19 355 ALA A N 1
ATOM 2846 C CA . ALA A 1 355 ? 13.191 -14.942 0.115 1.00 96.19 355 ALA A CA 1
ATOM 2847 C C . ALA A 1 355 ? 11.660 -14.908 0.250 1.00 96.19 355 ALA A C 1
ATOM 2849 O O . ALA A 1 355 ? 10.966 -14.375 -0.614 1.00 96.19 355 ALA A O 1
ATOM 2850 N N . MET A 1 356 ? 11.130 -15.435 1.358 1.00 96.81 356 MET A N 1
ATOM 2851 C CA . MET A 1 356 ? 9.686 -15.427 1.608 1.00 96.81 356 MET A CA 1
ATOM 2852 C C . MET A 1 356 ? 9.146 -14.029 1.932 1.00 96.81 356 MET A C 1
ATOM 2854 O O . MET A 1 356 ? 9.742 -13.293 2.725 1.00 96.81 356 MET A O 1
ATOM 2858 N N . PHE A 1 357 ? 7.945 -13.719 1.434 1.00 98.12 357 PHE A N 1
ATOM 2859 C CA . PHE A 1 357 ? 7.146 -12.596 1.923 1.00 98.12 357 PHE A CA 1
ATOM 2860 C C . PHE A 1 357 ? 6.983 -12.695 3.450 1.00 98.12 357 PHE A C 1
ATOM 2862 O O . PHE A 1 357 ? 6.584 -13.736 3.979 1.00 98.12 357 PHE A O 1
ATOM 2869 N N . ASN A 1 358 ? 7.296 -11.620 4.173 1.00 97.56 358 ASN A N 1
ATOM 2870 C CA . ASN A 1 358 ? 7.306 -11.609 5.643 1.00 97.56 358 ASN A CA 1
ATOM 2871 C C . ASN A 1 358 ? 6.682 -10.349 6.266 1.00 97.56 358 ASN A C 1
ATOM 2873 O O . ASN A 1 358 ? 6.474 -10.299 7.481 1.00 97.56 358 ASN A O 1
ATOM 2877 N N . THR A 1 359 ? 6.301 -9.380 5.432 1.00 97.50 359 THR A N 1
ATOM 2878 C CA . THR A 1 359 ? 5.456 -8.235 5.784 1.00 97.50 359 THR A CA 1
ATOM 2879 C C . THR A 1 359 ? 4.265 -8.145 4.831 1.00 97.50 359 THR A C 1
ATOM 2881 O O . THR A 1 359 ? 4.328 -8.622 3.696 1.00 97.50 359 THR A O 1
ATOM 2884 N N . CYS A 1 360 ? 3.168 -7.562 5.310 1.00 97.81 360 CYS A N 1
ATOM 2885 C CA . CYS A 1 360 ? 1.972 -7.247 4.538 1.00 97.81 360 CYS A CA 1
ATOM 2886 C C . CYS A 1 360 ? 1.450 -5.876 4.978 1.00 97.81 360 CYS A C 1
ATOM 2888 O O . CYS A 1 360 ? 1.090 -5.700 6.142 1.00 97.81 360 CYS A O 1
ATOM 2890 N N . GLU A 1 361 ? 1.362 -4.916 4.063 1.00 95.56 361 GLU A N 1
ATOM 2891 C CA . GLU A 1 361 ? 0.569 -3.702 4.282 1.00 95.56 361 GLU A CA 1
ATOM 2892 C C . GLU A 1 361 ? -0.823 -3.900 3.681 1.00 95.56 361 GLU A C 1
ATOM 2894 O O . GLU A 1 361 ? -0.950 -4.270 2.517 1.00 95.56 361 GLU A O 1
ATOM 2899 N N . VAL A 1 362 ? -1.874 -3.659 4.464 1.00 96.31 362 VAL A N 1
ATOM 2900 C CA . VAL A 1 362 ? -3.251 -3.590 3.966 1.00 96.31 362 VAL A CA 1
ATOM 2901 C C . VAL A 1 362 ? -3.569 -2.119 3.721 1.00 96.31 362 VAL A C 1
ATOM 2903 O O . VAL A 1 362 ? -3.607 -1.324 4.662 1.00 96.31 362 VAL A O 1
ATOM 2906 N N . ILE A 1 363 ? -3.726 -1.749 2.451 1.00 94.75 363 ILE A N 1
ATOM 2907 C CA . ILE A 1 363 ? -3.884 -0.368 1.981 1.00 94.75 363 ILE A CA 1
ATOM 2908 C C . ILE A 1 363 ? -5.290 -0.181 1.411 1.00 94.75 363 ILE A C 1
ATOM 2910 O O . ILE A 1 363 ? -5.736 -0.982 0.591 1.00 94.75 363 ILE A O 1
ATOM 2914 N N . PHE A 1 364 ? -5.968 0.886 1.830 1.00 94.00 364 PHE A N 1
ATOM 2915 C CA . PHE A 1 364 ? -7.371 1.166 1.531 1.00 94.00 364 PHE A CA 1
ATOM 2916 C C . PHE A 1 364 ? -7.492 2.409 0.645 1.00 94.00 364 PHE A C 1
ATOM 2918 O O . PHE A 1 364 ? -7.005 3.485 1.001 1.00 94.00 364 PHE A O 1
ATOM 2925 N N . TYR A 1 365 ? -8.169 2.245 -0.490 1.00 92.81 365 TYR A N 1
ATOM 2926 C CA . TYR A 1 365 ? -8.400 3.261 -1.512 1.00 92.81 365 TYR A CA 1
ATOM 2927 C C . TYR A 1 365 ? -9.904 3.5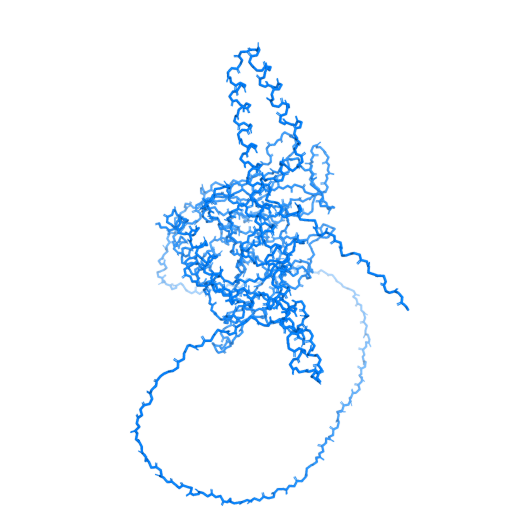38 -1.626 1.00 92.81 365 TYR A C 1
ATOM 2929 O O . TYR A 1 365 ? -10.686 2.639 -1.935 1.00 92.81 365 TYR A O 1
ATOM 2937 N N . TYR A 1 366 ? -10.281 4.789 -1.392 1.00 90.69 366 TYR A N 1
ATOM 2938 C CA . TYR A 1 366 ? -11.634 5.349 -1.453 1.00 90.69 366 TYR A CA 1
ATOM 2939 C C . TYR A 1 366 ? -11.515 6.826 -1.866 1.00 90.69 366 TYR A C 1
ATOM 2941 O O . TYR A 1 366 ? -10.415 7.370 -1.795 1.00 90.69 366 TYR A O 1
ATOM 2949 N N . GLU A 1 367 ? -12.597 7.470 -2.316 1.00 84.44 367 GLU A N 1
ATOM 2950 C CA . GLU A 1 367 ? -12.644 8.928 -2.587 1.00 84.44 367 GLU A CA 1
ATOM 2951 C C . GLU A 1 367 ? -11.464 9.496 -3.413 1.00 84.44 367 GLU A C 1
ATOM 2953 O O . GLU A 1 367 ? -10.866 10.504 -3.043 1.00 84.44 367 GLU A O 1
ATOM 2958 N N . GLU A 1 368 ? -11.083 8.839 -4.517 1.00 80.12 368 GLU A N 1
ATOM 2959 C CA . GLU A 1 368 ? -9.957 9.265 -5.385 1.00 80.12 368 GLU A CA 1
ATOM 2960 C C . GLU A 1 368 ? -8.582 9.357 -4.675 1.00 80.12 368 GLU A C 1
ATOM 2962 O O . GLU A 1 368 ? -7.624 9.885 -5.242 1.00 80.12 368 GLU A O 1
ATOM 2967 N N . LYS A 1 369 ? -8.447 8.845 -3.441 1.00 83.38 369 LYS A N 1
ATOM 2968 C CA . LYS A 1 369 ? -7.212 8.945 -2.650 1.00 83.38 369 LYS A CA 1
ATOM 2969 C C . LYS A 1 369 ? -6.056 8.208 -3.342 1.00 83.38 369 LYS A C 1
ATOM 2971 O O . LYS A 1 369 ? -6.151 7.014 -3.651 1.00 83.38 369 LYS A O 1
ATOM 2976 N N . GLU A 1 370 ? -4.973 8.947 -3.604 1.00 85.31 370 GLU A N 1
ATOM 2977 C CA . GLU A 1 370 ? -3.887 8.536 -4.504 1.00 85.31 370 GLU A CA 1
ATOM 2978 C C . GLU A 1 370 ? -2.553 8.200 -3.810 1.00 85.31 370 GLU A C 1
ATOM 2980 O O . GLU A 1 370 ? -2.088 8.864 -2.881 1.00 85.31 370 GLU A O 1
ATOM 2985 N N . ILE A 1 371 ? -1.836 7.218 -4.358 1.00 86.81 371 ILE A N 1
ATOM 2986 C CA . ILE A 1 371 ? -0.392 7.079 -4.135 1.00 86.81 371 ILE A CA 1
ATOM 2987 C C . ILE A 1 371 ? 0.300 7.738 -5.316 1.00 86.81 371 ILE A C 1
ATOM 2989 O O . ILE A 1 371 ? 0.143 7.245 -6.427 1.00 86.81 371 ILE A O 1
ATOM 2993 N N . ARG A 1 372 ? 1.065 8.814 -5.084 1.00 88.69 372 ARG A N 1
ATOM 2994 C CA . ARG A 1 372 ? 1.890 9.491 -6.107 1.00 88.69 372 ARG A CA 1
ATOM 2995 C C . ARG A 1 372 ? 2.993 8.575 -6.659 1.00 88.69 372 ARG A C 1
ATOM 2997 O O . ARG A 1 372 ? 3.317 7.558 -6.052 1.00 88.69 372 ARG A O 1
ATOM 3004 N N . PHE A 1 373 ? 3.606 8.961 -7.783 1.00 91.44 373 PHE A N 1
ATOM 3005 C CA . PHE A 1 373 ?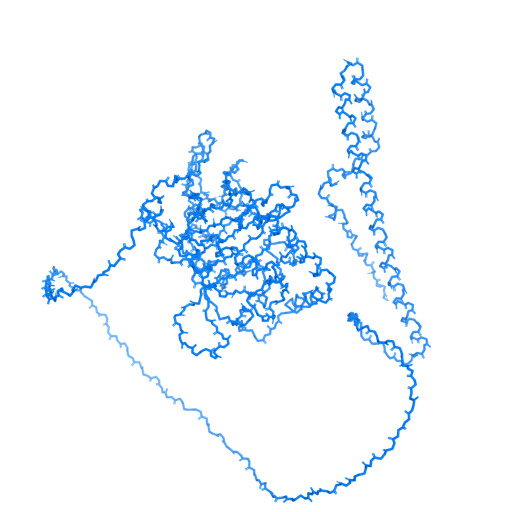 4.724 8.215 -8.377 1.00 91.44 373 PHE A CA 1
ATOM 3006 C C . PHE A 1 373 ? 5.875 8.023 -7.386 1.00 91.44 373 PHE A C 1
ATOM 3008 O O . PHE A 1 373 ? 6.478 8.987 -6.914 1.00 91.44 373 PHE A O 1
ATOM 3015 N N . HIS A 1 374 ? 6.193 6.762 -7.107 1.00 91.00 374 HIS A N 1
ATOM 3016 C CA . HIS A 1 374 ? 7.240 6.351 -6.178 1.00 91.00 374 HIS A CA 1
ATOM 3017 C C . HIS A 1 374 ? 7.927 5.064 -6.654 1.00 91.00 374 HIS A C 1
ATOM 3019 O O . HIS A 1 374 ? 7.592 4.522 -7.710 1.00 91.00 374 HIS A O 1
ATOM 3025 N N . ARG A 1 375 ? 8.914 4.616 -5.878 1.00 91.69 375 ARG A N 1
ATOM 3026 C CA . ARG A 1 375 ? 9.475 3.264 -5.923 1.00 91.69 375 ARG A CA 1
ATOM 3027 C C . ARG A 1 375 ? 9.328 2.643 -4.539 1.00 91.69 375 ARG A C 1
ATOM 3029 O O . ARG A 1 375 ? 9.419 3.382 -3.555 1.00 91.69 375 ARG A O 1
ATOM 3036 N N . ASP A 1 376 ? 9.179 1.328 -4.465 1.00 90.19 376 ASP A N 1
ATOM 3037 C CA . ASP A 1 376 ? 9.382 0.585 -3.216 1.00 90.19 376 ASP A CA 1
ATOM 3038 C C . ASP A 1 376 ? 10.881 0.418 -2.900 1.00 90.19 376 ASP A C 1
ATOM 3040 O O . ASP A 1 376 ? 11.265 0.366 -1.729 1.00 90.19 376 ASP A O 1
ATOM 3044 N N . MET A 1 377 ? 11.751 0.401 -3.922 1.00 89.88 377 MET A N 1
ATOM 3045 C CA . MET A 1 377 ? 13.208 0.330 -3.745 1.00 89.88 377 MET A CA 1
ATOM 3046 C C . MET A 1 377 ? 13.968 1.600 -4.167 1.00 89.88 377 MET A C 1
ATOM 3048 O O . MET A 1 377 ? 13.752 2.201 -5.219 1.00 89.88 377 MET A O 1
ATOM 3052 N N . THR A 1 378 ? 14.925 1.998 -3.327 1.00 89.19 378 THR A N 1
ATOM 3053 C CA . THR A 1 378 ? 15.819 3.146 -3.527 1.00 89.19 378 THR A CA 1
ATOM 3054 C C . THR A 1 378 ? 17.180 2.698 -4.056 1.00 89.19 378 THR A C 1
ATOM 3056 O O . THR A 1 378 ? 17.949 2.035 -3.354 1.00 89.19 378 THR A O 1
ATOM 3059 N N . PHE A 1 379 ? 17.508 3.123 -5.271 1.00 89.50 379 PHE A N 1
ATOM 3060 C CA . PHE A 1 379 ? 18.828 2.953 -5.870 1.00 89.50 379 PHE A CA 1
ATOM 3061 C C . PHE A 1 379 ? 19.612 4.271 -5.789 1.00 89.50 379 PHE A C 1
ATOM 3063 O O . PHE A 1 379 ? 19.028 5.352 -5.869 1.00 89.50 379 PHE A O 1
ATOM 3070 N N . ILE A 1 380 ? 20.924 4.169 -5.569 1.00 87.62 380 ILE A N 1
ATOM 3071 C CA . ILE A 1 380 ? 21.882 5.279 -5.562 1.00 87.62 380 ILE A CA 1
ATOM 3072 C C . ILE A 1 380 ? 22.974 4.905 -6.563 1.00 87.62 380 ILE A C 1
ATOM 3074 O O . ILE A 1 380 ? 23.656 3.895 -6.384 1.00 87.62 380 ILE A O 1
ATOM 3078 N N . ASN A 1 381 ? 23.127 5.702 -7.622 1.00 86.12 381 ASN A N 1
ATOM 3079 C CA . ASN A 1 381 ? 24.071 5.463 -8.719 1.00 86.12 381 ASN A CA 1
ATOM 3080 C C . ASN A 1 381 ? 23.938 4.032 -9.300 1.00 86.12 381 ASN A C 1
ATOM 3082 O O . ASN A 1 381 ? 24.921 3.290 -9.369 1.00 86.12 381 ASN A O 1
ATOM 3086 N N . GLY A 1 382 ? 22.707 3.592 -9.602 1.00 85.06 382 GLY A N 1
ATOM 3087 C CA . GLY A 1 382 ? 22.396 2.247 -10.111 1.00 85.06 382 GLY A CA 1
ATOM 3088 C C . GLY A 1 382 ? 22.484 1.103 -9.093 1.00 85.06 382 GLY A C 1
ATOM 3089 O O . GLY A 1 382 ? 22.066 -0.023 -9.380 1.00 85.06 382 GLY A O 1
ATOM 3090 N N . LYS A 1 383 ? 23.008 1.354 -7.887 1.00 90.94 383 LYS A N 1
ATOM 3091 C CA . LYS A 1 383 ? 23.234 0.335 -6.852 1.00 90.94 383 LYS A CA 1
ATOM 3092 C C . LYS A 1 383 ? 22.144 0.382 -5.787 1.00 90.94 383 LYS A C 1
ATOM 3094 O O . LYS A 1 383 ? 21.736 1.452 -5.340 1.00 90.94 383 LYS A O 1
ATOM 3099 N N . TYR A 1 384 ? 21.677 -0.787 -5.357 1.00 92.00 384 TYR A N 1
ATOM 3100 C CA . TYR A 1 384 ? 20.735 -0.907 -4.247 1.00 92.00 384 TYR A CA 1
ATOM 3101 C C . TYR A 1 3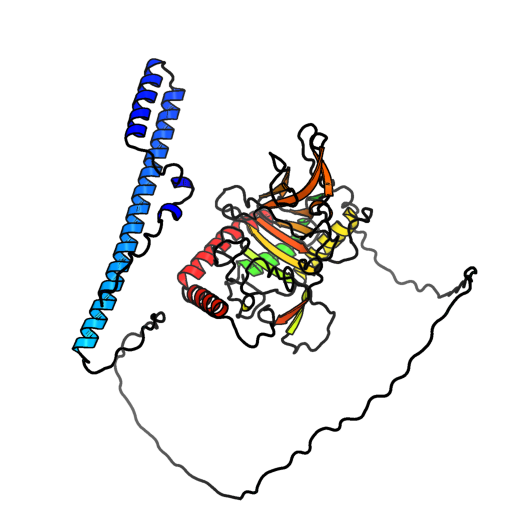84 ? 21.367 -0.350 -2.965 1.00 92.00 384 TYR A C 1
ATOM 3103 O O . TYR A 1 384 ? 22.443 -0.781 -2.545 1.00 92.00 384 TYR A O 1
ATOM 3111 N N . SER A 1 385 ? 20.709 0.628 -2.338 1.00 90.12 385 SER A N 1
ATOM 3112 C CA . SER A 1 385 ? 21.215 1.221 -1.101 1.00 90.12 385 SER A CA 1
ATOM 3113 C C . SER A 1 385 ? 20.808 0.378 0.104 1.00 90.12 385 SER A C 1
ATOM 3115 O O . SER A 1 385 ? 19.686 0.486 0.603 1.00 90.12 385 SER A O 1
ATOM 3117 N N . GLU A 1 386 ? 21.739 -0.429 0.610 1.00 89.31 386 GLU A N 1
ATOM 3118 C CA . GLU A 1 386 ? 21.596 -1.214 1.844 1.00 89.31 386 GLU A CA 1
ATOM 3119 C C . GLU A 1 386 ? 20.967 -0.422 3.001 1.00 89.31 386 GLU A C 1
ATOM 3121 O O . GLU A 1 386 ? 20.126 -0.959 3.721 1.00 89.31 386 GLU A O 1
ATOM 3126 N N . LYS A 1 387 ? 21.361 0.853 3.141 1.00 86.94 387 LYS A N 1
ATOM 3127 C CA . LYS A 1 387 ? 20.954 1.766 4.218 1.00 86.94 387 LYS A CA 1
ATOM 3128 C C . LYS A 1 387 ? 19.613 2.460 3.978 1.00 86.94 387 LYS A C 1
ATOM 3130 O O . LYS A 1 387 ? 19.040 2.948 4.939 1.00 86.94 387 LYS A O 1
ATOM 3135 N N . CYS A 1 388 ? 19.111 2.519 2.742 1.00 86.38 388 CYS A N 1
ATOM 3136 C CA . CYS A 1 388 ? 17.839 3.185 2.416 1.00 86.38 388 CYS A CA 1
ATOM 3137 C C . CYS A 1 388 ? 16.682 2.204 2.170 1.00 86.38 388 CYS A C 1
ATOM 3139 O O . CYS A 1 388 ? 15.543 2.641 2.013 1.00 86.38 388 CYS A O 1
ATOM 3141 N N . ASN A 1 389 ? 16.956 0.894 2.142 1.00 89.81 389 ASN A N 1
ATOM 3142 C CA . ASN A 1 389 ? 15.984 -0.147 1.815 1.00 89.81 389 ASN A CA 1
ATOM 3143 C C . ASN A 1 389 ? 15.769 -1.137 2.962 1.00 89.81 389 ASN A C 1
ATOM 3145 O O . ASN A 1 389 ? 16.713 -1.715 3.497 1.00 89.81 389 ASN A O 1
ATOM 3149 N N . SER A 1 390 ? 14.499 -1.374 3.281 1.00 90.94 390 SER A N 1
ATOM 3150 C CA . SER A 1 390 ? 14.051 -2.379 4.256 1.00 90.94 390 SER A CA 1
ATOM 3151 C C . SER A 1 390 ? 13.668 -3.697 3.580 1.00 90.94 390 SER A C 1
ATOM 3153 O O . SER A 1 390 ? 13.786 -4.754 4.195 1.00 90.94 390 SER A O 1
ATOM 3155 N N . GLN A 1 391 ? 13.253 -3.645 2.310 1.00 93.44 391 GLN A N 1
ATOM 3156 C CA . GLN A 1 391 ? 13.077 -4.790 1.415 1.00 93.44 391 GLN A CA 1
ATOM 3157 C C . GLN A 1 391 ? 14.435 -5.334 0.941 1.00 93.44 391 GLN A C 1
ATOM 3159 O O . GLN A 1 391 ? 15.374 -4.567 0.730 1.00 93.44 391 GLN A O 1
ATOM 3164 N N . ILE A 1 392 ? 14.543 -6.655 0.795 1.00 95.31 392 ILE A N 1
ATOM 3165 C CA . ILE A 1 392 ? 15.731 -7.377 0.309 1.00 95.31 392 ILE A CA 1
ATOM 3166 C C . ILE A 1 392 ? 15.915 -7.115 -1.199 1.00 95.31 392 ILE A C 1
ATOM 3168 O O . ILE A 1 392 ? 14.932 -7.152 -1.943 1.00 95.31 392 ILE A O 1
ATOM 3172 N N . GLU A 1 393 ? 17.148 -6.876 -1.672 1.00 95.44 393 GLU A N 1
ATOM 3173 C CA . GLU A 1 393 ? 17.400 -6.653 -3.109 1.00 95.44 393 GLU A CA 1
ATOM 3174 C C . GLU A 1 393 ? 16.898 -7.836 -3.958 1.00 95.44 393 GLU A C 1
ATOM 3176 O O . GLU A 1 393 ? 16.958 -8.999 -3.552 1.00 95.44 393 GLU A O 1
ATOM 3181 N N . ASN A 1 394 ? 16.412 -7.528 -5.162 1.00 96.06 394 ASN A N 1
ATOM 3182 C CA . ASN A 1 394 ? 15.932 -8.488 -6.153 1.00 96.06 394 ASN A CA 1
ATOM 3183 C C . ASN A 1 394 ? 14.718 -9.319 -5.695 1.00 96.06 394 ASN A C 1
ATOM 3185 O O . ASN A 1 394 ? 14.384 -10.309 -6.337 1.00 96.06 394 ASN A O 1
ATOM 3189 N N . THR A 1 395 ? 14.011 -8.925 -4.632 1.00 97.25 395 THR A N 1
ATOM 3190 C CA . THR A 1 395 ? 12.717 -9.531 -4.269 1.00 97.25 395 THR A CA 1
ATOM 3191 C C . THR A 1 395 ? 11.556 -8.809 -4.949 1.00 97.25 395 THR A C 1
ATOM 3193 O O . THR A 1 395 ? 11.567 -7.585 -5.078 1.00 97.25 395 THR A O 1
ATOM 3196 N N . ALA A 1 396 ? 10.561 -9.570 -5.406 1.00 97.25 396 ALA A N 1
ATOM 3197 C CA . ALA A 1 396 ? 9.330 -9.030 -5.983 1.00 97.25 396 ALA A CA 1
ATOM 3198 C C . ALA A 1 396 ? 8.402 -8.439 -4.904 1.00 97.25 396 ALA A C 1
ATOM 3200 O O . ALA A 1 396 ? 8.561 -8.718 -3.715 1.00 97.25 396 ALA A O 1
ATOM 3201 N N . VAL A 1 397 ? 7.398 -7.664 -5.325 1.00 97.94 397 VAL A N 1
ATOM 3202 C CA . VAL A 1 397 ? 6.303 -7.192 -4.455 1.00 97.94 397 VAL A CA 1
ATOM 3203 C C . VAL A 1 397 ? 4.980 -7.767 -4.954 1.00 97.94 397 VAL A C 1
ATOM 3205 O O . VAL A 1 397 ? 4.645 -7.630 -6.131 1.00 97.94 397 VAL A O 1
ATOM 3208 N N . GLY A 1 398 ? 4.231 -8.429 -4.070 1.00 98.06 398 GLY A N 1
ATOM 3209 C CA . GLY A 1 398 ? 2.931 -9.020 -4.393 1.00 98.06 398 GLY A CA 1
ATOM 3210 C C . GLY A 1 398 ? 1.780 -8.121 -3.952 1.00 98.06 398 GLY A C 1
ATOM 3211 O O . GLY A 1 398 ? 1.626 -7.886 -2.761 1.00 98.06 398 GLY A O 1
ATOM 3212 N N . ILE A 1 399 ? 0.947 -7.648 -4.879 1.00 97.94 399 ILE A N 1
ATOM 3213 C CA . ILE A 1 399 ? -0.225 -6.806 -4.594 1.00 97.94 399 ILE A CA 1
ATOM 3214 C C . ILE A 1 399 ? -1.496 -7.595 -4.920 1.00 97.94 399 ILE A C 1
ATOM 3216 O O . ILE A 1 399 ? -1.909 -7.661 -6.079 1.00 97.94 399 ILE A O 1
ATOM 3220 N N . LEU A 1 400 ? -2.121 -8.198 -3.905 1.00 97.94 400 LEU A N 1
ATOM 3221 C CA . LEU A 1 400 ? -3.429 -8.848 -4.041 1.00 97.94 400 LEU A CA 1
ATOM 3222 C C . LEU A 1 400 ? -4.547 -7.812 -3.871 1.00 97.94 400 LEU A C 1
ATOM 3224 O O . LEU A 1 400 ? -4.545 -7.029 -2.919 1.00 97.94 400 LEU A O 1
ATOM 3228 N N . VAL A 1 401 ? -5.505 -7.813 -4.794 1.00 97.12 401 VAL A N 1
ATOM 3229 C CA . VAL A 1 401 ? -6.542 -6.784 -4.923 1.00 97.12 401 VAL A CA 1
ATOM 3230 C C . VAL A 1 401 ? -7.906 -7.337 -4.520 1.00 97.12 401 VAL A C 1
ATOM 3232 O O . VAL A 1 401 ? -8.320 -8.403 -4.975 1.00 97.12 401 VAL A O 1
ATOM 3235 N N . VAL A 1 402 ? -8.624 -6.593 -3.680 1.00 96.75 402 VAL A N 1
ATOM 3236 C CA . VAL A 1 402 ? -9.961 -6.945 -3.182 1.00 96.75 402 VAL A CA 1
ATOM 3237 C C . VAL A 1 402 ? -10.853 -5.710 -3.255 1.00 96.75 402 VAL A C 1
ATOM 3239 O O . VAL A 1 402 ? -10.443 -4.639 -2.819 1.00 96.75 402 VAL A O 1
ATOM 3242 N N . GLY A 1 403 ? -12.065 -5.850 -3.787 1.00 95.56 403 GLY A N 1
ATOM 3243 C CA . GLY A 1 403 ? -13.006 -4.740 -3.944 1.00 95.56 403 GLY A CA 1
ATOM 3244 C C . GLY A 1 403 ? -12.949 -4.102 -5.332 1.00 95.56 403 GLY A C 1
ATOM 3245 O O . GLY A 1 403 ? -12.590 -4.757 -6.313 1.00 95.56 403 GLY A O 1
ATOM 3246 N N . ASP A 1 404 ? -13.333 -2.832 -5.419 1.00 95.12 404 ASP A N 1
ATOM 3247 C CA . ASP A 1 404 ? -13.540 -2.152 -6.698 1.00 95.12 404 ASP A CA 1
ATOM 3248 C C . ASP A 1 404 ? -12.260 -1.937 -7.511 1.00 95.12 404 ASP A C 1
ATOM 3250 O O . ASP A 1 404 ? -11.137 -2.008 -7.005 1.00 95.12 404 ASP A O 1
ATOM 3254 N N . SER A 1 405 ? -12.430 -1.728 -8.817 1.00 94.50 405 SER A N 1
ATOM 3255 C CA . SER A 1 405 ? -11.304 -1.709 -9.750 1.00 94.50 405 SER A CA 1
ATOM 3256 C C . SER A 1 405 ? -10.579 -0.365 -9.739 1.00 94.50 405 SER A C 1
ATOM 3258 O O . SER A 1 405 ? -11.201 0.685 -9.885 1.00 94.50 405 SER A O 1
ATOM 3260 N N . ARG A 1 406 ? -9.251 -0.409 -9.634 1.00 93.75 406 ARG A N 1
ATOM 3261 C CA . ARG A 1 406 ? -8.356 0.755 -9.645 1.00 93.75 406 ARG A CA 1
ATOM 3262 C C . ARG A 1 406 ? -7.284 0.617 -10.719 1.00 93.75 406 ARG A C 1
ATOM 3264 O O . ARG A 1 406 ? -6.948 -0.492 -11.128 1.00 93.75 406 ARG A O 1
ATOM 3271 N N . ASP A 1 407 ? -6.726 1.738 -11.154 1.00 93.50 407 ASP A N 1
ATOM 3272 C CA . ASP A 1 407 ? -5.627 1.748 -12.122 1.00 93.50 407 ASP A CA 1
ATOM 3273 C C . ASP A 1 407 ? -4.294 2.005 -11.413 1.00 93.50 407 ASP A C 1
ATOM 3275 O O . ASP A 1 407 ? -4.143 2.978 -10.666 1.00 93.50 407 ASP A O 1
ATOM 3279 N N . LEU A 1 408 ? -3.331 1.114 -11.663 1.00 93.81 408 LEU A N 1
ATOM 3280 C CA . LEU A 1 408 ? -1.932 1.278 -11.291 1.00 93.81 408 LEU A CA 1
ATOM 3281 C C . LEU A 1 408 ? -1.170 1.761 -12.528 1.00 93.81 408 LEU A C 1
ATOM 3283 O O . LEU A 1 408 ? -1.108 1.061 -13.537 1.00 93.81 408 LEU A O 1
ATOM 3287 N N . GLU A 1 409 ? -0.626 2.968 -12.466 1.00 94.38 409 GLU A N 1
ATOM 3288 C CA . GLU A 1 409 ? 0.075 3.607 -13.579 1.00 94.38 409 GLU A CA 1
ATOM 3289 C C . GLU A 1 409 ? 1.587 3.547 -13.362 1.00 94.38 409 GLU A C 1
ATOM 3291 O O . GLU A 1 409 ? 2.072 3.848 -12.270 1.00 94.38 409 GLU A O 1
ATOM 3296 N N . PHE A 1 410 ? 2.328 3.201 -14.411 1.00 94.56 410 PHE A N 1
ATOM 3297 C CA . PHE A 1 410 ? 3.786 3.118 -14.431 1.00 94.56 410 PHE A CA 1
ATOM 3298 C C . PHE A 1 410 ? 4.354 4.136 -15.416 1.00 94.56 410 PHE A C 1
ATOM 3300 O O . PHE A 1 410 ? 3.993 4.110 -16.589 1.00 94.56 410 PHE A O 1
ATOM 3307 N N . ALA A 1 411 ? 5.253 4.998 -14.952 1.00 93.94 411 ALA A N 1
ATOM 3308 C CA . ALA A 1 411 ? 5.943 5.989 -15.776 1.00 93.94 411 ALA A CA 1
ATOM 3309 C C . ALA A 1 411 ? 7.459 5.795 -15.689 1.00 93.94 411 ALA A C 1
ATOM 3311 O O . ALA A 1 411 ? 7.985 5.413 -14.639 1.00 93.94 411 ALA A O 1
ATOM 3312 N N . LEU A 1 412 ? 8.173 6.067 -16.773 1.00 93.69 412 LEU A N 1
ATOM 3313 C CA . LEU A 1 412 ? 9.628 6.110 -16.813 1.00 93.69 412 LEU A CA 1
ATOM 3314 C C . LEU A 1 412 ? 10.116 7.446 -16.262 1.00 93.69 412 LEU A C 1
ATOM 3316 O O . LEU A 1 412 ? 9.767 8.507 -16.768 1.00 93.69 412 LEU A O 1
ATOM 3320 N N . HIS A 1 413 ? 10.993 7.401 -15.265 1.00 93.75 413 HIS A N 1
ATOM 3321 C CA . HIS A 1 413 ? 11.699 8.580 -14.772 1.00 93.75 413 HIS A CA 1
ATOM 3322 C C . HIS A 1 413 ? 13.207 8.434 -14.990 1.00 93.75 413 HIS A C 1
ATOM 3324 O O . HIS A 1 413 ? 13.739 7.325 -14.955 1.00 93.75 413 HIS A O 1
ATOM 3330 N N . ASN A 1 414 ? 13.901 9.555 -15.188 1.00 93.50 414 ASN A N 1
ATOM 3331 C CA . ASN A 1 414 ? 15.365 9.601 -15.175 1.00 93.50 414 ASN A CA 1
ATOM 3332 C C . ASN A 1 414 ? 15.894 9.577 -13.719 1.00 93.50 414 ASN A C 1
ATOM 3334 O O . ASN A 1 414 ? 15.105 9.756 -12.781 1.00 93.50 414 ASN A O 1
ATOM 3338 N N . PRO A 1 415 ? 17.209 9.389 -13.485 1.00 90.38 415 PRO A N 1
ATOM 3339 C CA . PRO A 1 415 ? 17.790 9.423 -12.138 1.00 90.38 415 PRO A CA 1
ATOM 3340 C C . PRO A 1 415 ? 17.516 10.725 -11.364 1.00 90.38 415 PRO A C 1
ATOM 3342 O O . PRO A 1 415 ? 17.294 10.680 -10.156 1.00 90.38 415 PRO A O 1
ATOM 3345 N N . ALA A 1 416 ? 17.424 11.870 -12.056 1.00 89.75 416 ALA A N 1
ATOM 3346 C CA . ALA A 1 416 ? 17.032 13.160 -11.471 1.00 89.75 416 ALA A CA 1
ATOM 3347 C C . ALA A 1 416 ? 15.543 13.227 -11.049 1.00 89.75 416 ALA A C 1
ATOM 3349 O O . ALA A 1 416 ? 15.115 14.170 -10.389 1.00 89.75 416 ALA A O 1
ATOM 3350 N N . GLY A 1 417 ? 14.741 12.217 -11.393 1.00 88.44 417 GLY A N 1
ATOM 3351 C CA . GLY A 1 417 ? 13.345 12.072 -10.994 1.00 88.44 417 GLY A CA 1
ATOM 3352 C C . GLY A 1 417 ? 12.321 12.727 -11.919 1.00 88.44 417 GLY A C 1
ATOM 3353 O O . GLY A 1 417 ? 11.128 12.615 -11.631 1.00 88.44 417 GLY A O 1
ATOM 3354 N N . GLN A 1 418 ? 12.744 13.342 -13.022 1.00 92.44 418 GLN A N 1
ATOM 3355 C CA . GLN A 1 418 ? 11.868 13.856 -14.077 1.00 92.44 418 GLN A CA 1
ATOM 3356 C C . GLN A 1 418 ? 11.263 12.689 -14.871 1.00 92.44 418 GLN A C 1
ATOM 3358 O O . GLN A 1 418 ? 11.959 11.715 -15.157 1.00 92.44 418 GLN A O 1
ATOM 3363 N N . GLN A 1 419 ? 9.978 12.780 -15.217 1.00 92.94 419 GLN A N 1
ATOM 3364 C CA . GLN A 1 419 ? 9.298 11.813 -16.086 1.00 92.94 419 GLN A CA 1
ATOM 3365 C C . GLN A 1 419 ? 9.792 11.967 -17.542 1.00 92.94 419 GLN A C 1
ATOM 3367 O O . GLN A 1 419 ? 10.019 13.090 -17.988 1.00 92.94 419 GLN A O 1
ATOM 3372 N N . ILE A 1 420 ? 10.001 10.857 -18.258 1.00 90.50 420 ILE A N 1
ATOM 3373 C CA . ILE A 1 420 ? 10.549 10.820 -19.633 1.00 90.50 420 ILE A CA 1
ATOM 3374 C C . ILE A 1 420 ? 9.486 10.397 -20.663 1.00 90.50 420 ILE A C 1
ATOM 3376 O O . ILE A 1 420 ? 9.627 10.695 -21.846 1.00 90.50 420 ILE A O 1
ATOM 3380 N N . ASP A 1 421 ? 8.449 9.672 -20.242 1.00 84.38 421 ASP A N 1
ATOM 3381 C CA . ASP A 1 421 ? 7.330 9.250 -21.083 1.00 84.38 421 ASP A CA 1
ATOM 3382 C C . ASP A 1 421 ? 6.109 10.165 -20.928 1.00 84.38 421 ASP A C 1
ATOM 3384 O O . ASP A 1 421 ? 5.718 10.536 -19.824 1.00 84.38 421 ASP A O 1
ATOM 3388 N N . ASP A 1 422 ? 5.494 10.517 -22.058 1.00 80.31 422 ASP A N 1
ATOM 3389 C CA . ASP A 1 422 ? 4.329 11.410 -22.105 1.00 80.31 422 ASP A CA 1
ATOM 3390 C C . ASP A 1 422 ? 3.067 10.737 -21.521 1.00 80.31 422 ASP A C 1
ATOM 3392 O O . ASP A 1 422 ? 2.305 11.356 -20.778 1.00 80.31 422 ASP A O 1
ATOM 3396 N N . ASP A 1 423 ? 2.885 9.439 -21.805 1.00 85.06 423 ASP A N 1
ATOM 3397 C CA . ASP A 1 423 ? 1.789 8.602 -21.305 1.00 85.06 423 ASP A CA 1
ATOM 3398 C C . ASP A 1 423 ? 2.325 7.490 -20.378 1.00 85.06 423 ASP A C 1
ATOM 3400 O O . ASP A 1 423 ? 3.183 6.711 -20.809 1.00 85.06 423 ASP A O 1
ATOM 3404 N N . PRO A 1 424 ? 1.795 7.318 -19.152 1.00 89.69 424 PRO A N 1
ATOM 3405 C CA . PRO A 1 424 ? 2.148 6.178 -18.315 1.00 89.69 424 PRO A CA 1
ATOM 3406 C C . PRO A 1 424 ? 1.469 4.883 -18.793 1.00 89.69 424 PRO A C 1
ATOM 3408 O O . PRO A 1 424 ? 0.313 4.869 -19.219 1.00 89.69 424 PRO A O 1
ATOM 3411 N N . SER A 1 425 ? 2.154 3.750 -18.636 1.00 89.75 425 SER A N 1
ATOM 3412 C CA . SER A 1 425 ? 1.581 2.418 -18.858 1.00 89.75 425 SER A CA 1
ATOM 3413 C C . SER A 1 425 ? 0.586 2.056 -17.752 1.00 89.75 425 SER A C 1
ATOM 3415 O O . SER A 1 425 ? 0.948 2.001 -16.578 1.00 89.75 425 SER A O 1
ATOM 3417 N N . ILE A 1 426 ? -0.667 1.780 -18.119 1.00 91.38 426 ILE A N 1
ATOM 3418 C CA . ILE A 1 426 ? -1.759 1.521 -17.168 1.00 91.38 426 ILE A CA 1
ATOM 3419 C C . ILE A 1 426 ? -1.987 0.015 -16.981 1.00 91.38 426 ILE A C 1
ATOM 3421 O O . ILE A 1 426 ? -2.144 -0.728 -17.951 1.00 91.38 426 ILE A O 1
ATOM 3425 N N . VAL A 1 427 ? -2.073 -0.427 -15.725 1.00 92.25 427 VAL A N 1
ATOM 3426 C CA . VAL A 1 427 ? -2.444 -1.792 -15.332 1.00 92.25 427 VAL A CA 1
ATOM 3427 C C . VAL A 1 427 ? -3.721 -1.752 -14.497 1.00 92.25 427 VAL A C 1
ATOM 3429 O O . VAL A 1 427 ? -3.735 -1.223 -13.385 1.00 92.25 427 VAL A O 1
ATOM 3432 N N . ASN A 1 428 ? -4.807 -2.322 -15.024 1.00 93.31 428 ASN A N 1
ATOM 3433 C CA . ASN A 1 428 ? -6.086 -2.353 -14.320 1.00 93.31 428 ASN A CA 1
ATOM 3434 C C . ASN A 1 428 ? -6.145 -3.497 -13.288 1.00 93.31 428 ASN A C 1
ATOM 3436 O O . ASN A 1 428 ? -6.091 -4.688 -13.628 1.00 93.31 428 ASN A O 1
ATOM 3440 N N . LEU A 1 429 ? -6.280 -3.097 -12.025 1.00 93.88 429 LEU A N 1
ATOM 3441 C CA . LEU A 1 429 ? -6.351 -3.932 -10.835 1.00 93.88 429 LEU A CA 1
ATOM 3442 C C . LEU A 1 429 ? -7.808 -4.069 -10.378 1.00 93.88 429 LEU A C 1
ATOM 3444 O O . LEU A 1 429 ? -8.362 -3.131 -9.811 1.00 93.88 429 LEU A O 1
ATOM 3448 N N . SER A 1 430 ? -8.415 -5.237 -10.585 1.00 95.00 430 SER A N 1
ATOM 3449 C CA . SER A 1 430 ? -9.774 -5.563 -10.127 1.00 95.00 430 SER A CA 1
ATOM 3450 C C . SER A 1 430 ? -9.759 -6.598 -8.995 1.00 95.00 430 SER A C 1
ATOM 3452 O O . SER A 1 430 ? -8.721 -7.211 -8.727 1.00 95.00 430 SER A O 1
ATOM 3454 N N . HIS A 1 431 ? -10.901 -6.808 -8.328 1.00 95.81 431 HIS A N 1
ATOM 3455 C CA . HIS A 1 431 ? -11.063 -7.876 -7.335 1.00 95.81 431 HIS A CA 1
ATOM 3456 C C . HIS A 1 431 ? -10.472 -9.209 -7.828 1.00 95.81 431 HIS A C 1
ATOM 3458 O O . HIS A 1 431 ? -10.753 -9.671 -8.934 1.00 95.81 431 HIS A O 1
ATOM 3464 N N . GLY A 1 432 ? -9.710 -9.873 -6.961 1.00 95.69 432 GLY A N 1
ATOM 3465 C CA . GLY A 1 432 ? -9.199 -11.218 -7.194 1.00 95.69 432 GLY A CA 1
ATOM 3466 C C . GLY A 1 432 ? -7.875 -11.274 -7.949 1.00 95.69 432 GLY A C 1
ATOM 3467 O O . GLY A 1 432 ? -7.312 -12.366 -8.054 1.00 95.69 432 GLY A O 1
ATOM 3468 N N . LYS A 1 433 ? -7.363 -10.144 -8.451 1.00 96.00 433 LYS A N 1
ATOM 3469 C CA . LYS A 1 433 ? -6.064 -10.080 -9.128 1.00 96.00 433 LYS A CA 1
ATOM 3470 C C . LYS A 1 433 ? -4.899 -10.052 -8.146 1.00 96.00 433 LYS A C 1
ATOM 3472 O O . LYS A 1 433 ? -4.935 -9.309 -7.166 1.00 96.00 433 LYS A O 1
ATOM 3477 N N . LEU A 1 434 ? -3.836 -10.788 -8.462 1.00 97.06 434 LEU A N 1
ATOM 3478 C CA . LEU A 1 434 ? -2.500 -10.590 -7.900 1.00 97.06 434 LEU A CA 1
ATOM 3479 C C . LEU A 1 434 ? -1.618 -9.934 -8.966 1.00 97.06 434 LEU A C 1
ATOM 3481 O O . LEU A 1 434 ? -1.420 -10.497 -10.042 1.00 97.06 434 LEU A O 1
ATOM 3485 N N . LEU A 1 435 ? -1.067 -8.762 -8.655 1.00 97.31 435 LEU A N 1
ATOM 3486 C CA . LEU A 1 435 ? 0.053 -8.189 -9.396 1.00 97.31 435 LEU A CA 1
ATOM 3487 C C . LEU A 1 435 ? 1.367 -8.590 -8.718 1.00 97.31 435 LEU A C 1
ATOM 3489 O O . LEU A 1 435 ? 1.487 -8.507 -7.499 1.00 97.31 435 LEU A O 1
ATOM 3493 N N . LEU A 1 436 ? 2.348 -9.002 -9.515 1.00 97.56 436 LEU A N 1
ATOM 3494 C CA . LEU A 1 436 ? 3.713 -9.297 -9.094 1.00 97.56 436 LEU A CA 1
ATOM 3495 C C . LEU A 1 436 ? 4.652 -8.268 -9.729 1.00 97.56 436 LEU A C 1
ATOM 3497 O O . LEU A 1 436 ? 5.039 -8.410 -10.892 1.00 97.56 436 LEU A O 1
ATOM 3501 N N . LEU A 1 437 ? 4.989 -7.227 -8.967 1.00 96.75 437 LEU A N 1
ATOM 3502 C CA . LEU A 1 437 ? 5.920 -6.176 -9.375 1.00 96.75 437 LEU A CA 1
ATOM 3503 C C . LEU A 1 437 ? 7.338 -6.748 -9.408 1.00 96.75 437 LEU A C 1
ATOM 3505 O O . LEU A 1 437 ? 7.841 -7.250 -8.398 1.00 96.75 437 LEU A O 1
ATOM 3509 N N . HIS A 1 438 ? 7.973 -6.686 -10.576 1.00 96.56 438 HIS A N 1
ATOM 3510 C CA . HIS A 1 438 ? 9.297 -7.258 -10.784 1.00 96.56 438 HIS A CA 1
ATOM 3511 C C . HIS A 1 438 ? 10.401 -6.282 -10.314 1.00 96.56 438 HIS A C 1
ATOM 3513 O O . HIS A 1 438 ? 10.407 -5.128 -10.741 1.00 96.56 438 HIS A O 1
ATOM 3519 N N . PRO A 1 439 ? 11.405 -6.718 -9.524 1.00 94.50 439 PRO A N 1
ATOM 3520 C CA . PRO A 1 439 ? 12.412 -5.830 -8.919 1.00 94.50 439 PRO A CA 1
ATOM 3521 C C . PRO A 1 439 ? 13.181 -4.960 -9.929 1.00 94.50 439 PRO A C 1
ATOM 3523 O O . PRO A 1 439 ? 13.370 -3.766 -9.712 1.00 94.50 439 PRO A O 1
ATOM 3526 N N . ASN A 1 440 ? 13.583 -5.534 -11.069 1.00 93.38 440 ASN A N 1
ATOM 3527 C CA . ASN A 1 440 ? 14.292 -4.802 -12.132 1.00 93.38 440 ASN A CA 1
ATOM 3528 C C . ASN A 1 440 ? 13.423 -3.820 -12.953 1.00 93.38 440 ASN A C 1
ATOM 3530 O O . ASN A 1 440 ? 13.968 -3.132 -13.815 1.00 93.38 440 ASN A O 1
ATOM 3534 N N . ASP A 1 441 ? 12.112 -3.708 -12.701 1.00 93.06 441 ASP A N 1
ATOM 3535 C CA . ASP A 1 441 ? 11.313 -2.620 -13.289 1.00 93.06 441 ASP A CA 1
ATOM 3536 C C . ASP A 1 441 ? 11.649 -1.281 -12.600 1.00 93.06 441 ASP A C 1
ATOM 3538 O O . ASP A 1 441 ? 11.851 -0.267 -13.271 1.00 93.06 441 ASP A O 1
ATOM 3542 N N . GLU A 1 442 ? 11.819 -1.293 -11.273 1.00 92.56 442 GLU A N 1
ATOM 3543 C CA . GLU A 1 442 ? 12.157 -0.108 -10.468 1.00 92.56 442 GLU A CA 1
ATOM 3544 C C . GLU A 1 442 ? 13.653 0.248 -10.462 1.00 92.56 442 GLU A C 1
ATOM 3546 O O . GLU A 1 442 ? 14.021 1.328 -9.999 1.00 92.56 442 GLU A O 1
ATOM 3551 N N . LYS A 1 443 ? 14.526 -0.638 -10.953 1.00 92.25 443 LYS A N 1
ATOM 3552 C CA . LYS A 1 443 ? 15.983 -0.437 -10.969 1.00 92.25 443 LYS A CA 1
ATOM 3553 C C . LYS A 1 443 ? 16.412 0.528 -12.080 1.00 92.25 443 LYS A C 1
ATOM 3555 O O . LYS A 1 443 ? 15.885 0.465 -13.199 1.00 92.25 443 LYS A O 1
ATOM 3560 N N . ASP A 1 444 ? 17.384 1.388 -11.762 1.00 91.38 444 ASP A N 1
ATOM 3561 C CA . ASP A 1 444 ? 18.038 2.264 -12.740 1.00 91.38 444 ASP A CA 1
ATOM 3562 C C . ASP A 1 444 ? 18.720 1.379 -13.804 1.00 91.38 444 ASP A C 1
ATOM 3564 O O . ASP A 1 444 ? 19.528 0.507 -13.467 1.00 91.38 444 ASP A O 1
ATOM 3568 N N . CYS A 1 445 ? 18.379 1.542 -15.085 1.00 90.62 445 CYS A N 1
ATOM 3569 C CA . CYS A 1 445 ? 19.082 0.872 -16.179 1.00 90.62 445 CYS A CA 1
ATOM 3570 C C . CYS A 1 445 ? 18.925 1.591 -17.528 1.00 90.62 445 CYS A C 1
ATOM 3572 O O . CYS A 1 445 ? 18.002 2.381 -17.746 1.00 90.62 445 CYS A O 1
ATOM 3574 N N . MET A 1 446 ? 19.836 1.284 -18.456 1.00 91.31 446 MET A N 1
ATOM 3575 C CA . MET A 1 446 ? 19.828 1.808 -19.823 1.00 91.31 446 MET A CA 1
ATOM 3576 C C . MET A 1 446 ? 18.725 1.144 -20.658 1.00 91.31 446 MET A C 1
ATOM 3578 O O . MET A 1 446 ? 18.904 0.019 -21.133 1.00 91.31 446 MET A O 1
ATOM 3582 N N . ARG A 1 447 ? 17.612 1.847 -20.895 1.00 88.19 447 ARG A N 1
ATOM 3583 C CA . ARG A 1 447 ? 16.552 1.413 -21.826 1.00 88.19 447 ARG A CA 1
ATOM 3584 C C . ARG A 1 447 ? 16.673 2.178 -23.147 1.00 88.19 447 ARG A C 1
ATOM 3586 O O . ARG A 1 447 ? 17.177 3.298 -23.179 1.00 88.19 447 ARG A O 1
ATOM 3593 N N . CYS A 1 448 ? 16.227 1.564 -24.242 1.00 84.50 448 CYS A N 1
ATOM 3594 C CA . CYS A 1 448 ? 16.105 2.243 -25.532 1.00 84.50 448 CYS A CA 1
ATOM 3595 C C . CYS A 1 448 ? 14.723 2.906 -25.622 1.00 84.50 448 CYS A C 1
ATOM 3597 O O . CYS A 1 448 ? 13.706 2.219 -25.517 1.00 84.50 448 CYS A O 1
ATOM 3599 N N . ILE A 1 449 ? 14.686 4.228 -25.784 1.00 83.25 449 ILE A N 1
ATOM 3600 C CA . ILE A 1 449 ? 13.467 5.041 -25.858 1.00 83.25 449 ILE A CA 1
ATOM 3601 C C . ILE A 1 449 ? 13.573 5.895 -27.123 1.00 83.25 449 ILE A C 1
ATOM 3603 O O . ILE A 1 449 ? 14.470 6.724 -27.230 1.00 83.25 449 ILE A O 1
ATOM 3607 N N . SER A 1 450 ? 12.679 5.683 -28.093 1.00 82.62 450 SER A N 1
ATOM 3608 C CA . SER A 1 450 ? 12.697 6.392 -29.389 1.00 82.62 450 SER A CA 1
ATOM 3609 C C . SER A 1 450 ? 14.025 6.260 -30.166 1.00 82.62 450 SER A C 1
ATOM 3611 O O . SER A 1 450 ? 14.379 7.147 -30.932 1.00 82.62 450 SER A O 1
ATOM 3613 N N . GLY A 1 451 ? 14.777 5.170 -29.959 1.00 84.00 451 GLY A N 1
ATOM 3614 C CA . GLY A 1 451 ? 16.108 4.943 -30.546 1.00 84.0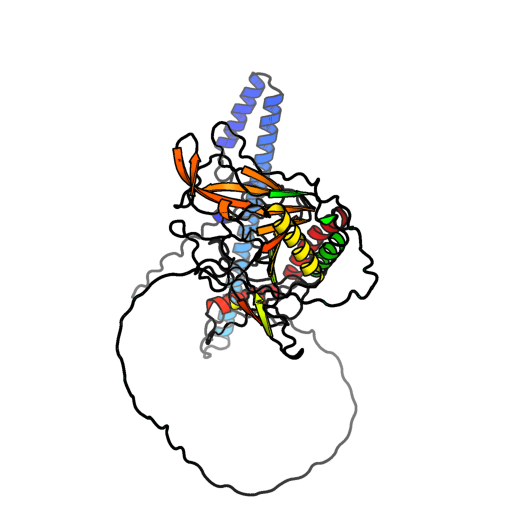0 451 GLY A CA 1
ATOM 3615 C C . GLY A 1 451 ? 17.287 5.384 -29.666 1.00 84.00 451 GLY A C 1
ATOM 3616 O O . GLY A 1 451 ? 18.389 4.862 -29.819 1.00 84.00 451 GLY A O 1
ATOM 3617 N N . GLU A 1 452 ? 17.070 6.270 -28.692 1.00 86.81 452 GLU A N 1
ATOM 3618 C CA . GLU A 1 452 ? 18.116 6.715 -27.767 1.00 86.81 452 GLU A CA 1
ATOM 3619 C C . GLU A 1 452 ? 18.279 5.766 -26.573 1.00 86.81 452 GLU A C 1
ATOM 3621 O O . GLU A 1 452 ? 17.300 5.319 -25.971 1.00 86.81 452 GLU A O 1
ATOM 3626 N N . ARG A 1 453 ? 19.523 5.513 -26.151 1.00 90.19 453 ARG A N 1
ATOM 3627 C CA . ARG A 1 453 ? 19.809 4.801 -24.896 1.00 90.19 453 ARG A CA 1
ATOM 3628 C C . 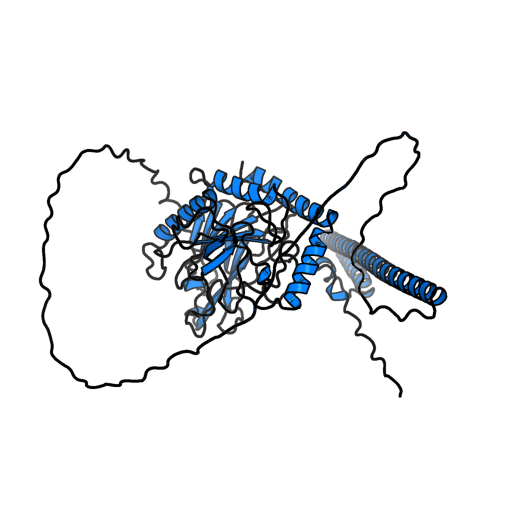ARG A 1 453 ? 19.807 5.794 -23.732 1.00 90.19 453 ARG A C 1
ATOM 3630 O O . ARG A 1 453 ? 20.762 6.549 -23.581 1.00 90.19 453 ARG A O 1
ATOM 3637 N N . ARG A 1 454 ? 18.773 5.760 -22.888 1.00 91.06 454 ARG A N 1
ATOM 3638 C CA . ARG A 1 454 ? 18.631 6.634 -21.708 1.00 91.06 454 ARG A CA 1
ATOM 3639 C C . ARG A 1 454 ? 18.642 5.815 -20.415 1.00 91.06 454 ARG A C 1
ATOM 3641 O O . ARG A 1 454 ? 17.993 4.768 -20.336 1.00 91.06 454 ARG A O 1
ATOM 3648 N N . GLU A 1 455 ? 19.357 6.292 -19.396 1.00 92.88 455 GLU A N 1
ATOM 3649 C CA . GLU A 1 455 ? 19.237 5.741 -18.042 1.00 92.88 455 GLU A CA 1
ATOM 3650 C C . GLU A 1 455 ? 17.896 6.166 -17.438 1.00 92.88 455 GLU A C 1
ATOM 3652 O O . GLU A 1 455 ? 17.509 7.336 -17.493 1.00 92.88 455 GLU A O 1
ATOM 3657 N N . CYS A 1 456 ? 17.159 5.199 -16.904 1.00 93.56 456 CYS A N 1
ATOM 3658 C CA . CYS A 1 456 ? 15.835 5.419 -16.339 1.00 93.56 456 CYS A CA 1
ATOM 3659 C C . CYS A 1 456 ? 15.428 4.280 -15.399 1.00 93.56 456 CYS A C 1
ATOM 3661 O O . CYS A 1 456 ? 16.110 3.260 -15.296 1.00 93.56 456 CYS A O 1
ATOM 3663 N N . HIS A 1 457 ? 14.266 4.418 -14.774 1.00 94.06 457 HIS A N 1
ATOM 3664 C CA . HIS A 1 457 ? 13.567 3.388 -14.003 1.00 94.06 457 HIS A CA 1
ATOM 3665 C C . HIS A 1 457 ? 12.060 3.605 -14.121 1.00 94.06 457 HIS A C 1
ATOM 3667 O O . HIS A 1 457 ? 11.617 4.737 -14.328 1.00 94.06 457 HIS A O 1
ATOM 3673 N N . PHE A 1 458 ? 11.256 2.558 -13.937 1.00 94.44 458 PHE A N 1
ATOM 3674 C CA . PHE A 1 458 ? 9.830 2.770 -13.706 1.00 94.44 458 PHE A CA 1
ATOM 3675 C C . PHE A 1 458 ? 9.602 3.320 -12.289 1.00 94.44 458 PHE A C 1
ATOM 3677 O O . PHE A 1 458 ? 10.239 2.898 -11.321 1.00 94.44 458 PHE A O 1
ATOM 3684 N N . ARG A 1 459 ? 8.669 4.264 -12.166 1.00 94.94 459 ARG A N 1
ATOM 3685 C CA . ARG A 1 459 ? 7.967 4.596 -10.922 1.00 94.94 459 ARG A CA 1
ATOM 3686 C C . ARG A 1 459 ? 6.505 4.229 -11.084 1.00 94.94 459 ARG A C 1
ATOM 3688 O O . ARG A 1 459 ? 5.967 4.336 -12.184 1.00 94.94 459 ARG A O 1
ATOM 3695 N N . HIS A 1 460 ? 5.854 3.857 -9.991 1.00 94.25 460 HIS A N 1
ATOM 3696 C CA . HIS A 1 460 ? 4.456 3.445 -10.011 1.00 94.25 460 HIS A CA 1
ATOM 3697 C C . HIS A 1 460 ? 3.581 4.343 -9.122 1.00 94.25 460 HIS A C 1
ATOM 3699 O O . HIS A 1 460 ? 4.039 4.867 -8.101 1.00 94.25 460 HIS A O 1
ATOM 3705 N N . ARG A 1 461 ? 2.326 4.568 -9.531 1.00 92.44 461 ARG A N 1
ATOM 3706 C CA . ARG A 1 461 ? 1.317 5.364 -8.809 1.00 92.44 461 ARG A CA 1
ATOM 3707 C C . ARG A 1 461 ? -0.055 4.693 -8.869 1.00 92.44 461 ARG A C 1
ATOM 3709 O O . ARG A 1 461 ? -0.358 4.000 -9.833 1.00 92.44 461 ARG A O 1
ATOM 3716 N N . SER A 1 462 ? -0.901 4.921 -7.870 1.00 91.69 462 SER A N 1
ATOM 3717 C CA . SER A 1 462 ? -2.293 4.445 -7.842 1.00 91.69 462 SER A CA 1
ATOM 3718 C C . SER A 1 462 ? -3.220 5.648 -7.759 1.00 91.69 462 SER A C 1
ATOM 3720 O O . SER A 1 462 ? -3.102 6.419 -6.810 1.00 91.69 462 SER A O 1
ATOM 3722 N N . LYS A 1 463 ? -4.155 5.791 -8.704 1.00 87.00 463 LYS A N 1
ATOM 3723 C CA . LYS A 1 463 ? -5.167 6.871 -8.702 1.00 87.00 463 LYS A CA 1
ATOM 3724 C C . LYS A 1 463 ? -6.380 6.586 -7.797 1.00 87.00 463 LYS A C 1
ATOM 3726 O O . LYS A 1 463 ? -7.364 7.315 -7.840 1.00 87.00 463 LYS A O 1
ATOM 3731 N N . GLY A 1 464 ? -6.327 5.516 -7.003 1.00 88.88 464 GLY A N 1
ATOM 3732 C CA . GLY A 1 464 ? -7.456 5.071 -6.188 1.00 88.88 464 GLY A CA 1
ATOM 3733 C C . GLY A 1 464 ? -8.605 4.488 -7.022 1.00 88.88 464 GLY A C 1
ATOM 3734 O O . GLY A 1 464 ? -8.408 4.031 -8.150 1.00 88.88 464 GLY A O 1
ATOM 3735 N N . VAL A 1 465 ? -9.801 4.454 -6.432 1.00 90.75 465 VAL A N 1
ATOM 3736 C CA . VAL A 1 465 ? -11.051 4.025 -7.094 1.00 90.75 465 VAL A CA 1
ATOM 3737 C C . VAL A 1 465 ? -11.557 5.076 -8.089 1.00 90.75 465 VAL A C 1
ATOM 3739 O O . VAL A 1 465 ? -11.196 6.250 -7.994 1.00 90.75 465 VAL A O 1
ATOM 3742 N N . LYS A 1 466 ? -12.388 4.678 -9.060 1.00 78.50 466 LYS A N 1
ATOM 3743 C CA . LYS A 1 466 ? -12.719 5.504 -10.234 1.00 78.50 466 LYS A CA 1
ATOM 3744 C C . LYS A 1 466 ? -13.898 6.452 -9.980 1.00 78.50 466 LYS A C 1
ATOM 3746 O O . LYS A 1 466 ? -14.910 6.420 -10.676 1.00 78.50 466 LYS A O 1
ATOM 3751 N N . SER A 1 467 ? -13.690 7.381 -9.042 1.00 62.03 467 SER A N 1
ATOM 3752 C CA . SER A 1 467 ? -14.484 8.611 -8.844 1.00 62.03 467 SER A CA 1
ATOM 3753 C C . SER A 1 467 ? -15.945 8.428 -8.378 1.00 62.03 467 SER A C 1
ATOM 3755 O O . SER A 1 467 ? -16.678 9.407 -8.241 1.00 62.03 467 SER A O 1
ATOM 3757 N N . ARG A 1 468 ? -16.404 7.206 -8.067 1.00 67.00 468 ARG A N 1
ATOM 3758 C CA . ARG A 1 468 ? -17.760 6.992 -7.527 1.00 67.00 468 ARG A CA 1
ATOM 3759 C C . ARG A 1 468 ? -17.761 6.962 -6.000 1.00 67.00 468 ARG A C 1
ATOM 3761 O O . ARG A 1 468 ? -16.998 6.227 -5.376 1.00 67.00 468 ARG A O 1
ATOM 3768 N N . ALA A 1 469 ? -18.668 7.728 -5.394 1.00 77.88 469 ALA A N 1
ATOM 3769 C CA . ALA A 1 469 ? -18.985 7.586 -3.977 1.00 77.88 469 ALA A CA 1
ATOM 3770 C C . ALA A 1 469 ? -19.514 6.164 -3.707 1.00 77.88 469 ALA A C 1
ATOM 3772 O O . ALA A 1 469 ? -20.303 5.642 -4.495 1.00 77.88 469 ALA A O 1
ATOM 3773 N N . GLY A 1 470 ? -19.062 5.539 -2.618 1.00 84.44 470 GLY A N 1
ATOM 3774 C CA . GLY A 1 470 ? -19.386 4.146 -2.294 1.00 84.44 470 GLY A CA 1
ATOM 3775 C C . GLY A 1 470 ? -18.405 3.093 -2.832 1.00 84.44 470 GLY A C 1
ATOM 3776 O O . GLY A 1 470 ? -18.512 1.940 -2.427 1.00 84.44 470 GLY A O 1
ATOM 3777 N N . GLU A 1 471 ? -17.448 3.443 -3.703 1.00 92.00 471 GLU A N 1
ATOM 3778 C CA . GLU A 1 471 ? -16.405 2.495 -4.133 1.00 92.00 471 GLU A CA 1
ATOM 3779 C C . GLU A 1 471 ? -15.300 2.343 -3.079 1.00 92.00 471 GLU A C 1
ATOM 3781 O O . GLU A 1 471 ? -14.771 3.329 -2.555 1.00 92.00 471 GLU A O 1
ATOM 3786 N N . LEU A 1 472 ? -14.896 1.095 -2.825 1.00 94.12 472 LEU A N 1
ATOM 3787 C CA . LEU A 1 472 ? -13.804 0.764 -1.911 1.00 94.12 472 LEU A CA 1
ATOM 3788 C C . LEU A 1 472 ? -12.935 -0.350 -2.498 1.00 94.12 472 LEU A C 1
ATOM 3790 O O . LEU A 1 472 ? -13.404 -1.440 -2.833 1.00 94.12 472 LEU A O 1
ATOM 3794 N N . SER A 1 473 ? -11.634 -0.088 -2.579 1.00 95.25 473 SER A N 1
ATOM 3795 C CA . SER A 1 473 ? -10.638 -1.025 -3.094 1.00 95.25 473 SER A CA 1
ATOM 3796 C C . SER A 1 473 ? -9.510 -1.203 -2.084 1.00 95.25 473 SER A C 1
ATOM 3798 O O . SER A 1 473 ? -9.057 -0.245 -1.463 1.00 95.25 473 SER A O 1
ATOM 3800 N N . VAL A 1 474 ? -9.042 -2.435 -1.912 1.00 96.75 474 VAL A N 1
ATOM 3801 C CA . VAL A 1 474 ? -8.004 -2.817 -0.949 1.00 96.75 474 VAL A CA 1
ATOM 3802 C C . VAL A 1 474 ? -6.837 -3.476 -1.673 1.00 96.75 474 VAL A C 1
ATOM 3804 O O . VAL A 1 474 ? -7.013 -4.206 -2.653 1.00 96.75 474 VAL A O 1
ATOM 3807 N N . GLY A 1 475 ? -5.619 -3.178 -1.230 1.00 97.25 475 GLY A N 1
ATOM 3808 C CA . GLY A 1 475 ? -4.402 -3.888 -1.605 1.00 97.25 475 GLY A CA 1
ATOM 3809 C C . GLY A 1 475 ? -3.788 -4.565 -0.389 1.00 97.25 475 GLY A C 1
ATOM 3810 O O . GLY A 1 475 ? -3.441 -3.877 0.564 1.00 97.25 475 GLY A O 1
ATOM 3811 N N . PHE A 1 476 ? -3.621 -5.884 -0.439 1.00 98.12 476 PHE A N 1
ATOM 3812 C CA . PHE A 1 476 ? -2.718 -6.611 0.452 1.00 98.12 476 PHE A CA 1
ATOM 3813 C C . PHE A 1 476 ? -1.348 -6.649 -0.236 1.00 98.12 476 PHE A C 1
ATOM 3815 O O . PHE A 1 476 ? -1.191 -7.321 -1.258 1.00 98.12 476 PHE A O 1
ATOM 3822 N N . VAL A 1 477 ? -0.397 -5.866 0.274 1.00 97.88 477 VAL A N 1
ATOM 3823 C CA . VAL A 1 477 ? 0.921 -5.632 -0.330 1.00 97.88 477 VAL A CA 1
ATOM 3824 C C . VAL A 1 477 ? 1.990 -6.401 0.440 1.00 97.88 477 VAL A C 1
ATOM 3826 O O . VAL A 1 477 ? 2.424 -5.985 1.515 1.00 97.88 477 VAL A O 1
ATOM 3829 N N . PHE A 1 478 ? 2.399 -7.536 -0.117 1.00 98.31 478 PHE A N 1
ATOM 3830 C CA . PHE A 1 478 ? 3.367 -8.471 0.444 1.00 98.31 478 PHE A CA 1
ATOM 3831 C C . PHE A 1 478 ? 4.797 -8.130 0.009 1.00 98.31 478 PHE A C 1
ATOM 3833 O O . PHE A 1 478 ? 5.066 -7.988 -1.186 1.00 98.31 478 PHE A O 1
ATOM 3840 N N . ARG A 1 479 ? 5.722 -8.035 0.976 1.00 97.81 479 ARG A N 1
ATOM 3841 C CA . ARG A 1 479 ? 7.148 -7.729 0.743 1.00 97.81 479 ARG A CA 1
ATOM 3842 C C . ARG A 1 479 ? 8.076 -8.619 1.574 1.00 97.81 479 ARG A C 1
ATOM 3844 O O . ARG A 1 479 ? 7.709 -9.094 2.655 1.00 97.81 479 ARG A O 1
ATOM 3851 N N . CYS A 1 480 ? 9.292 -8.820 1.071 1.00 97.31 480 CYS A N 1
ATOM 3852 C CA . CYS A 1 480 ? 10.357 -9.587 1.720 1.00 97.31 480 CYS A CA 1
ATOM 3853 C C . CYS A 1 480 ? 11.348 -8.620 2.392 1.00 97.31 480 CYS A C 1
ATOM 3855 O O . CYS A 1 480 ? 12.264 -8.106 1.749 1.00 97.31 480 CYS A O 1
ATOM 3857 N N . CYS A 1 481 ? 11.156 -8.324 3.676 1.00 95.50 481 CYS A N 1
ATOM 3858 C CA . CYS A 1 481 ? 11.960 -7.354 4.419 1.00 95.50 481 CYS A CA 1
ATOM 3859 C C . CYS A 1 481 ? 13.128 -7.998 5.180 1.00 95.50 481 CYS A C 1
ATOM 3861 O O . CYS A 1 481 ? 12.993 -9.080 5.749 1.00 95.50 481 CYS A O 1
ATOM 3863 N N . LYS A 1 482 ? 14.268 -7.298 5.234 1.00 92.94 482 LYS A N 1
ATOM 3864 C CA . LYS A 1 482 ? 15.426 -7.629 6.084 1.00 92.94 482 LYS A CA 1
ATOM 3865 C C . LYS A 1 482 ? 15.389 -6.902 7.431 1.00 92.94 482 LYS A C 1
ATOM 3867 O O . LYS A 1 482 ? 15.874 -7.446 8.420 1.00 92.94 482 LYS A O 1
ATOM 3872 N N . SER A 1 483 ? 14.806 -5.698 7.476 1.00 89.81 483 SER A N 1
ATOM 3873 C CA . SER A 1 483 ? 14.671 -4.916 8.709 1.00 89.81 483 SER A CA 1
ATOM 3874 C C . SER A 1 483 ? 13.815 -5.657 9.735 1.00 89.81 483 SER A C 1
ATOM 3876 O O . SER A 1 483 ? 12.699 -6.088 9.435 1.00 89.81 483 SER A O 1
ATOM 3878 N N . ARG A 1 484 ? 14.335 -5.757 10.960 1.00 91.44 484 ARG A N 1
ATOM 3879 C CA . ARG A 1 484 ? 13.653 -6.308 12.135 1.00 91.44 484 ARG A CA 1
ATOM 3880 C C . ARG A 1 484 ? 13.507 -5.223 13.193 1.00 91.44 484 ARG A C 1
ATOM 3882 O O . ARG A 1 484 ? 14.372 -4.350 13.286 1.00 91.44 484 ARG A O 1
ATOM 3889 N N . GLN A 1 485 ? 12.449 -5.279 13.993 1.00 90.12 485 GLN A N 1
ATOM 3890 C CA . GLN A 1 485 ? 12.269 -4.437 15.181 1.00 90.12 485 GLN A CA 1
ATOM 3891 C C . GLN A 1 485 ? 11.677 -5.254 16.331 1.00 90.12 485 GLN A C 1
ATOM 3893 O O . GLN A 1 485 ? 10.968 -6.240 16.112 1.00 90.12 485 GLN A O 1
ATOM 3898 N N . LEU A 1 486 ? 11.953 -4.820 17.562 1.00 91.75 486 LEU A N 1
ATOM 3899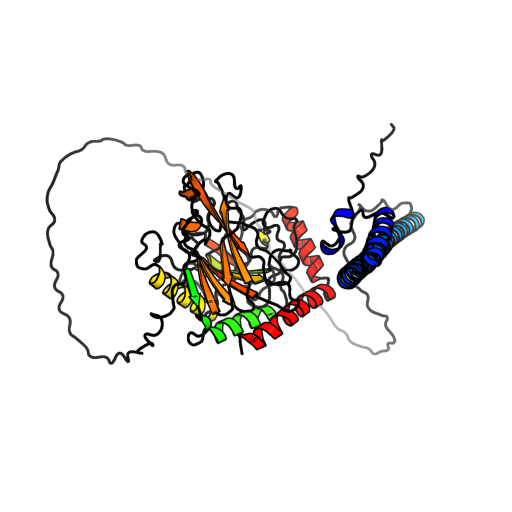 C CA . LEU A 1 486 ? 11.251 -5.313 18.740 1.00 91.75 486 LEU A CA 1
ATOM 3900 C C . LEU A 1 486 ? 9.878 -4.630 18.812 1.00 91.75 486 LEU A C 1
ATOM 3902 O O . LEU A 1 486 ? 9.773 -3.417 18.653 1.00 91.75 486 LEU A O 1
ATOM 3906 N N . ILE A 1 487 ? 8.827 -5.413 19.021 1.00 91.94 487 ILE A N 1
ATOM 3907 C CA . ILE A 1 487 ? 7.428 -4.991 18.937 1.00 91.94 487 ILE A CA 1
ATOM 3908 C C . ILE A 1 487 ? 6.697 -5.435 20.207 1.00 91.94 487 ILE A C 1
ATOM 3910 O O . ILE A 1 487 ? 6.846 -6.577 20.652 1.00 91.94 487 ILE A O 1
ATOM 3914 N N . ASN A 1 488 ? 5.880 -4.555 20.785 1.00 92.38 488 ASN A N 1
ATOM 3915 C CA . ASN A 1 488 ? 4.945 -4.915 21.848 1.00 92.38 488 ASN A CA 1
ATOM 3916 C C . ASN A 1 488 ? 3.808 -5.761 21.251 1.00 92.38 488 ASN A C 1
ATOM 3918 O O . ASN A 1 488 ? 3.116 -5.309 20.341 1.00 92.38 488 ASN A O 1
ATOM 3922 N N . LYS A 1 489 ? 3.593 -6.980 21.756 1.00 90.94 489 LYS A N 1
ATOM 3923 C CA . LYS A 1 489 ? 2.551 -7.886 21.247 1.00 90.94 489 LYS A CA 1
ATOM 3924 C C . LYS A 1 489 ? 1.140 -7.329 21.421 1.00 90.94 489 LYS A C 1
ATOM 3926 O O . LYS A 1 489 ? 0.300 -7.589 20.569 1.00 90.94 489 LYS A O 1
ATOM 3931 N N . SER A 1 490 ? 0.860 -6.594 22.503 1.00 90.25 490 SER A N 1
ATOM 3932 C CA . SER A 1 490 ? -0.511 -6.161 22.793 1.00 90.25 490 SER A CA 1
ATOM 3933 C C . SER A 1 490 ? -0.938 -4.955 21.960 1.00 90.25 490 SER A C 1
ATOM 3935 O O . SER A 1 490 ? -2.076 -4.932 21.504 1.00 90.25 490 SER A O 1
ATOM 3937 N N . THR A 1 491 ? -0.054 -3.978 21.733 1.00 91.12 491 THR A N 1
ATOM 3938 C CA . THR A 1 491 ? -0.357 -2.758 20.953 1.00 91.12 491 THR A CA 1
ATOM 3939 C C . THR A 1 491 ? 0.121 -2.825 19.500 1.00 91.12 491 THR A C 1
ATOM 3941 O O . THR A 1 491 ? -0.341 -2.069 18.652 1.00 91.12 491 THR A O 1
ATOM 3944 N N . GLY A 1 492 ? 1.061 -3.719 19.185 1.00 91.00 492 GLY A N 1
ATOM 3945 C CA . GLY A 1 492 ? 1.767 -3.738 17.903 1.00 91.00 492 GLY A CA 1
ATOM 3946 C C . GLY A 1 492 ? 2.819 -2.631 17.753 1.00 91.00 492 GLY A C 1
ATOM 3947 O O . GLY A 1 492 ? 3.480 -2.587 16.716 1.00 91.00 492 GLY A O 1
ATOM 3948 N N . GLN A 1 493 ? 3.003 -1.749 18.745 1.00 90.62 493 GLN A N 1
ATOM 3949 C CA . GLN A 1 493 ? 3.962 -0.641 18.661 1.00 90.62 493 GLN A CA 1
ATOM 3950 C C . GLN A 1 493 ? 5.415 -1.109 18.638 1.00 90.62 493 GLN A C 1
ATOM 3952 O O . GLN A 1 493 ? 5.780 -2.085 19.300 1.00 90.62 493 GLN A O 1
ATOM 3957 N N . TYR A 1 494 ? 6.260 -0.354 17.938 1.00 88.88 494 TYR A N 1
ATOM 3958 C CA . TYR A 1 494 ? 7.707 -0.563 17.954 1.00 88.88 494 TYR A CA 1
ATOM 3959 C C . TYR A 1 494 ? 8.272 -0.138 19.317 1.00 88.88 494 TYR A C 1
ATOM 3961 O O . TYR A 1 494 ? 7.979 0.947 19.820 1.00 88.88 494 TYR A O 1
ATOM 3969 N N . ILE A 1 495 ? 9.111 -0.984 19.909 1.00 87.81 495 ILE A N 1
ATOM 3970 C CA . ILE A 1 495 ? 9.820 -0.692 21.155 1.00 87.81 495 ILE A CA 1
ATOM 3971 C C . ILE A 1 495 ? 11.125 0.004 20.783 1.00 87.81 495 ILE A C 1
ATOM 3973 O O . ILE A 1 495 ? 12.134 -0.631 20.480 1.00 87.81 495 ILE A O 1
ATOM 3977 N N . ILE A 1 496 ? 11.063 1.333 20.747 1.00 81.19 496 ILE A N 1
ATOM 3978 C CA . ILE A 1 496 ? 12.184 2.188 20.370 1.00 81.19 496 ILE A CA 1
ATOM 3979 C C . ILE A 1 496 ? 12.985 2.538 21.622 1.00 81.19 496 ILE A C 1
ATOM 3981 O O . ILE A 1 496 ? 12.454 3.142 22.553 1.00 81.19 496 ILE A O 1
ATOM 3985 N N . ASN A 1 497 ? 14.282 2.231 21.611 1.00 70.12 497 ASN A N 1
ATOM 3986 C CA . ASN A 1 497 ? 15.223 2.715 22.619 1.00 70.12 497 ASN A CA 1
ATOM 3987 C C . ASN A 1 497 ? 15.439 4.229 22.440 1.00 70.12 497 ASN A C 1
ATOM 3989 O O . ASN A 1 497 ? 16.344 4.656 21.724 1.00 70.12 497 ASN A O 1
ATOM 3993 N N . LYS A 1 498 ? 14.587 5.034 23.078 1.00 64.44 498 LYS A N 1
ATOM 3994 C CA . LYS A 1 498 ? 14.728 6.487 23.212 1.00 64.44 498 LYS A CA 1
ATOM 3995 C C . LYS A 1 498 ? 14.839 6.851 24.686 1.00 64.44 498 LYS A C 1
ATOM 3997 O O . LYS A 1 498 ? 13.993 6.446 25.477 1.00 64.44 498 LYS A O 1
ATOM 4002 N N . SER A 1 499 ? 15.854 7.640 25.030 1.00 56.25 499 SER A N 1
ATOM 4003 C CA . SER A 1 499 ? 15.954 8.305 26.333 1.00 56.25 499 SER A CA 1
ATOM 4004 C C . SER A 1 499 ? 14.858 9.359 26.511 1.00 56.25 499 SER A C 1
ATOM 4006 O O . SER A 1 499 ? 14.328 9.508 27.605 1.00 56.25 499 SER A O 1
ATOM 4008 N N . GLU A 1 500 ? 14.488 10.054 25.430 1.00 57.44 500 GLU A N 1
ATOM 4009 C CA . GLU A 1 500 ? 13.533 11.167 25.440 1.00 57.44 500 GLU A CA 1
ATOM 4010 C C . GLU A 1 500 ? 12.616 11.125 24.202 1.00 57.44 500 GLU A C 1
ATOM 4012 O O . GLU A 1 500 ? 13.029 10.716 23.110 1.00 57.44 500 GLU A O 1
ATOM 4017 N N . LYS A 1 501 ? 11.356 11.562 24.354 1.00 73.12 501 LYS A N 1
ATOM 4018 C CA . LYS A 1 501 ? 10.481 11.892 23.215 1.00 73.12 501 LYS A CA 1
ATOM 4019 C C . LYS A 1 501 ? 10.842 13.283 22.703 1.00 73.12 501 LYS A C 1
ATOM 4021 O O . LYS A 1 501 ? 11.042 14.190 23.501 1.00 73.12 501 LYS A O 1
ATOM 4026 N N . SER A 1 502 ? 10.838 13.477 21.387 1.00 79.31 502 SER A N 1
ATOM 4027 C CA . SER A 1 502 ? 10.917 14.830 20.825 1.00 79.31 502 SER A CA 1
ATOM 4028 C C . SER A 1 502 ? 9.623 15.612 21.084 1.00 79.31 502 SER A C 1
ATOM 4030 O O . SER A 1 502 ? 8.544 15.023 21.132 1.00 79.31 502 SER A O 1
ATOM 4032 N N . GLU A 1 503 ? 9.704 16.941 21.184 1.00 80.12 503 GLU A N 1
ATOM 4033 C CA . GLU A 1 503 ? 8.538 17.832 21.361 1.00 80.12 503 GLU A CA 1
ATOM 4034 C C . GLU A 1 503 ? 7.442 17.560 20.319 1.00 80.12 503 GLU A C 1
ATOM 4036 O O . GLU A 1 503 ? 6.259 17.483 20.637 1.00 80.12 503 GLU A O 1
ATOM 4041 N N . LYS A 1 504 ? 7.861 17.305 19.076 1.00 80.00 504 LYS A N 1
ATOM 4042 C CA . LYS A 1 504 ? 6.994 16.936 17.953 1.00 80.00 504 LYS A CA 1
ATOM 4043 C C . LYS A 1 504 ? 6.251 15.617 18.213 1.00 80.00 504 LYS A C 1
ATOM 4045 O O . LYS A 1 504 ? 5.066 15.516 17.933 1.00 80.00 504 LYS A O 1
ATOM 4050 N N . GLU A 1 505 ? 6.888 14.608 18.807 1.00 80.75 505 GLU A N 1
ATOM 4051 C CA . GLU A 1 505 ? 6.185 13.376 19.207 1.00 80.75 505 GLU A CA 1
ATOM 4052 C C . GLU A 1 505 ? 5.139 13.631 20.307 1.00 80.75 505 GLU A C 1
ATOM 4054 O O . GLU A 1 505 ? 4.087 12.995 20.294 1.00 80.75 505 GLU A O 1
ATOM 4059 N N . VAL A 1 506 ? 5.372 14.594 21.208 1.00 83.81 506 VAL A N 1
ATOM 4060 C CA . VAL A 1 506 ? 4.379 15.021 22.214 1.00 83.81 506 VAL A CA 1
ATOM 4061 C C . VAL A 1 506 ? 3.212 15.779 21.564 1.00 83.81 506 VAL A C 1
ATOM 4063 O O . VAL A 1 506 ? 2.056 15.518 21.899 1.00 83.81 506 VAL A O 1
ATOM 4066 N N . GLU A 1 507 ? 3.489 16.655 20.594 1.00 85.19 507 GLU A N 1
ATOM 4067 C CA . GLU A 1 507 ? 2.486 17.353 19.775 1.00 85.19 507 GLU A CA 1
ATOM 4068 C C . GLU A 1 507 ? 1.541 16.357 19.077 1.00 85.19 507 GLU A C 1
ATOM 4070 O O . GLU A 1 507 ? 0.318 16.495 19.154 1.00 85.19 507 GLU A O 1
ATOM 4075 N N . PHE A 1 508 ? 2.085 15.310 18.448 1.00 85.12 508 PHE A N 1
ATOM 4076 C CA . PHE A 1 508 ? 1.284 14.335 17.697 1.00 85.12 508 PHE A CA 1
ATOM 4077 C C . PHE A 1 508 ? 0.541 13.344 18.587 1.00 85.12 508 PHE A C 1
ATOM 4079 O O . PHE A 1 508 ? -0.563 12.930 18.233 1.00 85.12 508 PHE A O 1
ATOM 4086 N N . ASP A 1 509 ? 1.101 12.975 19.738 1.00 86.00 509 ASP A N 1
ATOM 4087 C CA . ASP A 1 509 ? 0.355 12.195 20.721 1.00 86.00 509 ASP A CA 1
ATOM 4088 C C . ASP A 1 509 ? -0.822 13.033 21.259 1.00 86.00 509 ASP A C 1
ATOM 4090 O O . ASP A 1 509 ? -1.944 12.539 21.272 1.00 86.00 509 ASP A O 1
ATOM 4094 N N . SER A 1 510 ? -0.618 14.323 21.567 1.00 88.62 510 SER A N 1
ATOM 4095 C CA . SER A 1 510 ? -1.668 15.261 22.014 1.00 88.62 510 SER A CA 1
ATOM 4096 C C . SER A 1 510 ? -2.771 15.499 20.969 1.00 88.62 510 SER A C 1
ATOM 4098 O O . SER A 1 510 ? -3.961 15.440 21.289 1.00 88.62 510 SER A O 1
ATOM 4100 N N . ALA A 1 511 ? -2.405 15.713 19.700 1.00 89.06 511 ALA A N 1
ATOM 4101 C CA . ALA A 1 511 ? -3.361 15.893 18.606 1.00 89.06 511 ALA A CA 1
ATOM 4102 C C . ALA A 1 511 ? -4.222 14.637 18.374 1.00 89.06 511 ALA A C 1
ATOM 4104 O O . ALA A 1 511 ? -5.434 14.735 18.165 1.00 89.06 511 ALA A O 1
ATOM 4105 N N . LEU A 1 512 ? -3.619 13.450 18.479 1.00 90.75 512 LEU A N 1
ATOM 4106 C CA . LEU A 1 512 ? -4.323 12.175 18.366 1.00 90.75 512 LEU A CA 1
ATOM 4107 C C . LEU A 1 512 ? -5.220 11.905 19.589 1.00 90.75 512 LEU A C 1
ATOM 4109 O O . LEU A 1 512 ? -6.345 11.429 19.439 1.00 90.75 512 LEU A O 1
ATOM 4113 N N . ASP A 1 513 ? -4.779 12.296 20.785 1.00 91.38 513 ASP A N 1
ATOM 4114 C CA . ASP A 1 513 ? -5.585 12.289 22.012 1.00 91.38 513 ASP A CA 1
ATOM 4115 C C . ASP A 1 513 ? -6.812 13.215 21.886 1.00 91.38 513 ASP A C 1
ATOM 4117 O O . ASP A 1 513 ? -7.910 12.870 22.324 1.00 91.38 513 ASP A O 1
ATOM 4121 N N . SER A 1 514 ? -6.649 14.383 21.254 1.00 92.69 514 SER A N 1
ATOM 4122 C CA . SER A 1 514 ? -7.733 15.330 20.952 1.00 92.69 514 SER A CA 1
ATOM 4123 C C . SER A 1 514 ? -8.760 14.735 19.979 1.00 92.69 514 SER A C 1
ATOM 4125 O O . SER A 1 514 ? -9.965 14.800 20.236 1.00 92.69 514 SER A O 1
ATOM 4127 N N . TYR A 1 515 ? -8.295 14.061 18.919 1.00 93.00 515 TYR A N 1
ATOM 4128 C CA . TYR A 1 515 ? -9.159 13.311 18.003 1.00 93.00 515 TYR A CA 1
ATOM 4129 C C . TYR A 1 515 ? -9.984 12.248 18.741 1.00 93.00 515 TYR A C 1
ATOM 4131 O O . TYR A 1 515 ? -11.208 12.243 18.626 1.00 93.00 515 TYR A O 1
ATOM 4139 N N . PHE A 1 516 ? -9.354 11.401 19.563 1.00 93.56 516 PHE A N 1
ATOM 4140 C CA . PHE A 1 516 ? -10.074 10.351 20.294 1.00 93.56 516 PHE A CA 1
ATOM 4141 C C . PHE A 1 516 ? -11.017 10.883 21.390 1.00 93.56 516 PHE A C 1
ATOM 4143 O O . PHE A 1 516 ? -12.034 10.247 21.675 1.00 93.56 516 PHE A O 1
ATOM 4150 N N . LYS A 1 517 ? -10.755 12.070 21.954 1.00 94.69 517 LYS A N 1
ATOM 4151 C CA . LYS A 1 517 ? -11.700 12.774 22.845 1.00 94.69 517 LYS A CA 1
ATOM 4152 C C . LYS A 1 517 ? -12.934 13.285 22.090 1.00 94.69 517 LYS A C 1
ATOM 4154 O O . LYS A 1 517 ? -14.030 13.280 22.653 1.00 94.69 517 LYS A O 1
ATOM 4159 N N . ASN A 1 518 ? -12.807 13.644 20.809 1.00 94.06 518 ASN A N 1
ATOM 4160 C CA . ASN A 1 518 ? -13.925 14.025 19.941 1.00 94.06 518 ASN A CA 1
ATOM 4161 C C . ASN A 1 518 ? -14.747 12.797 19.486 1.00 94.06 518 ASN A C 1
ATOM 4163 O O . ASN A 1 518 ? -14.779 12.413 18.317 1.00 94.06 518 ASN A O 1
ATOM 4167 N N . THR A 1 519 ? -15.444 12.176 20.441 1.00 91.69 519 THR A N 1
ATOM 4168 C CA . THR A 1 519 ? -16.262 10.967 20.233 1.00 91.69 519 THR A CA 1
ATOM 4169 C C . THR A 1 519 ? -17.266 11.067 19.064 1.00 91.69 519 THR A C 1
ATOM 4171 O O . THR A 1 519 ? -17.436 10.056 18.379 1.00 91.69 519 THR A O 1
ATOM 4174 N N . PRO A 1 520 ? -17.933 12.212 18.789 1.00 94.88 520 PRO A N 1
ATOM 4175 C CA . PRO A 1 520 ? -18.746 12.375 17.581 1.00 94.88 520 PRO A CA 1
ATOM 4176 C C . PRO A 1 520 ? -17.957 12.160 16.281 1.00 94.88 520 PRO A C 1
ATOM 4178 O O . PRO A 1 520 ? -18.355 11.314 15.485 1.00 94.88 520 PRO A O 1
ATOM 4181 N N . LEU A 1 521 ? -16.816 12.837 16.110 1.00 91.31 521 LEU A N 1
ATOM 4182 C CA . LEU A 1 521 ? -15.979 12.747 14.905 1.00 91.31 521 LEU A CA 1
ATOM 4183 C C . LEU A 1 521 ? -15.412 11.334 14.694 1.00 91.31 521 LEU A C 1
ATOM 4185 O O . LEU A 1 521 ? -15.439 10.807 13.585 1.00 91.31 521 LEU A O 1
ATOM 4189 N N . VAL A 1 522 ? -14.967 10.673 15.770 1.00 92.31 522 VAL A N 1
ATOM 4190 C CA . VAL A 1 522 ? -14.506 9.272 15.707 1.00 92.31 522 VAL A CA 1
ATOM 4191 C C . VAL A 1 522 ? -15.626 8.349 15.215 1.00 92.31 522 VAL A C 1
ATOM 4193 O O . VAL A 1 522 ? -15.385 7.475 14.384 1.00 92.31 522 VAL A O 1
ATOM 4196 N N . LYS A 1 523 ? -16.863 8.545 15.696 1.00 93.12 523 LYS A N 1
ATOM 4197 C CA . LYS A 1 523 ? -18.036 7.761 15.270 1.00 93.12 523 LYS A CA 1
ATOM 4198 C C . LYS A 1 523 ? -18.470 8.077 13.838 1.00 93.12 523 LYS A C 1
ATOM 4200 O O . LYS A 1 523 ? -18.932 7.171 13.152 1.00 93.12 523 LYS A O 1
ATOM 4205 N N . GLU A 1 524 ? -18.326 9.320 13.392 1.00 94.25 524 GLU A N 1
ATOM 4206 C CA . GLU A 1 524 ? -18.591 9.749 12.016 1.00 94.25 524 GLU A CA 1
ATOM 4207 C C . GLU A 1 524 ? -17.626 9.069 11.036 1.00 94.25 524 GLU A C 1
ATOM 4209 O O . GLU A 1 524 ? -18.068 8.340 10.150 1.00 94.25 524 GLU A O 1
ATOM 4214 N N . HIS A 1 525 ? -16.315 9.187 11.266 1.00 93.00 525 HIS A N 1
ATOM 4215 C CA . HIS A 1 525 ? -15.298 8.518 10.452 1.00 93.00 525 HIS A CA 1
ATOM 4216 C C . HIS A 1 525 ? -15.409 6.976 10.493 1.00 93.00 525 HIS A C 1
ATOM 4218 O O . HIS A 1 525 ? -15.184 6.317 9.476 1.00 93.00 525 HIS A O 1
ATOM 4224 N N . GLN A 1 526 ? -15.773 6.384 11.641 1.00 94.19 526 GLN A N 1
ATOM 4225 C CA . GLN A 1 526 ? -16.020 4.938 11.762 1.00 94.19 526 GLN A CA 1
ATOM 4226 C C . GLN A 1 526 ? -17.206 4.494 10.898 1.00 94.19 526 GLN A C 1
ATOM 4228 O O . GLN A 1 526 ? -17.079 3.510 10.170 1.00 94.19 526 GLN A O 1
ATOM 4233 N N . ARG A 1 527 ? -18.338 5.209 10.972 1.00 94.81 527 ARG A N 1
ATOM 4234 C CA . ARG A 1 527 ? -19.532 4.925 10.161 1.00 94.81 527 ARG A CA 1
ATOM 4235 C C . ARG A 1 527 ? -19.218 5.043 8.682 1.00 94.81 527 ARG A C 1
ATOM 4237 O O . ARG A 1 527 ? -19.400 4.074 7.969 1.00 94.81 527 ARG A O 1
ATOM 4244 N N . PHE A 1 528 ? -18.608 6.148 8.262 1.00 92.94 528 PHE A N 1
ATOM 4245 C CA . PHE A 1 528 ? -18.184 6.360 6.881 1.00 92.94 528 PHE A CA 1
ATOM 4246 C C . PHE A 1 528 ? -17.348 5.189 6.318 1.00 92.94 528 PHE A C 1
ATOM 4248 O O . PHE A 1 528 ? -17.635 4.691 5.230 1.00 92.94 528 PHE A O 1
ATOM 4255 N N . LEU A 1 529 ? -16.360 4.677 7.066 1.00 92.69 529 LEU A N 1
ATOM 4256 C CA . LEU A 1 529 ? -15.595 3.502 6.627 1.00 92.69 529 LEU A CA 1
ATOM 4257 C C . LEU A 1 529 ? -16.412 2.197 6.637 1.00 92.69 529 LEU A C 1
ATOM 4259 O O . LEU A 1 529 ? -16.162 1.326 5.804 1.00 92.69 529 LEU A O 1
ATOM 4263 N N . GLN A 1 530 ? -17.383 2.045 7.539 1.00 93.44 530 GLN A N 1
ATOM 4264 C CA . GLN A 1 530 ? -18.315 0.911 7.536 1.00 93.44 530 GLN A CA 1
ATOM 4265 C C . GLN A 1 530 ? -19.284 0.979 6.346 1.00 93.44 530 GLN A C 1
ATOM 4267 O O . GLN A 1 530 ? -19.475 -0.028 5.670 1.00 93.44 530 GLN A O 1
ATOM 4272 N N . ASP A 1 531 ? -19.809 2.159 6.026 1.00 94.06 531 ASP A N 1
ATOM 4273 C CA . ASP A 1 531 ? -20.718 2.416 4.906 1.00 94.06 531 ASP A CA 1
ATOM 4274 C C . ASP A 1 531 ? -20.027 2.207 3.543 1.00 94.06 531 ASP A C 1
ATOM 4276 O O . ASP A 1 531 ? -20.676 1.809 2.578 1.00 94.06 531 ASP A O 1
ATOM 4280 N N . LEU A 1 532 ? -18.700 2.383 3.467 1.00 92.62 532 LEU A N 1
ATOM 4281 C CA . LEU A 1 532 ? -17.870 1.960 2.327 1.00 92.62 532 LEU A CA 1
ATOM 4282 C C . LEU A 1 532 ? -17.585 0.445 2.305 1.00 92.62 532 LEU A C 1
ATOM 4284 O O . LEU A 1 532 ? -17.478 -0.156 1.234 1.00 92.62 532 LEU A O 1
ATOM 4288 N N . PHE A 1 533 ? -17.435 -0.194 3.468 1.00 94.19 533 PHE A N 1
ATOM 4289 C CA . PHE A 1 533 ? -17.134 -1.626 3.553 1.00 94.19 533 PHE A CA 1
ATOM 4290 C C . PHE A 1 533 ? -18.347 -2.514 3.275 1.00 94.19 533 PHE A C 1
ATOM 4292 O O . PHE A 1 533 ? -18.198 -3.525 2.592 1.00 94.19 533 PHE A O 1
ATOM 4299 N N . LEU A 1 534 ? -19.536 -2.158 3.767 1.00 93.94 534 LEU A N 1
ATOM 4300 C CA . LEU A 1 534 ? -20.741 -2.983 3.638 1.00 93.94 534 LEU A CA 1
ATOM 4301 C C . LEU A 1 534 ? -21.086 -3.308 2.164 1.00 93.94 534 LEU A C 1
ATOM 4303 O O . LEU A 1 534 ? -21.270 -4.493 1.874 1.00 93.94 534 LEU A O 1
ATOM 4307 N N . PRO A 1 535 ? -21.077 -2.351 1.206 1.00 93.25 535 PRO A N 1
ATOM 4308 C CA . PRO A 1 535 ? -21.263 -2.651 -0.213 1.00 93.25 535 PRO A CA 1
ATOM 4309 C C . PRO A 1 535 ? -20.151 -3.529 -0.792 1.00 93.25 535 PRO A C 1
ATOM 4311 O O . PRO A 1 535 ? -20.445 -4.450 -1.549 1.00 93.25 535 PRO A O 1
ATOM 4314 N N . MET A 1 536 ? -18.880 -3.296 -0.434 1.00 94.25 536 MET A N 1
ATOM 4315 C CA . MET A 1 536 ? -17.775 -4.134 -0.918 1.00 94.25 536 MET A CA 1
ATOM 4316 C C . MET A 1 536 ? -17.910 -5.574 -0.411 1.00 94.25 536 MET A C 1
ATOM 4318 O O . MET A 1 536 ? -17.808 -6.516 -1.197 1.00 94.25 536 MET A O 1
ATOM 4322 N N . ARG A 1 537 ? -18.166 -5.754 0.886 1.00 93.44 537 ARG A N 1
ATOM 4323 C CA . ARG A 1 537 ? -18.348 -7.063 1.516 1.00 93.44 537 ARG A CA 1
ATOM 4324 C C . ARG A 1 537 ? -19.463 -7.844 0.831 1.00 93.44 537 ARG A C 1
ATOM 4326 O O . ARG A 1 537 ? -19.260 -8.990 0.447 1.00 93.44 537 ARG A O 1
ATOM 4333 N N . ASP A 1 538 ? -20.602 -7.198 0.614 1.00 92.62 538 ASP A N 1
ATOM 4334 C CA . ASP A 1 538 ? -21.798 -7.845 0.080 1.00 92.62 538 ASP A CA 1
ATOM 4335 C C . ASP A 1 538 ? -21.734 -8.074 -1.445 1.00 92.62 538 ASP A C 1
ATOM 4337 O O . ASP A 1 538 ? -22.457 -8.920 -1.962 1.00 92.62 538 ASP A O 1
ATOM 4341 N N . LYS A 1 539 ? -20.834 -7.378 -2.155 1.00 92.75 539 LYS A N 1
ATOM 4342 C CA . LYS A 1 539 ? -20.573 -7.512 -3.603 1.00 92.75 539 LYS A CA 1
ATOM 4343 C C . LYS A 1 539 ? -19.439 -8.485 -3.955 1.00 92.75 539 LYS A C 1
ATOM 4345 O O . LYS A 1 539 ? -19.378 -8.952 -5.090 1.00 92.75 539 LYS A O 1
ATOM 4350 N N . TYR A 1 540 ? -18.508 -8.733 -3.029 1.00 90.44 540 TYR A N 1
ATOM 4351 C CA . TYR A 1 540 ? -17.230 -9.397 -3.331 1.00 90.44 540 TYR A CA 1
ATOM 4352 C C . TYR A 1 540 ? -16.766 -10.462 -2.322 1.00 90.44 540 TYR A C 1
ATOM 4354 O O . TYR A 1 540 ? -15.774 -11.137 -2.601 1.00 90.44 540 TYR A O 1
ATOM 4362 N N . LEU A 1 541 ? -17.380 -10.564 -1.138 1.00 87.56 541 LEU A N 1
ATOM 4363 C CA . LEU A 1 541 ? -16.905 -11.417 -0.032 1.00 87.56 541 LEU A CA 1
ATOM 4364 C C . LEU A 1 541 ? -18.002 -12.310 0.582 1.00 87.56 541 LEU A C 1
ATOM 4366 O O . LEU A 1 541 ? -17.701 -13.082 1.495 1.00 87.56 541 LEU A O 1
ATOM 4370 N N . LYS A 1 542 ? -19.235 -12.202 0.078 1.00 82.31 542 LYS A N 1
ATOM 4371 C CA . LYS A 1 542 ? -20.338 -13.154 0.254 1.00 82.31 542 LYS A CA 1
ATOM 4372 C C . LYS A 1 542 ? -20.495 -13.981 -1.024 1.00 82.31 542 LYS A C 1
ATOM 4374 O O . LYS A 1 542 ? -20.873 -15.161 -0.881 1.00 82.31 542 LYS A O 1
#

Foldseek 3Di:
DDDDDDDDPDPPCLVVDDPVLNVVPPDDVVVVVVLVVQLVVCVVVVPPPSNVVSVVVVVVSVVSVVVVVVVVVVVVVVVVVVVVVVVVVVVVVVVVCVVCVPDPDDPPDDDDDDDDDDDDDDDDDDDDDDDDDDDDDDDDDDDDDDDDDDDDDDDDDDDDDDDDDDDDDDDDDDDDDDDDDDDDDDDDPPDPPDDPPPVPFDWDFFFPDDPQFTPGFPKTKGFQLCVPPCLLVLVLVQVCQAQVDAEDDLPAFDDGHHHWFWAQAPNRDTDILLVALAWRKAKEFAFPDPDPPDPPDQKTKTQDFCPQQVSNVRGTQQQRDFYAYQDPSSVVVQVSLLVVLCVSCVPPPLAPSVQGFTMKMKIKFDQQRKDPWDDLFDDDPQHGDPRNGQFDARHKKKKAKAFAKWKKWKFKAAPVGHTDDPGTRIDIHGHRMIMIRGRQQQTFDFDQGSNDTGTIHITIMISGHDRDHLGMMIITMTGRGPDMFMARNGSRRGPDPDPDDDPVSVVRVVVVVVCVVPVVNSVVSSVSSNSSVVVRCVVTSD